Protein 8FA9 (pdb70)

Secondary structure (DSSP, 8-state):
--EEEEE---EE-TT--EEEEEEEESS-GGGS-EEEEEE-TTS-EEEEEEE-TTSS-EEE-TTTTTTEEEEEETTTTEEEEEE-S--GGG-EEEEEEEEP---S---S---EEEEPBPEEEEE-S---BPPEEEEE---GGGEETTEEEEEEEEEEEBSS--EEEEGGGT--TTEEEPPPEE-TTS-EEEEEEEEEEGGGTTTS--EEEEEEGGGTEEEEEE----/---EEEE-SEEEE-TT--EEEEEEESS--TT-EEEEEE-TTS--EEEEETTTEEPTT--TTEEEEEETTEEEEEESS--GGG-SEEEEEE-SSS-EE---EEEEE----BPPEEEEEPPPHHHHTTTEEEEEEEEEEEBSS--EEEEEESS-B--SSEEEEEPPPPTTT--EEEEEEEEEEHHHHTT--EEEEEEE-TT-SS-EEEEEETT-/--TTS--S---

B-factor: mean 48.96, std 11.74, range [25.72, 106.24]

Sequence (449 aa):
QVQMVASGGGVVQPGRRSLRRLSCAVSGFTFRNFGMHWVRQDDPGRRGLEEWVAIIWYDGSYEFYADSVKGRFTISRDNSKNTLYLQMNSSLRAEDTAVYYCARSYGSLTGDETKYGMDVWGQGTTVTVSSASTKGPSVFPLAPSSKSSTSGGTAALGCCLVKDYFPEPVTVSWNSGALTSGVHTFPAVLQSSGLYSLSSVVTVPSSSLGTQTTYICCNVNHKPSNTKVDKKVEPKDIQMTQSSPSTLSASVGDRVTITCRASQQSISSWLAWFQQKPGKAPKLLIYKASSLESGVPSRFSGSGSGTEFTLTISSLQPDDFATYYCQQYKNNYWTFGQGTKVEEIKRTVAAPSVFIFPPSDEQLKSGTTASVVCLLNNFYPREAKVQWKVDNALQSGNSQESVTEEQDSKDSTYSLSSTLTLSKADYEKHKVYACEVTHQGLSSPVTKSFNRGEPDPNANPNVDP

Solvent-accessible surface area: 19562 Å² total; per-residue (Å²): 183,53,103,3,59,6,54,38,31,26,67,7,77,67,46,128,58,29,139,0,32,1,62,29,67,51,35,69,2,149,36,17,0,0,0,0,0,10,7,54,99,64,150,19,15,64,12,0,0,0,4,15,57,74,26,59,96,74,44,41,15,114,38,0,115,86,31,7,73,4,44,33,48,44,104,155,65,22,0,38,0,73,0,81,55,3,105,64,107,0,34,4,38,0,13,0,0,22,0,48,32,21,55,107,44,108,54,94,36,3,0,0,14,40,17,0,105,32,16,83,0,21,4,23,90,18,78,83,84,22,12,41,7,13,20,5,8,0,23,92,50,0,42,44,73,51,60,0,0,0,0,0,3,0,15,33,0,4,13,82,81,20,67,28,41,2,38,98,39,89,33,101,91,31,41,24,62,3,66,26,37,100,27,130,74,18,26,29,10,16,6,0,1,0,29,9,82,35,105,10,27,85,89,109,65,11,45,0,26,2,31,0,135,59,31,137,32,154,43,99,60,130,7,61,64,138,133,2,112,18,79,7,52,52,67,70,26,45,7,37,82,44,62,172,5,65,0,26,0,115,11,69,92,66,0,51,29,42,0,0,1,0,7,19,37,91,93,128,26,6,105,12,5,0,9,63,3,67,59,68,41,119,80,24,54,105,58,5,58,12,65,34,81,16,62,87,1,31,0,15,0,57,38,0,63,94,89,2,32,2,27,0,2,0,0,0,1,68,60,74,5,35,19,2,83,6,0,71,2,10,61,106,77,100,74,19,46,9,45,7,3,0,0,31,7,8,104,78,3,27,93,73,38,40,1,1,1,0,0,0,0,6,60,0,7,19,118,127,30,108,17,67,6,60,5,60,146,47,98,43,102,86,39,50,70,81,13,35,20,111,37,47,122,95,59,14,5,6,1,5,5,0,20,0,52,30,47,68,57,60,10,83,148,63,118,49,0,8,0,38,0,50,8,131,28,37,120,75,77,42,70,59,54,8,59,86,86,152,91,61,15,0,31,45,1,6,34,88,132

Radius of gyration: 24.88 Å; Cα contacts (8 Å, |Δi|>4): 1203; chains: 3; bounding box: 69×49×66 Å

Nearest PDB structures (foldseek):
  8fa9-assembly1_L  TM=1.005E+00  e=1.095E-42  Mus musculus
  8f9t-assembly1_B  TM=9.887E-01  e=5.397E-41  Mus musculus
  6o23-assembly1_B  TM=9.898E-01  e=1.607E-40  Homo sapiens
  8f9w-assembly3_F  TM=9.867E-01  e=2.085E-40  Mus musculus
  8fba-assembly2_D  TM=9.643E-01  e=1.479E-38  Mus musculus

Foldseek 3Di:
DWAKAKDFADEEAAFAKTKMKMAIDDDQLLQFKKWKWWADPVRDIDTAKIAGSNRPDIDGDPVQPPFWDWDADSVRSMIMIMGGRDDQRPFTWMKMWTKDPDPPPPDDDIGTDDIYHTYGHGYHNDDFDAWDKAWAAWDPVQQDPQKGKIKIKTDFGDDDDKDKDKPNPPDDPQKDWDDWDQDPVRGIITMIMGIDGNVCLVPDWIWMWIADVVVRDTDIGTHHHD/DKDKAKPDQEAEDAFFAKDKIKMFIPWWLFQQKWKWWDAPPDDIDTADGSQFHGDPPRDPQWGKDDGTTMIMIIRNGHHPVRQTWMKMWGDRPPIDIYPIYGYAYDDDFDFWDWDKDWADPVVLVVFKTKIKIKTPFGPDPDKDKWKAFQNRTDDDQKDKDKDAQDPPRRTIMMMIMGMDTSVVVVVTFKIKIWMDDPVDPDIDIDIGTPPD/DPPPPDPDDDD

Structure (mmCIF, N/CA/C/O backbone):
data_8FA9
#
_entry.id   8FA9
#
_cell.length_a   99.852
_cell.length_b   87.786
_cell.length_c   71.587
_cell.angle_alpha   90.000
_cell.angle_beta   119.283
_cell.angle_gamma   90.000
#
_symmetry.space_group_name_H-M   'C 1 2 1'
#
loop_
_entity.id
_entity.type
_entity.pdbx_description
1 polymer 'Ky15.5 Antibody, heavy chain'
2 polymer 'Ky15.5 Antibody, light chain'
3 polymer 'Circumsporozoite protein NPDP peptide'
4 water water
#
loop_
_atom_site.group_PDB
_atom_site.id
_atom_site.type_symbol
_atom_site.label_atom_id
_atom_site.label_alt_id
_atom_site.label_comp_id
_atom_site.label_asym_id
_atom_site.label_entity_id
_atom_site.label_seq_id
_atom_site.pdbx_PDB_ins_code
_atom_site.Cartn_x
_atom_site.Cartn_y
_atom_site.Cartn_z
_atom_site.occupancy
_atom_site.B_iso_or_equiv
_atom_site.auth_seq_id
_atom_site.auth_comp_id
_atom_site.auth_asym_id
_atom_site.auth_atom_id
_atom_site.pdbx_PDB_model_num
ATOM 1 N N . GLN A 1 1 ? -17.73313 -16.62878 76.33648 1.000 47.22743 1 GLN H N 1
ATOM 2 C CA . GLN A 1 1 ? -18.01904 -16.54425 74.90677 1.000 43.56007 1 GLN H CA 1
ATOM 3 C C . GLN A 1 1 ? -17.31174 -15.33614 74.28947 1.000 44.45681 1 GLN H C 1
ATOM 4 O O . GLN A 1 1 ? -17.71856 -14.19249 74.50058 1.000 49.81580 1 GLN H O 1
ATOM 10 N N . VAL A 1 2 ? -16.24715 -15.60061 73.53278 1.000 41.14042 2 VAL H N 1
ATOM 11 C CA . VAL A 1 2 ? -15.46520 -14.54016 72.90055 1.000 40.02345 2 VAL H CA 1
ATOM 12 C C . VAL A 1 2 ? -16.27774 -13.92662 71.76366 1.000 41.73588 2 VAL H C 1
ATOM 13 O O . VAL A 1 2 ? -16.66365 -14.61802 70.81389 1.000 41.00095 2 VAL H O 1
ATOM 17 N N . GLN A 1 3 ? -16.53269 -12.62026 71.84932 1.000 40.47439 3 GLN H N 1
ATOM 18 C CA . GLN A 1 3 ? -17.44302 -11.95367 70.92713 1.000 39.61647 3 GLN H CA 1
ATOM 19 C C . GLN A 1 3 ? -17.02828 -10.49769 70.75753 1.000 44.32077 3 GLN H C 1
ATOM 20 O O . GLN A 1 3 ? -16.55115 -9.86464 71.70426 1.000 37.03230 3 GLN H O 1
ATOM 26 N N . MET A 1 4 ? -17.21371 -9.97406 69.54515 1.000 42.59683 4 MET H N 1
ATOM 27 C CA . MET A 1 4 ? -16.77749 -8.62824 69.20006 1.000 41.70752 4 MET H CA 1
ATOM 28 C C . MET A 1 4 ? -17.74584 -8.00658 68.20508 1.000 41.07017 4 MET H C 1
ATOM 29 O O . MET A 1 4 ? -18.41380 -8.71211 67.44443 1.000 39.87175 4 MET H O 1
ATOM 34 N N . VAL A 1 5 ? -17.82293 -6.67506 68.22205 1.000 34.73595 5 VAL H N 1
ATOM 35 C CA . VAL A 1 5 ? -18.70277 -5.92792 67.32721 1.000 37.41806 5 VAL H CA 1
ATOM 36 C C . VAL A 1 5 ? -18.00209 -4.64290 66.90925 1.000 41.91740 5 VAL H C 1
ATOM 37 O O . VAL A 1 5 ? -17.60340 -3.84038 67.76088 1.000 38.82418 5 VAL H O 1
ATOM 41 N N . ALA A 1 6 ? -17.85993 -4.44254 65.60334 1.000 33.34728 6 ALA H N 1
ATOM 42 C CA . ALA A 1 6 ? -17.29390 -3.21385 65.07037 1.000 35.98837 6 ALA H CA 1
ATOM 43 C C . ALA A 1 6 ? -18.40672 -2.22631 64.75129 1.000 34.16380 6 ALA H C 1
ATOM 44 O O . ALA A 1 6 ? -19.53448 -2.61226 64.43658 1.000 42.29761 6 ALA H O 1
ATOM 46 N N . SER A 1 7 ? -18.07724 -0.94233 64.83817 1.000 39.15317 7 SER H N 1
ATOM 47 C CA . SER A 1 7 ? -19.03749 0.12078 64.58727 1.000 37.61079 7 SER H CA 1
ATOM 48 C C . SER A 1 7 ? -18.27701 1.34162 64.09285 1.000 36.91438 7 SER H C 1
ATOM 49 O O . SER A 1 7 ? -17.04734 1.33044 63.98560 1.000 42.44050 7 SER H O 1
ATOM 52 N N . GLY A 1 8 ? -19.02195 2.39949 63.78484 1.000 37.00010 8 GLY H N 1
ATOM 53 C CA . GLY A 1 8 ? -18.44240 3.63872 63.31365 1.000 36.89357 8 GLY H CA 1
ATOM 54 C C . GLY A 1 8 ? -18.46784 3.84186 61.81470 1.000 36.18750 8 GLY H C 1
ATOM 55 O O . GLY A 1 8 ? -18.07183 4.91733 61.35112 1.000 41.48035 8 GLY H O 1
ATOM 56 N N . GLY A 1 9 ? -18.92313 2.85568 61.04353 1.000 33.61274 9 GLY H N 1
ATOM 57 C CA . GLY A 1 9 ? -18.93173 2.99528 59.60248 1.000 38.67177 9 GLY H CA 1
ATOM 58 C C . GLY A 1 9 ? -19.96061 3.99608 59.11231 1.000 41.20445 9 GLY H C 1
ATOM 59 O O . GLY A 1 9 ? -20.92289 4.33621 59.79898 1.000 45.76095 9 GLY H O 1
ATOM 60 N N . GLY A 1 10 ? -19.74468 4.47160 57.89156 1.000 39.27051 10 GLY H N 1
ATOM 61 C CA . GLY A 1 10 ? -20.67230 5.40016 57.27868 1.000 35.02671 10 GLY H CA 1
ATOM 62 C C . GLY A 1 10 ? -20.28547 5.70374 55.84725 1.000 42.90304 10 GLY H C 1
ATOM 63 O O . GLY A 1 10 ? -19.46016 5.01469 55.24557 1.000 44.19400 10 GLY H O 1
ATOM 64 N N . VAL A 1 11 ? -20.89153 6.76043 55.30902 1.000 48.40351 11 VAL H N 1
ATOM 65 C CA . VAL A 1 11 ? -20.68988 7.17669 53.92421 1.000 43.64663 11 VAL H CA 1
ATOM 66 C C . VAL A 1 11 ? -19.95370 8.50884 53.92574 1.000 44.96355 11 VAL H C 1
ATOM 67 O O . VAL A 1 11 ? -20.47206 9.51345 54.43103 1.000 45.12364 11 VAL H O 1
ATOM 71 N N . V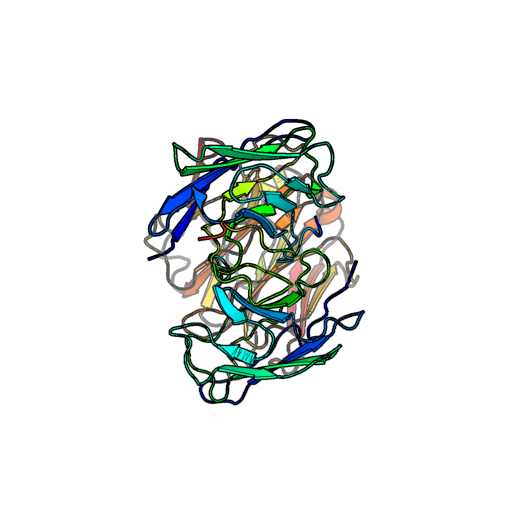AL A 1 12 ? -18.74848 8.52059 53.35099 1.000 50.35389 12 VAL H N 1
ATOM 72 C CA . VAL A 1 12 ? -17.93191 9.72298 53.26495 1.000 42.93589 12 VAL H CA 1
ATOM 73 C C . VAL A 1 12 ? -17.46901 9.91394 51.82830 1.000 42.61381 12 VAL H C 1
ATOM 74 O O . VAL A 1 12 ? -17.46192 8.98552 51.01765 1.000 43.49269 12 VAL H O 1
ATOM 78 N N . GLN A 1 13 ? -17.07950 11.13232 51.52835 1.000 44.95064 13 GLN H N 1
ATOM 79 C CA . GLN A 1 13 ? -16.53436 11.48360 50.23001 1.000 51.42632 13 GLN H CA 1
ATOM 80 C C . GLN A 1 13 ? -15.02259 11.30088 50.22568 1.000 49.18100 13 GLN H C 1
ATOM 81 O O . GLN A 1 13 ? -14.38897 11.26275 51.28550 1.000 47.39563 13 GLN H O 1
ATOM 87 N N . PRO A 1 14 ? -14.41185 11.16288 49.04691 1.000 46.31210 14 PRO H N 1
ATOM 88 C CA . PRO A 1 14 ? -12.96881 10.89572 48.99904 1.000 48.63969 14 PRO H CA 1
ATOM 89 C C . PRO A 1 14 ? -12.16547 11.98170 49.70151 1.000 46.18152 14 PRO H C 1
ATOM 90 O O . PRO A 1 14 ? -12.44621 13.17506 49.57468 1.000 44.33648 14 PRO H O 1
ATOM 94 N N . GLY A 1 15 ? -11.16323 11.54905 50.46250 1.000 50.44992 15 GLY H N 1
ATOM 95 C CA . GLY A 1 15 ? -10.28667 12.45262 51.17612 1.000 45.29072 15 GLY H CA 1
ATOM 96 C C . GLY A 1 15 ? -10.70727 12.78111 52.59068 1.000 44.28013 15 GLY H C 1
ATOM 97 O O . GLY A 1 15 ? -9.93521 13.42516 53.31308 1.000 47.14804 15 GLY H O 1
ATOM 98 N N . ARG A 1 16 ? -11.89396 12.35652 53.01333 1.000 40.27548 16 ARG H N 1
ATOM 99 C CA A ARG A 1 16 ? -12.39202 12.65971 54.34483 0.484 43.69968 16 ARG H CA 1
ATOM 100 C CA B ARG A 1 16 ? -12.39420 12.65898 54.34483 0.516 44.44943 16 ARG H CA 1
ATOM 101 C C . ARG A 1 16 ? -11.90927 11.60728 55.34252 1.000 42.74824 16 ARG H C 1
ATOM 102 O O . ARG A 1 16 ? -11.10611 10.72788 55.01997 1.000 44.95983 16 ARG H O 1
ATOM 117 N N . SER A 1 17 ? -12.40742 11.68507 56.57069 1.000 39.17721 17 SER H N 1
ATOM 118 C CA . SER A 1 17 ? -11.95762 10.82283 57.64763 1.000 37.78883 17 SER H CA 1
ATOM 119 C C . SER A 1 17 ? -13.11429 9.99974 58.19779 1.000 34.00074 17 SER H C 1
ATOM 120 O O . SER A 1 17 ? -14.29043 10.30134 57.97747 1.000 38.09996 17 SER H O 1
ATOM 123 N N . LEU A 1 18 ? -12.75433 8.94457 58.91949 1.000 34.37248 18 LEU H N 1
ATOM 124 C CA . LEU A 1 18 ? -13.71777 8.08672 59.59130 1.000 39.23724 18 LEU H CA 1
ATOM 125 C C . LEU A 1 18 ? -12.98384 7.30878 60.67184 1.000 35.86956 18 LEU H C 1
ATOM 126 O O . LEU A 1 18 ? -11.85225 6.86558 60.45817 1.000 39.55044 18 LEU H O 1
ATOM 131 N N . ARG A 1 19 ? -13.62316 7.15603 61.82851 1.000 32.59135 19 ARG H N 1
ATOM 132 C CA A ARG A 1 19 ? -13.07466 6.40317 62.94991 0.727 31.93051 19 ARG H CA 1
ATOM 133 C CA B ARG A 1 19 ? -13.05974 6.38322 62.92386 0.273 32.75761 19 ARG H CA 1
ATOM 134 C C . ARG A 1 19 ? -13.96440 5.19924 63.22214 1.000 36.71967 19 ARG H C 1
ATOM 135 O O . ARG A 1 19 ? -15.17170 5.36028 63.42737 1.000 39.89785 19 ARG H O 1
ATOM 150 N N . LEU A 1 20 ? -13.37284 4.00966 63.23164 1.000 32.80291 20 LEU H N 1
ATOM 151 C CA . LEU A 1 20 ? -14.06983 2.77784 63.56050 1.000 31.62637 20 LEU H CA 1
ATOM 152 C C . LEU A 1 20 ? -13.65739 2.31824 64.95076 1.000 34.35370 20 LEU H C 1
ATOM 153 O O . LEU A 1 20 ? -12.51657 2.52197 65.37357 1.000 32.86113 20 LEU H O 1
ATOM 158 N N . SER A 1 21 ? -14.59615 1.69309 65.65584 1.000 32.05184 21 SER H N 1
ATOM 159 C CA . SER A 1 21 ? -14.35183 1.16590 66.98767 1.000 31.55079 21 SER H CA 1
ATOM 160 C C . SER A 1 21 ? -14.86188 -0.26633 67.06421 1.000 41.76611 21 SER H C 1
ATOM 161 O O . SER A 1 21 ? -15.71399 -0.68901 66.27944 1.000 43.54248 21 SER H O 1
ATOM 164 N N . CYS A 1 22 ? -14.33288 -1.00732 68.03362 1.000 32.01713 22 CYS H N 1
ATOM 165 C CA . CYS A 1 22 ? -14.64960 -2.41824 68.21131 1.000 33.83075 22 CYS H CA 1
ATOM 166 C C . CYS A 1 22 ? -14.82158 -2.67257 69.70139 1.000 40.40864 22 CYS H C 1
ATOM 167 O O . CYS A 1 22 ? -13.93863 -2.33053 70.49389 1.000 41.21457 22 CYS H O 1
ATOM 170 N N . ALA A 1 23 ? -15.96555 -3.23358 70.08550 1.000 37.48035 23 ALA H N 1
ATOM 171 C CA . ALA A 1 23 ? -16.24065 -3.58894 71.47044 1.000 38.04212 23 ALA H CA 1
ATOM 172 C C . ALA A 1 23 ? -16.10688 -5.09715 71.63740 1.000 40.71513 23 ALA H C 1
ATOM 173 O O . ALA A 1 23 ? -16.43127 -5.85756 70.72113 1.000 38.88811 23 ALA H O 1
ATOM 175 N N . VAL A 1 24 ? -15.62239 -5.52906 72.80358 1.000 37.60913 24 VAL H N 1
ATOM 176 C CA . VAL A 1 24 ? -15.30807 -6.93349 73.04009 1.000 37.72136 24 VAL H CA 1
ATOM 177 C C . VAL A 1 24 ? -16.06226 -7.43275 74.26713 1.000 43.09047 24 VAL H C 1
ATOM 178 O O . VAL A 1 24 ? -16.60332 -6.66097 75.05908 1.000 42.13555 24 VAL H O 1
ATOM 182 N N . SER A 1 25 ? -16.05519 -8.75298 74.42745 1.000 39.39878 25 SER H N 1
ATOM 183 C CA . SER A 1 25 ? -16.71900 -9.41678 75.53720 1.000 36.83100 25 SER H CA 1
ATOM 184 C C . SER A 1 25 ? -16.22725 -10.85455 75.61936 1.000 39.89376 25 SER H C 1
ATOM 185 O O . SER A 1 25 ? -15.92027 -11.47635 74.59775 1.000 41.51441 25 SER H O 1
ATOM 188 N N . GLY A 1 26 ? -16.14960 -11.36933 76.84590 1.000 43.44193 26 GLY H N 1
ATOM 189 C CA . GLY A 1 26 ? -15.83550 -12.76701 77.06689 1.000 40.46291 26 GLY H CA 1
ATOM 190 C C . GLY A 1 26 ? -14.36768 -13.12658 77.04640 1.000 45.13170 26 GLY H C 1
ATOM 191 O O . GLY A 1 26 ? -14.04163 -14.31879 77.05451 1.000 42.81648 26 GLY H O 1
ATOM 192 N N . PHE A 1 27 ? -13.47172 -12.14397 77.00701 1.000 47.46654 27 PHE H N 1
ATOM 193 C CA . PHE A 1 27 ? -12.04167 -12.41137 77.07711 1.000 42.21706 27 PHE H CA 1
ATOM 194 C C . PHE A 1 27 ? -11.34230 -11.15859 77.57985 1.000 39.11407 27 PHE H C 1
ATOM 195 O O . PHE A 1 27 ? -11.91053 -10.06406 77.57362 1.000 51.50861 27 PHE H O 1
ATOM 203 N N . THR A 1 28 ? -10.10463 -11.33724 78.03110 1.000 35.02941 28 THR H N 1
ATOM 204 C CA . THR A 1 28 ? -9.31268 -10.23272 78.56866 1.000 41.92669 28 THR H CA 1
ATOM 205 C C . THR A 1 28 ? -8.66200 -9.49909 77.40323 1.000 43.36771 28 THR H C 1
ATOM 206 O O . THR A 1 28 ? -7.65232 -9.94804 76.85477 1.000 44.94378 28 THR H O 1
ATOM 210 N N . PHE A 1 29 ? -9.24868 -8.35441 77.03777 1.000 36.89868 29 PHE H N 1
ATOM 211 C CA . PHE A 1 29 ? -8.83956 -7.62380 75.84115 1.000 34.12328 29 PHE H CA 1
ATOM 212 C C . PHE A 1 29 ? -7.34802 -7.31071 75.84341 1.000 38.09682 29 PHE H C 1
ATOM 213 O O . PHE A 1 29 ? -6.67470 -7.46453 74.81934 1.000 39.89358 29 PHE H O 1
ATOM 221 N N . ARG A 1 30 ? -6.81003 -6.87568 76.98243 1.000 44.08996 30 ARG H N 1
ATOM 222 C CA . ARG A 1 30 ? -5.43553 -6.38608 77.02054 1.000 41.89851 30 ARG H CA 1
ATOM 223 C C . ARG A 1 30 ? -4.39758 -7.49150 76.85103 1.000 46.48905 30 ARG H C 1
ATOM 224 O O . ARG A 1 30 ? -3.19633 -7.19251 76.86757 1.000 43.26356 30 ARG H O 1
ATOM 232 N N . ASN A 1 31 ? -4.82020 -8.74363 76.67743 1.000 41.83798 31 ASN H N 1
ATOM 233 C CA . ASN A 1 31 ? -3.90958 -9.87563 76.58025 1.000 38.53143 31 ASN H CA 1
ATOM 234 C C . ASN A 1 31 ? -3.71276 -10.37370 75.15361 1.000 38.06313 31 ASN H C 1
ATOM 235 O O . ASN A 1 31 ? -2.92766 -11.29974 74.94224 1.000 44.05040 31 ASN H O 1
ATOM 240 N N . PHE A 1 32 ? -4.38102 -9.78938 74.16687 1.000 32.73665 32 PHE H N 1
ATOM 241 C CA . PHE A 1 32 ? -4.30121 -10.33871 72.82142 1.000 38.82318 32 PHE H CA 1
ATOM 242 C C . PHE A 1 32 ? -4.05445 -9.23611 71.80140 1.000 37.46354 32 PHE H C 1
ATOM 243 O O . PHE A 1 32 ? -4.52753 -8.10666 71.95997 1.000 38.41438 32 PHE H O 1
ATOM 251 N N . GLY A 1 33 ? -3.26685 -9.56246 70.77900 1.000 38.10805 33 GLY H N 1
ATOM 252 C CA . GLY A 1 33 ? -3.16870 -8.69288 69.62550 1.000 32.64836 33 GLY H CA 1
ATOM 253 C C . GLY A 1 33 ? -4.48325 -8.64187 68.87283 1.000 39.18157 33 GLY H C 1
ATOM 254 O O . GLY A 1 33 ? -5.29163 -9.57175 68.92097 1.000 35.08612 33 GLY H O 1
ATOM 255 N N . MET A 1 34 ? -4.71038 -7.52714 68.18006 1.000 31.35509 34 MET H N 1
ATOM 256 C CA . MET A 1 34 ? -5.95800 -7.31536 67.46282 1.000 32.47026 34 MET H CA 1
ATOM 257 C C . MET A 1 34 ? -5.66632 -6.96234 66.01457 1.000 30.00347 34 MET H C 1
ATOM 258 O O . MET A 1 34 ? -4.67319 -6.29524 65.71637 1.000 29.75558 34 MET H O 1
ATOM 263 N N . HIS A 1 35 ? -6.53985 -7.40804 65.12104 1.000 34.74192 35 HIS H N 1
ATOM 264 C CA . HIS A 1 35 ? -6.43555 -7.11671 63.70213 1.000 32.63411 35 HIS H CA 1
ATOM 265 C C . HIS A 1 35 ? -7.61966 -6.27640 63.24896 1.000 32.34172 35 HIS H C 1
ATOM 266 O O . HIS A 1 35 ? -8.69769 -6.30830 63.85077 1.000 34.22366 35 HIS H O 1
ATOM 273 N N . TRP A 1 36 ? -7.40278 -5.52365 62.17827 1.000 25.71857 36 TRP H N 1
ATOM 274 C CA . TRP A 1 36 ? -8.48006 -4.99680 61.35388 1.000 31.54593 36 TRP H CA 1
ATOM 275 C C . TRP A 1 36 ? -8.37804 -5.69123 60.00209 1.000 31.43673 36 TRP H C 1
ATOM 276 O O . TRP A 1 36 ? -7.28733 -5.77633 59.42877 1.000 34.56973 36 TRP H O 1
ATOM 287 N N . VAL A 1 37 ? -9.49715 -6.23472 59.52662 1.000 29.08271 37 VAL H N 1
ATOM 288 C CA . VAL A 1 37 ? -9.58958 -6.88703 58.22533 1.000 29.29507 37 VAL H CA 1
ATOM 289 C C . VAL A 1 37 ? -10.83093 -6.34486 57.53132 1.000 34.88211 37 VAL H C 1
ATOM 290 O O . VAL A 1 37 ? -11.83526 -6.04215 58.18209 1.000 40.65807 37 VAL H O 1
ATOM 294 N N . ARG A 1 38 ? -10.76680 -6.21899 56.20335 1.000 39.30219 38 ARG H N 1
ATOM 295 C CA . ARG A 1 38 ? -11.89107 -5.70668 55.42974 1.000 31.75150 38 ARG H CA 1
ATOM 296 C C . ARG A 1 38 ? -12.24289 -6.66117 54.29645 1.000 38.57203 38 ARG H C 1
ATOM 297 O O . ARG A 1 38 ? -11.42924 -7.48385 53.86964 1.000 42.14315 38 ARG H O 1
ATOM 305 N N . GLN A 1 39 ? -13.47939 -6.53749 53.81217 1.000 36.78230 39 GLN H N 1
ATOM 306 C CA . GLN A 1 39 ? -13.99872 -7.37345 52.73571 1.000 39.09912 39 GLN H CA 1
ATOM 307 C C . GLN A 1 39 ? -14.59568 -6.48318 51.65489 1.000 42.04397 39 GLN H C 1
ATOM 308 O O . GLN A 1 39 ? -15.58715 -5.78940 51.90014 1.000 40.30894 39 GLN H O 1
ATOM 314 N N . ASP A 1 40 ? -14.01191 -6.52737 50.45950 1.000 50.48377 40 ASP H N 1
ATOM 315 C CA A ASP A 1 40 ? -14.41057 -5.64816 49.36889 0.539 51.20552 40 ASP H CA 1
ATOM 316 C CA B ASP A 1 40 ? -14.40531 -5.65362 49.36401 0.461 51.43962 40 ASP H CA 1
ATOM 317 C C . ASP A 1 40 ? -15.71199 -6.12836 48.73983 1.000 52.95038 40 ASP H C 1
ATOM 318 O O . ASP A 1 40 ? -16.17724 -7.23673 49.01084 1.000 53.05026 40 ASP H O 1
ATOM 327 N N . PRO A 1 41 ? -16.34145 -5.29055 47.89743 1.000 68.23689 41 PRO H N 1
ATOM 328 C CA . PRO A 1 41 ? -17.56910 -5.72157 47.20135 1.000 74.32904 41 PRO H CA 1
ATOM 329 C C . PRO A 1 41 ? -17.46360 -7.05408 46.47242 1.000 66.22049 41 PRO H C 1
ATOM 330 O O . PRO A 1 41 ? -18.48445 -7.73717 46.31633 1.000 66.05924 41 PRO H O 1
ATOM 334 N N . GLY A 1 42 ? -16.27330 -7.45256 46.02675 1.000 57.18399 42 GLY H N 1
ATOM 335 C CA . GLY A 1 42 ? -16.11336 -8.74277 45.37965 1.000 54.91222 42 GLY H CA 1
ATOM 336 C C . GLY A 1 42 ? -15.91967 -9.89876 46.34596 1.000 57.62537 42 GLY H C 1
ATOM 337 O O . GLY A 1 42 ? -15.37344 -10.93907 45.96674 1.000 57.92928 42 GLY H O 1
ATOM 338 N N . ARG A 1 43 ? -16.34999 -9.71257 47.59998 1.000 59.79751 43 ARG H N 1
ATOM 339 C CA A ARG A 1 43 ? -16.23616 -10.70309 48.67167 0.436 53.09730 43 ARG H CA 1
ATOM 340 C CA B ARG A 1 43 ? -16.23615 -10.70970 48.66722 0.564 53.10178 43 ARG H CA 1
ATOM 341 C C . ARG A 1 43 ? -14.78779 -11.08678 48.97047 1.000 54.37030 43 ARG H C 1
ATOM 342 O O . ARG A 1 43 ? -14.53275 -12.08615 49.65412 1.000 57.35516 43 ARG H O 1
ATOM 357 N N . GLY A 1 44 ? -13.82472 -10.30153 48.48492 1.000 48.38512 44 GLY H N 1
ATOM 358 C CA . GLY A 1 44 ? -12.42275 -10.56285 48.75290 1.000 38.50384 44 GLY H CA 1
ATOM 359 C C . GLY A 1 44 ? -12.01605 -10.01088 50.10385 1.000 48.65107 44 GLY H C 1
ATOM 360 O O . GLY A 1 44 ? -12.35067 -8.87314 50.45299 1.000 47.07778 44 GLY H O 1
ATOM 361 N N . LEU A 1 45 ? -11.30640 -10.82776 50.87727 1.000 42.17757 45 LEU H N 1
ATOM 362 C CA . LEU A 1 45 ? -10.81067 -10.43802 52.19110 1.000 45.29122 45 LEU H CA 1
ATOM 363 C C . LEU A 1 45 ? -9.37810 -9.92719 52.07848 1.000 37.75247 45 LEU H C 1
ATOM 364 O O . LEU A 1 45 ? -8.55347 -10.53141 51.38571 1.000 39.37441 45 LEU H O 1
ATOM 369 N N . GLU A 1 46 ? -9.08426 -8.81827 52.75678 1.000 41.61064 46 GLU H N 1
ATOM 370 C CA A GLU A 1 46 ? -7.75456 -8.21900 52.75082 0.472 41.26460 46 GLU H CA 1
ATOM 371 C CA B GLU A 1 46 ? -7.73564 -8.27224 52.76918 0.528 41.28458 46 GLU H CA 1
ATOM 372 C C . GLU A 1 46 ? -7.43208 -7.70751 54.14727 1.000 38.25312 46 GLU H C 1
ATOM 373 O O . GLU A 1 46 ? -8.26025 -7.02279 54.75536 1.000 39.98935 46 GLU H O 1
ATOM 384 N N . TRP A 1 47 ? -6.24082 -8.02592 54.64017 1.000 35.43337 47 TRP H N 1
ATOM 385 C CA . TRP A 1 47 ? -5.80073 -7.55674 55.94547 1.000 32.94055 47 TRP H CA 1
ATOM 386 C C . TRP A 1 47 ? -5.45767 -6.07135 55.88152 1.000 38.28015 47 TRP H C 1
ATOM 387 O O . TRP A 1 47 ? -5.00964 -5.56320 54.84854 1.000 33.69330 47 TRP H O 1
ATOM 398 N N . VAL A 1 48 ? -5.68336 -5.37020 56.99332 1.000 35.50024 48 VAL H N 1
ATOM 399 C CA . VAL A 1 48 ? -5.51672 -3.91812 57.06655 1.000 33.26348 48 VAL H CA 1
ATOM 400 C C . VAL A 1 48 ? -4.41109 -3.53215 58.04844 1.000 29.43869 48 VAL H C 1
ATOM 401 O O . VAL A 1 48 ? -3.45841 -2.84321 57.67928 1.000 31.22410 48 VAL H O 1
ATOM 405 N N . ALA A 1 49 ? -4.51068 -3.98297 59.29982 1.000 26.49913 49 ALA H N 1
ATOM 406 C CA . ALA A 1 49 ? -3.54168 -3.61086 60.32438 1.000 29.43399 49 ALA H CA 1
ATOM 407 C C . ALA A 1 49 ? -3.59641 -4.60427 61.47841 1.000 35.16778 49 ALA H C 1
ATOM 408 O O . ALA A 1 49 ? -4.60538 -5.28339 61.68948 1.000 32.05205 49 ALA H O 1
ATOM 410 N N . ILE A 1 50 ? -2.48609 -4.67862 62.22436 1.000 35.30739 50 ILE H N 1
ATOM 411 C CA . ILE A 1 50 ? -2.39366 -5.45887 63.45502 1.000 33.15115 50 ILE H CA 1
ATOM 412 C C . ILE A 1 50 ? -1.76099 -4.57714 64.52341 1.000 32.68524 50 ILE H C 1
ATOM 413 O O . ILE A 1 50 ? -0.92789 -3.71584 64.22546 1.000 35.56680 50 ILE H O 1
ATOM 418 N N . ILE A 1 51 ? -2.18511 -4.76392 65.77272 1.000 31.20053 51 ILE H N 1
ATOM 419 C CA . ILE A 1 51 ? -1.58151 -4.06869 66.90352 1.000 29.64856 51 ILE H CA 1
ATOM 420 C C . ILE A 1 51 ? -1.28027 -5.08577 67.99383 1.000 28.97076 51 ILE H C 1
ATOM 421 O O . ILE A 1 51 ? -2.11888 -5.93260 68.31818 1.000 27.95592 51 ILE H O 1
ATOM 426 N N . TRP A 1 52 ? -0.07211 -5.00853 68.54685 1.000 37.57819 52 TRP H N 1
ATOM 427 C CA . TRP A 1 52 ? 0.33538 -5.87913 69.63800 1.000 38.73017 52 TRP H CA 1
ATOM 428 C C . TRP A 1 52 ? -0.58014 -5.68651 70.84840 1.000 39.40212 52 TRP H C 1
ATOM 429 O O . TRP A 1 52 ? -1.36654 -4.73727 70.92632 1.000 35.94604 52 TRP H O 1
ATOM 440 N N . TYR A 1 53 A -0.46000 -6.60887 71.80990 1.000 40.14869 52 TYR H N 1
ATOM 441 C CA . TYR A 1 53 A -1.34730 -6.59774 72.97062 1.000 41.13309 52 TYR H CA 1
ATOM 442 C C . TYR A 1 53 A -1.18636 -5.32196 73.78779 1.000 44.46045 52 TYR H C 1
ATOM 443 O O . TYR A 1 53 A -2.17755 -4.74150 74.24928 1.000 44.89354 52 TYR H O 1
ATOM 452 N N . ASP A 1 54 ? 0.05118 -4.86666 73.97211 1.000 45.29599 53 ASP H N 1
ATOM 453 C CA . ASP A 1 54 ? 0.33833 -3.68876 74.77520 1.000 41.46511 53 ASP H CA 1
ATOM 454 C C . ASP A 1 54 ? 0.46264 -2.42792 73.93337 1.000 45.78735 53 ASP H C 1
ATOM 455 O O . ASP A 1 54 ? 0.86230 -1.38369 74.45629 1.000 45.10981 53 ASP H O 1
ATOM 460 N N . GLY A 1 55 ? 0.13761 -2.50348 72.64387 1.000 42.65650 54 GLY H N 1
ATOM 461 C CA . GLY A 1 55 ? 0.28933 -1.35737 71.77154 1.000 37.25945 54 GLY H CA 1
ATOM 462 C C . GLY A 1 55 ? 1.72001 -1.00090 71.44372 1.000 40.94304 54 GLY H C 1
ATOM 463 O O . GLY A 1 55 ? 1.98232 0.11840 70.99999 1.000 49.95545 54 GLY H O 1
ATOM 464 N N . SER A 1 56 ? 2.66114 -1.92530 71.64547 1.000 48.61165 55 SER H N 1
ATOM 465 C CA . SER A 1 56 ? 4.06697 -1.60051 71.43508 1.000 48.04489 55 SER H CA 1
ATOM 466 C C . SER A 1 56 ? 4.46144 -1.65401 69.96477 1.000 47.75017 55 SER H C 1
ATOM 467 O O . SER A 1 56 ? 5.41663 -0.98016 69.56591 1.000 57.86989 55 SER H O 1
ATOM 470 N N . TYR A 1 57 ? 3.75234 -2.43056 69.14739 1.000 44.51030 56 TYR H N 1
ATOM 471 C CA . TYR A 1 57 ? 4.06784 -2.53494 67.72978 1.000 44.06577 56 TYR H CA 1
ATOM 472 C C . TYR A 1 57 ? 2.78814 -2.53317 66.90746 1.000 44.21501 56 TYR H C 1
ATOM 473 O O . TYR A 1 57 ? 1.79159 -3.15535 67.28753 1.000 41.38529 56 TYR H O 1
ATOM 482 N N . GLU A 1 58 ? 2.82673 -1.82625 65.77858 1.000 48.68424 57 GLU H N 1
ATOM 483 C CA . GLU A 1 58 ? 1.71905 -1.76915 64.83452 1.000 41.83715 57 GLU H CA 1
ATOM 484 C C . GLU A 1 58 ? 2.26193 -1.98264 63.43165 1.000 43.97021 57 GLU H C 1
ATOM 485 O O . GLU A 1 58 ? 3.26788 -1.37385 63.05377 1.000 46.45663 57 GLU H O 1
ATOM 491 N N . PHE A 1 59 ? 1.59990 -2.84168 62.66478 1.000 36.57144 58 PHE H N 1
ATOM 492 C CA . PHE A 1 59 ? 1.96854 -3.10086 61.28171 1.000 37.97622 58 PHE H CA 1
ATOM 493 C C . PHE A 1 59 ? 0.75194 -2.87103 60.39347 1.000 39.98521 58 PHE H C 1
ATOM 494 O O . PHE A 1 59 ? -0.37580 -3.20355 60.77257 1.000 39.13891 58 PHE H O 1
ATOM 502 N N . TYR A 1 60 ? 0.98268 -2.28360 59.21933 1.000 39.14774 59 TYR H N 1
ATOM 503 C CA . TYR A 1 60 ? -0.08353 -1.88853 58.30979 1.000 36.35346 59 TYR H CA 1
ATOM 504 C C . TYR A 1 60 ? 0.15236 -2.49660 56.93412 1.000 39.79152 59 TYR H C 1
ATOM 505 O O . TYR A 1 60 ? 1.29510 -2.70611 56.51812 1.000 50.56419 59 TYR H O 1
ATOM 514 N N . ALA A 1 61 ? -0.94022 -2.78069 56.23003 1.000 31.46726 60 ALA H N 1
ATOM 515 C CA . ALA A 1 61 ? -0.83852 -3.15002 54.82562 1.000 42.31952 60 ALA H CA 1
ATOM 516 C C . ALA A 1 61 ? -0.37986 -1.95211 54.00090 1.000 46.61810 60 ALA H C 1
ATOM 517 O O . ALA A 1 61 ? -0.64616 -0.79755 54.34303 1.000 42.29384 60 ALA H O 1
ATOM 519 N N . ASP A 1 62 ? 0.31343 -2.24179 52.89573 1.000 52.10297 61 ASP H N 1
ATOM 520 C CA . ASP A 1 62 ? 0.86905 -1.18088 52.06071 1.000 56.02021 61 ASP H CA 1
ATOM 521 C C . ASP A 1 62 ? -0.21299 -0.27035 51.49515 1.000 46.29429 61 ASP H C 1
ATOM 522 O O . ASP A 1 62 ? 0.04430 0.90746 51.23320 1.000 51.38252 61 ASP H O 1
ATOM 527 N N . SER A 1 63 ? -1.42168 -0.78861 51.29150 1.000 46.06350 62 SER H N 1
ATOM 528 C CA . SER A 1 63 ? -2.47506 0.04369 50.72325 1.000 51.95600 62 SER H CA 1
ATOM 529 C C . SER A 1 63 ? -2.91150 1.14665 51.68258 1.000 50.57439 62 SER H C 1
ATOM 530 O O . SER A 1 63 ? -3.30892 2.22717 51.23189 1.000 55.92735 62 SER H O 1
ATOM 533 N N . VAL A 1 64 ? -2.83252 0.91116 52.99355 1.000 46.41084 63 VAL H N 1
ATOM 534 C CA . VAL A 1 64 ? -3.31452 1.86892 53.98318 1.000 41.21810 63 VAL H CA 1
ATOM 535 C C . VAL A 1 64 ? -2.19072 2.53797 54.75481 1.000 38.47885 63 VAL H C 1
ATOM 536 O O . VAL A 1 64 ? -2.47421 3.34287 55.65379 1.000 38.89933 63 VAL H O 1
ATOM 540 N N . LYS A 1 65 ? -0.93004 2.22991 54.44891 1.000 40.59263 64 LYS H N 1
ATOM 541 C CA . LYS A 1 65 ? 0.18748 2.83803 55.16360 1.000 39.65374 64 LYS H CA 1
ATOM 542 C C . LYS A 1 65 ? 0.17344 4.35308 55.00813 1.000 48.30160 64 LYS H C 1
ATOM 543 O O . LYS A 1 65 ? 0.03246 4.87765 53.89858 1.000 46.20463 64 LYS H O 1
ATOM 549 N N . GLY A 1 66 ? 0.31948 5.05698 56.13085 1.000 44.82224 65 GLY H N 1
ATOM 550 C CA . GLY A 1 66 ? 0.36498 6.49984 56.13529 1.000 37.95135 65 GLY H CA 1
ATOM 551 C C . GLY A 1 66 ? -0.97555 7.18708 56.28023 1.000 39.16993 65 GLY H C 1
ATOM 552 O O . GLY A 1 66 ? -1.01840 8.34100 56.71931 1.000 56.98363 65 GLY H O 1
ATOM 553 N N . ARG A 1 67 ? -2.06833 6.51978 55.92124 1.000 33.10600 66 ARG H N 1
ATOM 554 C CA . ARG A 1 67 ? -3.39645 7.11274 55.99212 1.000 34.80938 66 ARG H CA 1
ATOM 555 C C . ARG A 1 67 ? -4.22277 6.58805 57.15539 1.000 33.70135 66 ARG H C 1
ATOM 556 O O . ARG A 1 67 ? -5.08716 7.31263 57.66141 1.000 32.21966 66 ARG H O 1
ATOM 564 N N . PHE A 1 68 ? -3.97309 5.35363 57.58923 1.000 40.26560 67 PHE H N 1
ATOM 565 C CA . PHE A 1 68 ? -4.72264 4.70609 58.65476 1.000 33.82353 67 PHE H CA 1
ATOM 566 C C . PHE A 1 68 ? -3.86497 4.63242 59.91266 1.000 34.89667 67 PHE H C 1
ATOM 567 O O . PHE A 1 68 ? -2.63367 4.59606 59.84346 1.000 40.65517 67 PHE H O 1
ATOM 575 N N . THR A 1 69 ? -4.52464 4.61335 61.06725 1.000 33.20460 68 THR H N 1
ATOM 576 C CA . THR A 1 69 ? -3.85086 4.42066 62.34596 1.000 33.65646 68 THR H CA 1
ATOM 577 C C . THR A 1 69 ? -4.67533 3.45304 63.17856 1.000 31.32116 68 THR H C 1
ATOM 578 O O . THR A 1 69 ? -5.88849 3.63017 63.32477 1.000 30.83653 68 THR H O 1
ATOM 582 N N . ILE A 1 70 ? -4.02765 2.43057 63.70658 1.000 31.42091 69 ILE H N 1
ATOM 583 C CA . ILE A 1 70 ? -4.67921 1.47479 64.59103 1.000 34.91304 69 ILE H CA 1
ATOM 584 C C . ILE A 1 70 ? -4.22260 1.76561 66.01224 1.000 30.02965 69 ILE H C 1
ATOM 585 O O . ILE A 1 70 ? -3.04820 2.07170 66.24926 1.000 32.70673 69 ILE H O 1
ATOM 590 N N . SER A 1 71 ? -5.15596 1.71391 66.95695 1.000 29.10040 70 SER H N 1
ATOM 591 C CA . SER A 1 71 ? -4.83208 1.99824 68.34580 1.000 31.08761 70 SER H CA 1
ATOM 592 C C . SER A 1 71 ? -5.78531 1.22685 69.24503 1.000 32.91050 70 SER H C 1
ATOM 593 O O . SER A 1 71 ? -6.73010 0.58074 68.77953 1.000 29.18425 70 SER H O 1
ATOM 596 N N . ARG A 1 72 ? -5.53036 1.30981 70.55041 1.000 29.82856 71 ARG H N 1
ATOM 597 C CA . ARG A 1 72 ? -6.33225 0.57702 71.51605 1.000 36.51648 71 ARG H CA 1
ATOM 598 C C . ARG A 1 72 ? -6.28404 1.27151 72.86690 1.000 37.00705 71 ARG H C 1
ATOM 599 O O . ARG A 1 72 ? -5.27755 1.87724 73.24442 1.000 35.66214 71 ARG H O 1
ATOM 607 N N . ASP A 1 73 ? -7.39363 1.17115 73.58394 1.000 35.60824 72 ASP H N 1
ATOM 608 C CA . ASP A 1 73 ? -7.53197 1.66470 74.94526 1.000 35.38197 72 ASP H CA 1
ATOM 609 C C . ASP A 1 73 ? -7.72255 0.43207 75.82571 1.000 38.88391 72 ASP H C 1
ATOM 610 O O . ASP A 1 73 ? -8.83889 -0.05919 75.99890 1.000 41.69021 72 ASP H O 1
ATOM 615 N N . ASN A 1 74 ? -6.61636 -0.07354 76.37413 1.000 37.38343 73 ASN H N 1
ATOM 616 C CA . ASN A 1 74 ? -6.66411 -1.29555 77.16824 1.000 40.55187 73 ASN H CA 1
ATOM 617 C C . ASN A 1 74 ? -7.38917 -1.12179 78.49862 1.000 42.39692 73 ASN H C 1
ATOM 618 O O . ASN A 1 74 ? -7.61314 -2.11834 79.19122 1.000 49.15458 73 ASN H O 1
ATOM 623 N N . SER A 1 75 ? -7.76930 0.09845 78.87417 1.000 47.11168 74 SER H N 1
ATOM 624 C CA . SER A 1 75 ? -8.60369 0.26696 80.05874 1.000 52.66892 74 SER H CA 1
ATOM 625 C C . SER A 1 75 ? -10.08795 0.25103 79.71983 1.000 49.84877 74 SER H C 1
ATOM 626 O O . SER A 1 75 ? -10.89455 -0.26538 80.50012 1.000 51.51569 74 SER H O 1
ATOM 629 N N . LYS A 1 76 ? -10.46919 0.81234 78.57636 1.000 46.21972 75 LYS H N 1
ATOM 630 C CA . LYS A 1 76 ? -11.84921 0.74761 78.12093 1.000 46.00920 75 LYS H CA 1
ATOM 631 C C . LYS A 1 76 ? -12.11118 -0.46321 77.23711 1.000 46.32781 75 LYS H C 1
ATOM 632 O O . LYS A 1 76 ? -13.24886 -0.65556 76.79431 1.000 45.25694 75 LYS H O 1
ATOM 638 N N . ASN A 1 77 ? -11.08940 -1.28153 76.99217 1.000 42.45198 76 ASN H N 1
ATOM 639 C CA . ASN A 1 77 ? -11.19531 -2.50376 76.20109 1.000 41.95737 76 ASN H CA 1
ATOM 640 C C . ASN A 1 77 ? -11.85406 -2.21966 74.85185 1.000 38.38711 76 ASN H C 1
ATOM 641 O O . ASN A 1 77 ? -12.91990 -2.74056 74.51862 1.000 44.68245 76 ASN H O 1
ATOM 646 N N . THR A 1 78 ? -11.18679 -1.37128 74.07167 1.000 38.60779 77 THR H N 1
ATOM 647 C CA . THR A 1 78 ? -11.71308 -0.91510 72.79406 1.000 39.67503 77 THR H CA 1
ATOM 648 C C . THR A 1 78 ? -10.58768 -0.85284 71.77307 1.000 33.79570 77 THR H C 1
ATOM 649 O O . THR A 1 78 ? -9.46267 -0.46750 72.10035 1.000 38.03718 77 THR H O 1
ATOM 653 N N . LEU A 1 79 ? -10.89806 -1.24883 70.54204 1.000 33.61230 78 LEU H N 1
ATOM 654 C CA . LEU A 1 79 ? -9.98208 -1.17078 69.41324 1.000 36.24384 78 LEU H CA 1
ATOM 655 C C . LEU A 1 79 ? -10.43231 -0.05050 68.48787 1.000 33.71017 78 LEU H C 1
ATOM 656 O O . LEU A 1 79 ? -11.62613 0.08812 68.20454 1.000 33.50799 78 LEU H O 1
ATOM 661 N N . TYR A 1 80 ? -9.48219 0.75162 68.02168 1.000 26.96576 79 TYR H N 1
ATOM 662 C CA . TYR A 1 80 ? -9.79286 1.89181 67.17418 1.000 31.60991 79 TYR H CA 1
ATOM 663 C C . TYR A 1 80 ? -9.06048 1.78327 65.84406 1.000 32.48221 79 TYR H C 1
ATOM 664 O O . TYR A 1 80 ? -7.94379 1.25794 65.77011 1.000 34.63068 79 TYR H O 1
ATOM 673 N N . LEU A 1 81 ? -9.71029 2.27561 64.78933 1.000 30.02170 80 LEU H N 1
ATOM 674 C CA . LEU A 1 81 ? -9.05922 2.49470 63.49953 1.000 31.40197 80 LEU H CA 1
ATOM 675 C C . LEU A 1 81 ? -9.44838 3.88786 63.02774 1.000 36.38245 80 LEU H C 1
ATOM 676 O O . LEU A 1 81 ? -10.60811 4.12047 62.67340 1.000 35.42169 80 LEU H O 1
ATOM 681 N N . GLN A 1 82 ? -8.49706 4.81691 63.04497 1.000 32.12487 81 GLN H N 1
ATOM 682 C CA . GLN A 1 82 ? -8.71349 6.15445 62.51016 1.000 29.95295 81 GLN H CA 1
ATOM 683 C C . GLN A 1 82 ? -8.19629 6.20778 61.08033 1.000 32.56561 81 GLN H C 1
ATOM 684 O O . GLN A 1 82 ? -7.03692 5.86676 60.81755 1.000 32.83080 81 GLN H O 1
ATOM 690 N N . MET A 1 83 ? -9.06213 6.62902 60.16440 1.000 32.48076 82 MET H N 1
ATOM 691 C CA . MET A 1 83 ? -8.75020 6.71813 58.74737 1.000 37.08697 82 MET H CA 1
ATOM 692 C C . MET A 1 83 ? -8.84593 8.16922 58.29952 1.000 37.13134 82 MET H C 1
ATOM 693 O O . MET A 1 83 ? -9.77970 8.87978 58.68117 1.000 39.63215 82 MET H O 1
ATOM 698 N N . ASN A 1 84 A -7.86724 8.61166 57.50892 1.000 39.66432 82 ASN H N 1
ATOM 699 C CA . ASN A 1 84 A -7.92277 9.89365 56.81270 1.000 39.06835 82 ASN H CA 1
ATOM 700 C C . ASN A 1 84 A -7.48816 9.66892 55.36829 1.000 40.52625 82 ASN H C 1
ATOM 701 O O . ASN A 1 84 A -6.93800 8.61872 55.02499 1.000 42.66571 82 ASN H O 1
ATOM 706 N N . SER A 1 85 B -7.74753 10.66607 54.51878 1.000 41.95024 82 SER H N 1
ATOM 707 C CA A SER A 1 85 B -7.44490 10.58847 53.08772 0.577 40.37001 82 SER H CA 1
ATOM 708 C CA B SER A 1 85 B -7.44733 10.58977 53.08760 0.423 40.66633 82 SER H CA 1
ATOM 709 C C . SER A 1 85 B -8.04902 9.32988 52.46646 1.000 38.97104 82 SER H C 1
ATOM 710 O O . SER A 1 85 B -7.39811 8.59901 51.71912 1.000 44.53854 82 SER H O 1
ATOM 715 N N . LEU A 1 86 C -9.31693 9.08297 52.78317 1.000 40.44770 82 LEU H N 1
ATOM 716 C CA . LEU A 1 86 C -9.99539 7.88344 52.31119 1.000 39.56622 82 LEU H CA 1
ATOM 717 C C . LEU A 1 86 C -10.14794 7.88901 50.79420 1.000 42.71121 82 LEU H C 1
ATOM 718 O O . LEU A 1 86 C -10.35864 8.93551 50.17552 1.000 41.90279 82 LEU H O 1
ATOM 723 N N . ARG A 1 87 ? -10.03444 6.70510 50.19848 1.000 42.95157 83 ARG H N 1
ATOM 724 C CA . ARG A 1 87 ? -10.16949 6.50663 48.76430 1.000 44.19739 83 ARG H CA 1
ATOM 725 C C . ARG A 1 87 ? -11.38330 5.63622 48.47125 1.000 40.94760 83 ARG H C 1
ATOM 726 O O . ARG A 1 87 ? -11.90228 4.94143 49.34845 1.000 45.66284 83 ARG H O 1
ATOM 734 N N . ALA A 1 88 ? -11.82524 5.67121 47.21113 1.000 45.84230 84 ALA H N 1
ATOM 735 C CA . ALA A 1 88 ? -12.94782 4.83204 46.80121 1.000 46.60842 84 ALA H CA 1
ATOM 736 C C . ALA A 1 88 ? -12.62841 3.35239 46.96583 1.000 37.09747 84 ALA H C 1
ATOM 737 O O . ALA A 1 88 ? -13.52789 2.54986 47.23561 1.000 40.92631 84 ALA H O 1
ATOM 739 N N . GLU A 1 89 ? -11.35614 2.97686 46.81893 1.000 43.36496 85 GLU H N 1
ATOM 740 C CA . GLU A 1 89 ? -10.94254 1.59011 46.99625 1.000 42.54162 85 GLU H CA 1
ATOM 741 C C . GLU A 1 89 ? -11.07628 1.12364 48.44118 1.000 45.52694 85 GLU H C 1
ATOM 742 O O . GLU A 1 89 ? -11.06035 -0.08626 48.69153 1.000 54.80260 85 GLU H O 1
ATOM 748 N N . ASP A 1 90 ? -11.20659 2.04626 49.39421 1.000 40.50537 86 ASP H N 1
ATOM 749 C CA . ASP A 1 90 ? -11.37898 1.67702 50.79334 1.000 37.26893 86 ASP H CA 1
ATOM 750 C C . ASP A 1 90 ? -12.80557 1.25457 51.12242 1.000 41.26228 86 ASP H C 1
ATOM 751 O O . ASP A 1 90 ? -13.08156 0.92719 52.28275 1.000 39.27980 86 ASP H O 1
ATOM 756 N N . THR A 1 91 ? -13.71023 1.26570 50.14151 1.000 41.02587 87 THR H N 1
ATOM 757 C CA . THR A 1 91 ? -15.09680 0.84873 50.34262 1.000 39.97046 87 THR H CA 1
ATOM 758 C C . THR A 1 91 ? -15.14361 -0.63778 50.67140 1.000 41.77652 87 THR H C 1
ATOM 759 O O . THR A 1 91 ? -14.85707 -1.47766 49.81161 1.000 46.59983 87 THR H O 1
ATOM 763 N N . ALA A 1 92 ? -15.51549 -0.97013 51.90520 1.000 43.27216 88 ALA H N 1
ATOM 764 C CA . ALA A 1 92 ? -15.54209 -2.36315 52.33549 1.000 38.32487 88 ALA H CA 1
ATOM 765 C C . ALA A 1 92 ? -16.29799 -2.46245 53.65170 1.000 35.85343 88 ALA H C 1
ATOM 766 O O . ALA A 1 92 ? -16.63846 -1.45656 54.27845 1.000 39.39697 88 ALA H O 1
ATOM 768 N N . VAL A 1 93 ? -16.56776 -3.69719 54.05379 1.000 36.58093 89 VAL H N 1
ATOM 769 C CA . VAL A 1 93 ? -17.00684 -3.99555 55.41027 1.000 29.02458 89 VAL H CA 1
ATOM 770 C C . VAL A 1 93 ? -15.74988 -4.23397 56.23442 1.000 33.77315 89 VAL H C 1
ATOM 771 O O . VAL A 1 93 ? -14.90877 -5.05801 55.86390 1.000 36.15915 89 VAL H O 1
ATOM 775 N N . TYR A 1 94 ? -15.59989 -3.49843 57.33124 1.000 31.20107 90 TYR H N 1
ATOM 776 C CA . TYR A 1 94 ? -14.41378 -3.59359 58.17527 1.000 30.59829 90 TYR H CA 1
ATOM 777 C C . TYR A 1 94 ? -14.73267 -4.44140 59.40071 1.000 33.94908 90 TYR H C 1
ATOM 778 O O . TYR A 1 94 ? -15.63312 -4.10494 60.17508 1.000 39.91809 90 TYR H O 1
ATOM 787 N N . TYR A 1 95 ? -14.00690 -5.54434 59.56266 1.000 34.67088 91 TYR H N 1
ATOM 788 C CA . TYR A 1 95 ? -14.11969 -6.40954 60.72731 1.000 35.04756 91 TYR H CA 1
ATOM 789 C C . TYR A 1 95 ? -12.91745 -6.20777 61.63944 1.000 35.85313 91 TYR H C 1
ATOM 790 O O . TYR A 1 95 ? -11.81663 -5.89097 61.17972 1.000 35.69040 91 TYR H O 1
ATOM 799 N N . CYS A 1 96 ? -13.13250 -6.39985 62.93717 1.000 34.95097 92 CYS H N 1
ATOM 800 C CA . CYS A 1 96 ? -12.03652 -6.58313 63.87662 1.000 34.12202 92 CYS H CA 1
ATOM 801 C C . CYS A 1 96 ? -11.89269 -8.06950 64.15879 1.000 38.88813 92 CYS H C 1
ATOM 802 O O . CYS A 1 96 ? -12.88376 -8.80317 64.21991 1.000 38.60575 92 CYS H O 1
ATOM 805 N N . ALA A 1 97 ? -10.65486 -8.51431 64.29538 1.000 36.20275 93 ALA H N 1
ATOM 806 C CA . ALA A 1 97 ? -10.36349 -9.91904 64.50861 1.000 35.52967 93 ALA H CA 1
ATOM 807 C C . ALA A 1 97 ? -9.29171 -10.03827 65.57446 1.000 36.54268 93 ALA H C 1
ATOM 808 O O . ALA A 1 97 ? -8.33783 -9.25611 65.60123 1.000 41.63429 93 ALA H O 1
ATOM 810 N N . ARG A 1 98 ? -9.46066 -11.00681 66.45957 1.000 38.49774 94 ARG H N 1
ATOM 811 C CA . ARG A 1 98 ? -8.47498 -11.26461 67.49116 1.000 36.94272 94 ARG H CA 1
ATOM 812 C C . ARG A 1 98 ? -7.41080 -12.20055 66.93755 1.000 37.30106 94 ARG H C 1
ATOM 813 O O . ARG A 1 98 ? -7.71780 -13.13125 66.18891 1.000 47.56643 94 ARG H O 1
ATOM 821 N N . SER A 1 99 ? -6.15389 -11.92278 67.26927 1.000 35.96000 95 SER H N 1
ATOM 822 C CA . SER A 1 99 ? -5.09086 -12.86861 66.96482 1.000 34.03528 95 SER H CA 1
ATOM 823 C C . SER A 1 99 ? -5.34238 -14.17029 67.71058 1.000 40.33513 95 SER H C 1
ATOM 824 O O . SER A 1 99 ? -6.00358 -14.18913 68.75132 1.000 45.66696 95 SER H O 1
ATOM 827 N N . TYR A 1 100 ? -4.79728 -15.26375 67.17670 1.000 41.25066 96 TYR H N 1
ATOM 828 C CA . TYR A 1 100 ? -5.04902 -16.58298 67.74441 1.000 40.89349 96 TYR H CA 1
ATOM 829 C C . TYR A 1 100 ? -4.71336 -16.60591 69.23171 1.000 47.71650 96 TYR H C 1
ATOM 830 O O . TYR A 1 100 ? -3.60827 -16.23724 69.63954 1.000 47.36482 96 TYR H O 1
ATOM 839 N N . GLY A 1 101 ? -5.68410 -17.03622 70.03857 1.000 47.85449 97 GLY H N 1
ATOM 840 C CA . GLY A 1 101 ? -5.59997 -16.91373 71.48099 1.000 49.17445 97 GLY H CA 1
ATOM 841 C C . GLY A 1 101 ? -4.75989 -17.95464 72.18944 1.000 53.70951 97 GLY H C 1
ATOM 842 O O . GLY A 1 101 ? -5.25636 -18.63933 73.08824 1.000 70.03237 97 GLY H O 1
ATOM 843 N N . SER A 1 102 ? -3.48959 -18.07940 71.81097 1.000 52.04766 98 SER H N 1
ATOM 844 C CA . SER A 1 102 ? -2.55174 -18.95872 72.49807 1.000 58.22690 98 SER H CA 1
ATOM 845 C C . SER A 1 102 ? -1.61357 -18.11090 73.34789 1.000 64.15508 98 SER H C 1
ATOM 846 O O . SER A 1 102 ? -0.91140 -17.23886 72.82104 1.000 60.34052 98 SER H O 1
ATOM 849 N N . LEU A 1 103 ? -1.60985 -18.35956 74.65850 1.000 56.68794 99 LEU H N 1
ATOM 850 C CA . LEU A 1 103 ? -0.71028 -17.67606 75.57602 1.000 54.70891 99 LEU H CA 1
ATOM 851 C C . LEU A 1 103 ? 0.42353 -18.58876 76.03294 1.000 61.44127 99 LEU H C 1
ATOM 852 O O . LEU A 1 103 ? 0.91049 -18.46983 77.16056 1.000 69.20059 99 LEU H O 1
ATOM 857 N N . THR A 1 104 ? 0.84584 -19.50944 75.16574 1.000 58.72975 100 THR H N 1
ATOM 858 C CA . THR A 1 104 ? 1.92837 -20.43479 75.47328 1.000 64.57866 100 THR H CA 1
ATOM 859 C C . THR A 1 104 ? 3.26405 -19.99008 74.89086 1.000 68.70805 100 THR H C 1
ATOM 860 O O . THR A 1 104 ? 4.27163 -19.98560 75.59855 1.000 77.14798 100 THR H O 1
ATOM 864 N N . GLY A 1 105 A 3.29466 -19.61541 73.61550 1.000 71.24133 100 GLY H N 1
ATOM 865 C CA . GLY A 1 105 A 4.53505 -19.31630 72.92620 1.000 64.43048 100 GLY H CA 1
ATOM 866 C C . GLY A 1 105 A 5.13041 -20.47977 72.16229 1.000 75.02359 100 GLY H C 1
ATOM 867 O O . GLY A 1 105 A 6.25509 -20.36115 71.65894 1.000 82.06357 100 GLY H O 1
ATOM 868 N N . ASP A 1 106 B 4.40752 -21.59875 72.05808 1.000 81.82884 100 ASP H N 1
ATOM 869 C CA . ASP A 1 106 B 4.92710 -22.77936 71.37644 1.000 76.92898 100 ASP H CA 1
ATOM 870 C C . ASP A 1 106 B 5.06376 -22.56014 69.87360 1.000 78.53923 100 ASP H C 1
ATOM 871 O O . ASP A 1 106 B 5.98885 -23.09967 69.25747 1.000 83.07569 100 ASP H O 1
ATOM 876 N N . GLU A 1 107 C 4.16642 -21.78757 69.26678 1.000 75.20414 100 GLU H N 1
ATOM 877 C CA . GLU A 1 107 C 4.20643 -21.55762 67.82959 1.000 71.87945 100 GLU H CA 1
ATOM 878 C C . GLU A 1 107 C 5.11764 -20.38052 67.48939 1.000 69.74578 100 GLU H C 1
ATOM 879 O O . GLU A 1 107 C 5.43569 -19.54119 68.33454 1.000 68.95741 100 GLU H O 1
ATOM 885 N N . THR A 1 108 D 5.53828 -20.32935 66.22253 1.000 63.94931 100 THR H N 1
ATOM 886 C CA . THR A 1 108 D 6.35858 -19.23403 65.72348 1.000 57.20541 100 THR H CA 1
ATOM 887 C C . THR A 1 108 D 5.59953 -18.28199 64.81234 1.000 47.54253 100 THR H C 1
ATOM 888 O O . THR A 1 108 D 6.04669 -17.14691 64.62437 1.000 49.42873 100 THR H O 1
ATOM 892 N N . LYS A 1 109 E 4.47389 -18.71066 64.24740 1.000 43.46332 100 LYS H N 1
ATOM 893 C CA . LYS A 1 109 E 3.61968 -17.86193 63.43075 1.000 44.27287 100 LYS H CA 1
ATOM 894 C C . LYS A 1 109 E 2.21130 -17.88199 64.00877 1.000 39.92802 100 LYS H C 1
ATOM 895 O O . LYS A 1 109 E 1.76657 -18.90288 64.53961 1.000 41.96832 100 LYS H O 1
ATOM 901 N N . TYR A 1 110 F 1.51485 -16.75160 63.91661 1.000 40.91798 100 TYR H N 1
ATOM 902 C CA . TYR A 1 110 F 0.21642 -16.58042 64.55469 1.000 36.84103 100 TYR H CA 1
ATOM 903 C C . TYR A 1 110 F -0.77509 -15.96421 63.58315 1.000 45.00510 100 TYR H C 1
ATOM 904 O O . TYR A 1 110 F -0.46473 -14.98398 62.89606 1.000 41.58210 100 TYR H O 1
ATOM 913 N N . GLY A 1 111 G -1.97619 -16.53203 63.54388 1.000 42.42342 100 GLY H N 1
ATOM 914 C CA . GLY A 1 111 G -3.02489 -15.96633 62.72121 1.000 41.05316 100 GLY H CA 1
ATOM 915 C C . GLY A 1 111 G -4.13832 -15.31133 63.50964 1.000 35.42933 100 GLY H C 1
ATOM 916 O O . GLY A 1 111 G -3.88858 -14.58040 64.47036 1.000 45.31628 100 GLY H O 1
ATOM 917 N N . MET A 1 112 H -5.37769 -15.57664 63.11212 1.000 39.23292 100 MET H N 1
ATOM 918 C CA . MET A 1 112 H -6.55480 -15.00096 63.74374 1.000 39.59795 100 MET H CA 1
ATOM 919 C C . MET A 1 112 H -7.53804 -16.11176 64.07842 1.000 41.29331 100 MET H C 1
ATOM 920 O O . MET A 1 112 H -7.53761 -17.16797 63.44451 1.000 45.12540 100 MET H O 1
ATOM 925 N N . ASP A 1 113 ? -8.39944 -15.85946 65.06632 1.000 36.77314 101 ASP H N 1
ATOM 926 C CA . ASP A 1 113 ? -9.43301 -16.82270 65.43516 1.000 37.39272 101 ASP H CA 1
ATOM 927 C C . ASP A 1 113 ? -10.81870 -16.18638 65.41270 1.000 37.64894 101 ASP H C 1
ATOM 928 O O . ASP A 1 113 ? -11.60979 -16.51989 64.53367 1.000 50.86732 101 ASP H O 1
ATOM 933 N N . VAL A 1 114 ? -11.13001 -15.26058 66.30876 1.000 39.90569 102 VAL H N 1
ATOM 934 C CA . VAL A 1 114 ? -12.48367 -14.74154 66.45212 1.000 40.78014 102 VAL H CA 1
ATOM 935 C C . VAL A 1 114 ? -12.58312 -13.42396 65.70196 1.000 35.58947 102 VAL H C 1
ATOM 936 O O . VAL A 1 114 ? -11.75414 -12.52545 65.89616 1.000 35.06784 102 VAL H O 1
ATOM 940 N N . TRP A 1 115 ? -13.57684 -13.32711 64.82132 1.000 41.05833 103 TRP H N 1
ATOM 941 C CA . TRP A 1 115 ? -13.90006 -12.10621 64.10081 1.000 34.36561 103 TRP H CA 1
ATOM 942 C C . TRP A 1 115 ? -15.16339 -11.49124 64.68635 1.000 42.41994 103 TRP H C 1
ATOM 943 O O . TRP A 1 115 ? -16.13130 -12.19856 64.98315 1.000 37.94772 103 TRP H O 1
ATOM 954 N N . GLY A 1 116 ? -15.15120 -10.17319 64.85083 1.000 36.81502 104 GLY H N 1
ATOM 955 C CA . GLY A 1 116 ? -16.34202 -9.47267 65.27247 1.000 32.44404 104 GLY H CA 1
ATOM 956 C C . GLY A 1 116 ? -17.27919 -9.17706 64.11483 1.000 39.87862 104 GLY H C 1
ATOM 957 O O . GLY A 1 116 ? -16.95843 -9.38444 62.94586 1.000 41.24419 104 GLY H O 1
ATOM 958 N N . GLN A 1 117 ? -18.47238 -8.69835 64.45838 1.000 37.05448 105 GLN H N 1
ATOM 959 C CA . GLN A 1 117 ? -19.40874 -8.23807 63.44284 1.000 35.05098 105 GLN H CA 1
ATOM 960 C C . GLN A 1 117 ? -18.84320 -7.01953 62.72762 1.000 36.10283 105 GLN H C 1
ATOM 961 O O . GLN A 1 117 ? -18.21780 -6.15447 63.34643 1.000 36.64202 105 GLN H O 1
ATOM 967 N N . GLY A 1 118 ? -19.08051 -6.94532 61.41303 1.000 31.25372 106 GLY H N 1
ATOM 968 C CA . GLY A 1 118 ? -18.52536 -5.87636 60.61650 1.000 27.24214 106 GLY H CA 1
ATOM 969 C C . GLY A 1 118 ? -19.36208 -4.60517 60.60951 1.000 29.04206 106 GLY H C 1
ATOM 970 O O . GLY A 1 118 ? -20.52421 -4.57991 61.01368 1.000 30.44702 106 GLY H O 1
ATOM 971 N N . THR A 1 119 ? -18.72612 -3.53554 60.13785 1.000 30.62919 107 THR H N 1
ATOM 972 C CA . THR A 1 119 ? -19.34323 -2.23248 59.93911 1.000 31.02056 107 THR H CA 1
ATOM 973 C C . THR A 1 119 ? -19.04194 -1.79516 58.51081 1.000 33.34963 107 THR H C 1
ATOM 974 O O . THR A 1 119 ? -17.94409 -2.03988 58.00070 1.000 37.21205 107 THR H O 1
ATOM 978 N N . THR A 1 120 ? -20.01724 -1.17843 57.84972 1.000 32.40245 108 THR H N 1
ATOM 979 C CA . THR A 1 120 ? -19.89088 -0.88309 56.42530 1.000 37.58882 108 THR H CA 1
ATOM 980 C C . THR A 1 120 ? -19.34263 0.52456 56.21774 1.000 36.34442 108 THR H C 1
ATOM 981 O O . THR A 1 120 ? -19.81539 1.48131 56.83753 1.000 43.74912 108 THR H O 1
ATOM 985 N N . VAL A 1 121 ? -18.34156 0.63941 55.34839 1.000 35.01528 109 VAL H N 1
ATOM 986 C CA . VAL A 1 121 ? -17.71875 1.90817 54.98901 1.000 32.10426 109 VAL H CA 1
ATOM 987 C C . VAL A 1 121 ? -17.88218 2.09123 53.48417 1.000 41.32668 109 VAL H C 1
ATOM 988 O O . VAL A 1 121 ? -17.47219 1.22366 52.70158 1.000 40.47642 109 VAL H O 1
ATOM 992 N N . THR A 1 122 ? -18.48513 3.21163 53.08061 1.000 42.29375 110 THR H N 1
ATOM 993 C CA . THR A 1 122 ? -18.72972 3.52584 51.67493 1.000 42.03403 110 THR H CA 1
ATOM 994 C C . THR A 1 122 ? -18.10453 4.87554 51.35073 1.000 40.65724 110 THR H C 1
ATOM 995 O O . THR A 1 122 ? -18.51760 5.90183 51.89973 1.000 41.76089 110 THR H O 1
ATOM 999 N N . VAL A 1 123 ? -17.11746 4.87526 50.45955 1.000 43.03132 111 VAL H N 1
ATOM 1000 C CA . VAL A 1 123 ? -16.42780 6.09049 50.04045 1.000 43.09652 111 VAL H CA 1
ATOM 1001 C C . VAL A 1 123 ? -16.77043 6.34433 48.58007 1.000 43.21814 111 VAL H C 1
ATOM 1002 O O . VAL A 1 123 ? -16.42100 5.54630 47.70156 1.000 43.80961 111 VAL H O 1
ATOM 1006 N N . SER A 1 124 ? -17.45070 7.45466 48.31973 1.000 42.42582 112 SER H N 1
ATOM 1007 C CA . SER A 1 124 ? -17.90330 7.76586 46.97480 1.000 45.18946 112 SER H CA 1
ATOM 1008 C C . SER A 1 124 ? -18.09215 9.26722 46.84550 1.000 51.01739 112 SER H C 1
ATOM 1009 O O . SER A 1 124 ? -18.55410 9.92619 47.78205 1.000 50.94459 112 SER H O 1
ATOM 1012 N N . SER A 1 125 ? -17.73609 9.79878 45.67519 1.000 48.81285 113 SER H N 1
ATOM 1013 C CA . SER A 1 125 ? -17.93141 11.21692 45.40900 1.000 48.62817 113 SER H CA 1
ATOM 1014 C C . SER A 1 125 ? -19.38877 11.57118 45.14266 1.000 52.18650 113 SER H C 1
ATOM 1015 O O . SER A 1 125 ? -19.69899 12.75563 44.98600 1.000 52.26179 113 SER H O 1
ATOM 1018 N N . ALA A 1 126 ? -20.28371 10.58801 45.09481 1.000 54.41694 114 ALA H N 1
ATOM 1019 C CA . ALA A 1 126 ? -21.69621 10.87172 44.89486 1.000 51.81784 114 ALA H CA 1
ATOM 1020 C C . ALA A 1 126 ? -22.30397 11.49316 46.14848 1.000 54.63472 114 ALA H C 1
ATOM 1021 O O . ALA A 1 126 ? -21.85137 11.25956 47.27245 1.000 57.31901 114 ALA H O 1
ATOM 1023 N N . SER A 1 127 ? -23.33661 12.29852 45.94331 1.000 53.56641 115 SER H N 1
ATOM 1024 C CA . SER A 1 127 ? -24.07321 12.92129 47.03059 1.000 59.23001 115 SER H CA 1
ATOM 1025 C C . SER A 1 127 ? -25.40746 12.21309 47.23813 1.000 53.80432 115 SER H C 1
ATOM 1026 O O . SER A 1 127 ? -25.89301 11.48612 46.36847 1.000 54.06231 115 SER H O 1
ATOM 1029 N N . THR A 1 128 ? -26.00117 12.44502 48.40867 1.000 53.73060 116 THR H N 1
ATOM 1030 C CA . THR A 1 128 ? -27.26041 11.79809 48.75844 1.000 47.53164 116 THR H CA 1
ATOM 1031 C C . THR A 1 128 ? -28.34813 12.17061 47.76031 1.000 45.13193 116 THR H C 1
ATOM 1032 O O . THR A 1 128 ? -28.60057 13.35087 47.50771 1.000 54.96873 116 THR H O 1
ATOM 1036 N N . LYS A 1 129 ? -28.98888 11.15739 47.18834 1.000 40.73659 117 LYS H N 1
ATOM 1037 C CA . LYS A 1 129 ? -30.03112 11.36293 46.19608 1.000 45.08463 117 LYS H CA 1
ATOM 1038 C C . LYS A 1 129 ? -31.13040 10.33195 46.40349 1.000 52.87142 117 LYS H C 1
ATOM 1039 O O . LYS A 1 129 ? -30.85226 9.15284 46.64537 1.000 45.41005 117 LYS H O 1
ATOM 1045 N N . GLY A 1 130 ? -32.37803 10.78798 46.31897 1.000 49.52983 118 GLY H N 1
ATOM 1046 C CA . GLY A 1 130 ? -33.52164 9.91804 46.44703 1.000 43.72323 118 GLY H CA 1
ATOM 1047 C C . GLY A 1 130 ? -33.81693 9.17744 45.15775 1.000 52.27671 118 GLY H C 1
ATOM 1048 O O . GLY A 1 130 ? -33.44612 9.61238 44.06158 1.000 50.86197 118 GLY H O 1
ATOM 1049 N N . PRO A 1 131 ? -34.49767 8.04004 45.26621 1.000 51.19728 119 PRO H N 1
ATOM 1050 C CA . PRO A 1 131 ? -34.72946 7.18794 44.09802 1.000 45.80780 119 PRO H CA 1
ATOM 1051 C C . PRO A 1 131 ? -35.94010 7.59663 43.27428 1.000 47.76882 119 PRO H C 1
ATOM 1052 O O . PRO A 1 131 ? -36.92096 8.15076 43.77243 1.000 49.68529 119 PRO H O 1
ATOM 1056 N N . SER A 1 132 ? -35.85468 7.30031 41.98200 1.000 44.63976 120 SER H N 1
ATOM 1057 C CA . SER A 1 132 ? -36.98757 7.40056 41.07151 1.000 43.28854 120 SER H CA 1
ATOM 1058 C C . SER A 1 132 ? -37.59232 6.01035 40.92046 1.000 47.86994 120 SER H C 1
ATOM 1059 O O . SER A 1 132 ? -36.90321 5.07296 40.50367 1.000 49.13751 120 SER H O 1
ATOM 1062 N N . VAL A 1 133 ? -38.86692 5.87466 41.26371 1.000 40.26077 121 VAL H N 1
ATOM 1063 C CA . VAL A 1 133 ? -39.53978 4.58189 41.27640 1.000 40.13767 121 VAL H CA 1
ATOM 1064 C C . VAL A 1 133 ? -40.42098 4.49221 40.03841 1.000 46.95898 121 VAL H C 1
ATOM 1065 O O . VAL A 1 133 ? -41.40406 5.22727 39.90604 1.000 50.48562 121 VAL H O 1
ATOM 1069 N N . PHE A 1 134 ? -40.07888 3.58994 39.13418 1.000 45.93016 122 PHE H N 1
ATOM 1070 C CA . PHE A 1 134 ? -40.87399 3.43459 37.93298 1.000 45.95738 122 PHE H CA 1
ATOM 1071 C C . PHE A 1 134 ? -41.57388 2.07934 37.92891 1.000 53.03873 122 PHE H C 1
ATOM 1072 O O . PHE A 1 134 ? -40.96554 1.06618 38.29262 1.000 51.60382 122 PHE H O 1
ATOM 1080 N N . PRO A 1 135 ? -42.84820 2.02841 37.54553 1.000 52.26242 123 PRO H N 1
ATOM 1081 C CA . PRO A 1 135 ? -43.56535 0.74952 37.54689 1.000 45.28921 123 PRO H CA 1
ATOM 1082 C C . PRO A 1 135 ? -43.12515 -0.14115 36.39510 1.000 48.49838 123 PRO H C 1
ATOM 1083 O O . PRO A 1 135 ? -42.93614 0.31618 35.26646 1.000 54.10643 123 PRO H O 1
ATOM 1087 N N . LEU A 1 136 ? -42.95017 -1.42669 36.69510 1.000 44.82398 124 LEU H N 1
ATOM 1088 C CA . LEU A 1 136 ? -42.73705 -2.46207 35.68137 1.000 46.93793 124 LEU H CA 1
ATOM 1089 C C . LEU A 1 136 ? -44.06775 -3.18958 35.52018 1.000 50.19752 124 LEU H C 1
ATOM 1090 O O . LEU A 1 136 ? -44.34983 -4.16772 36.21317 1.000 47.35864 124 LEU H O 1
ATOM 1095 N N . ALA A 1 137 ? -44.88571 -2.70782 34.58471 1.000 47.04876 125 ALA H N 1
ATOM 1096 C CA . ALA A 1 137 ? -46.26971 -3.13183 34.46003 1.000 48.58654 125 ALA H CA 1
ATOM 1097 C C . ALA A 1 137 ? -46.38577 -4.54542 33.89105 1.000 56.80470 125 ALA H C 1
ATOM 1098 O O . ALA A 1 137 ? -45.59702 -4.94744 33.03094 1.000 63.59359 125 ALA H O 1
ATOM 1100 N N . PRO A 1 138 ? -47.37005 -5.31041 34.35940 1.000 56.90824 126 PRO H N 1
ATOM 1101 C CA . PRO A 1 138 ? -47.64340 -6.62305 33.77150 1.000 53.00586 126 PRO H CA 1
ATOM 1102 C C . PRO A 1 138 ? -48.41704 -6.50686 32.46866 1.000 55.74235 126 PRO H C 1
ATOM 1103 O O . PRO A 1 138 ? -49.20792 -5.58503 32.26158 1.000 59.67949 126 PRO H O 1
ATOM 1107 N N . SER A 1 139 ? -48.17323 -7.46704 31.58485 1.000 59.35877 127 SER H N 1
ATOM 1108 C CA . SER A 1 139 ? -48.81473 -7.52358 30.27565 1.000 59.58557 127 SER H CA 1
ATOM 1109 C C . SER A 1 139 ? -48.70524 -8.95748 29.76914 1.000 65.69942 127 SER H C 1
ATOM 1110 O O . SER A 1 139 ? -48.28785 -9.85844 30.50513 1.000 60.00750 127 SER H O 1
ATOM 1113 N N . SER A 1 140 ? -49.07928 -9.17260 28.50349 1.000 61.56141 128 SER H N 1
ATOM 1114 C CA . SER A 1 140 ? -48.97567 -10.50909 27.92649 1.000 60.15080 128 SER H CA 1
ATOM 1115 C C . SER A 1 140 ? -47.51911 -10.94056 27.79540 1.000 64.53273 128 SER H C 1
ATOM 1116 O O . SER A 1 140 ? -47.19927 -12.12195 27.96804 1.000 69.86549 128 SER H O 1
ATOM 1119 N N . LYS A 1 141 ? -46.61938 -9.99828 27.50465 1.000 60.74411 129 LYS H N 1
ATOM 1120 C CA . LYS A 1 141 ? -45.19308 -10.30012 27.46403 1.000 65.12754 129 LYS H CA 1
ATOM 1121 C C . LYS A 1 141 ? -44.61796 -10.58376 28.84438 1.000 56.90194 129 LYS H C 1
ATOM 1122 O O . LYS A 1 141 ? -43.42007 -10.87521 28.95256 1.000 55.60953 129 LYS H O 1
ATOM 1128 N N . SER A 1 142 ? -45.43325 -10.48714 29.89794 1.000 56.20996 130 SER H N 1
ATOM 1129 C CA A SER A 1 142 ? -45.00413 -10.80906 31.25145 0.300 58.21526 130 SER H CA 1
ATOM 1130 C CA B SER A 1 142 ? -44.99347 -10.82470 31.24546 0.700 58.26636 130 SER H CA 1
ATOM 1131 C C . SER A 1 142 ? -45.92827 -11.81588 31.92462 1.000 61.98532 130 SER H C 1
ATOM 1132 O O . SER A 1 142 ? -45.86272 -11.96957 33.15094 1.000 56.56239 130 SER H O 1
ATOM 1137 N N . THR A 1 143 ? -46.79805 -12.48319 31.16546 1.000 61.08949 131 THR H N 1
ATOM 1138 C CA . THR A 1 143 ? -47.74425 -13.46282 31.69691 1.000 66.13186 131 THR H CA 1
ATOM 1139 C C . THR A 1 143 ? -47.46637 -14.81324 31.04015 1.000 77.11234 131 THR H C 1
ATOM 1140 O O . THR A 1 143 ? -47.84087 -15.03903 29.88431 1.000 80.18901 131 THR H O 1
ATOM 1144 N N . SER A 1 144 ? -46.80354 -15.70980 31.77217 1.000 80.36260 132 SER H N 1
ATOM 1145 C CA . SER A 1 144 ? -46.53793 -17.06811 31.30484 1.000 72.80336 132 SER H CA 1
ATOM 1146 C C . SER A 1 144 ? -47.51967 -18.01593 31.98726 1.000 75.04531 132 SER H C 1
ATOM 1147 O O . SER A 1 144 ? -47.40441 -18.28169 33.18848 1.000 71.95920 132 SER H O 1
ATOM 1149 N N . GLY A 1 145 ? -48.48085 -18.52217 31.22344 1.000 74.74178 133 GLY H N 1
ATOM 1150 C CA . GLY A 1 145 ? -49.50704 -19.37604 31.80280 1.000 70.94012 133 GLY H CA 1
ATOM 1151 C C . GLY A 1 145 ? -50.48414 -18.55110 32.60625 1.000 72.05418 133 GLY H C 1
ATOM 1152 O O . GLY A 1 145 ? -51.02374 -17.55361 32.11719 1.000 76.32004 133 GLY H O 1
ATOM 1153 N N . GLY A 1 146 ? -50.72642 -18.96731 33.84454 1.000 69.27501 134 GLY H N 1
ATOM 1154 C CA . GLY A 1 146 ? -51.53630 -18.20377 34.76529 1.000 72.42757 134 GLY H CA 1
ATOM 1155 C C . GLY A 1 146 ? -50.74953 -17.30000 35.68188 1.000 69.87430 134 GLY H C 1
ATOM 1156 O O . GLY A 1 146 ? -51.34828 -16.56993 36.47825 1.000 67.42269 134 GLY H O 1
ATOM 1157 N N . THR A 1 147 ? -49.42249 -17.32142 35.59221 1.000 68.38844 135 THR H N 1
ATOM 1158 C CA . THR A 1 147 ? -48.55607 -16.53173 36.45765 1.000 61.79351 135 THR H CA 1
ATOM 1159 C C . THR A 1 147 ? -48.11922 -15.28381 35.69989 1.000 59.18550 135 THR H C 1
ATOM 1160 O O . THR A 1 147 ? -47.43135 -15.37682 34.67835 1.000 56.00948 135 THR H O 1
ATOM 1164 N N . ALA A 1 148 ? -48.53049 -14.12246 36.19044 1.000 56.31127 136 ALA H N 1
ATOM 1165 C CA . ALA A 1 148 ? -48.06472 -12.85314 35.65878 1.000 51.02403 136 ALA H CA 1
ATOM 1166 C C . ALA A 1 148 ? -46.99905 -12.27410 36.57869 1.000 46.68922 136 ALA H C 1
ATOM 1167 O O . ALA A 1 148 ? -46.89271 -12.63628 37.75173 1.000 53.76134 136 ALA H O 1
ATOM 1169 N N . ALA A 1 149 ? -46.19470 -11.37702 36.02581 1.000 47.52046 137 ALA H N 1
ATOM 1170 C CA . ALA A 1 149 ? -45.09454 -10.77317 36.75773 1.000 46.02883 137 ALA H CA 1
ATOM 1171 C C . ALA A 1 149 ? -45.21577 -9.25900 36.70229 1.000 45.95193 137 ALA H C 1
ATOM 1172 O O . ALA A 1 149 ? -45.50995 -8.68479 35.64838 1.000 44.77937 137 AL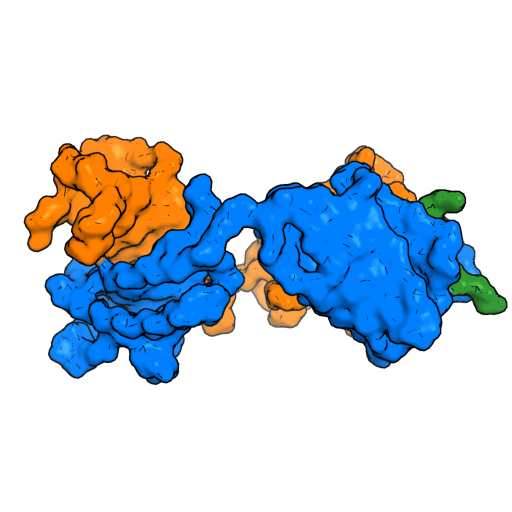A H O 1
ATOM 1174 N N . LEU A 1 150 ? -44.99053 -8.61577 37.84333 1.000 39.35632 138 LEU H N 1
ATOM 1175 C CA . LEU A 1 150 ? -44.96458 -7.16471 37.90344 1.000 45.73211 138 LEU H CA 1
ATOM 1176 C C . LEU A 1 150 ? -43.86302 -6.73469 38.85530 1.000 40.76466 138 LEU H C 1
ATOM 1177 O O . LEU A 1 150 ? -43.36584 -7.52830 39.65820 1.000 46.32567 138 LEU H O 1
ATOM 1182 N N . GLY A 1 151 ? -43.48646 -5.46691 38.76324 1.000 39.05324 139 GLY H N 1
ATOM 1183 C CA . GLY A 1 151 ? -42.47963 -4.96767 39.67245 1.000 45.16000 139 GLY H CA 1
ATOM 1184 C C . GLY A 1 151 ? -42.35050 -3.46369 39.62484 1.000 43.41687 139 GLY H C 1
ATOM 1185 O O . GLY A 1 151 ? -43.16575 -2.76483 39.01684 1.000 39.82832 139 GLY H O 1
ATOM 1186 N N . CYS A 1 152 ? -41.30175 -2.98036 40.29497 1.000 45.96077 140 CYS H N 1
ATOM 1187 C CA A CYS A 1 152 ? -40.95149 -1.56722 40.31100 0.379 46.70119 140 CYS H CA 1
ATOM 1188 C CA B CYS A 1 152 ? -40.95445 -1.56540 40.29381 0.621 46.42908 140 CYS H CA 1
ATOM 1189 C C . CYS A 1 152 ? -39.44924 -1.42843 40.13879 1.000 46.03516 140 CYS H C 1
ATOM 1190 O O . CYS A 1 152 ? -38.68334 -2.13980 40.79435 1.000 51.32569 140 CYS H O 1
ATOM 1195 N N . LEU A 1 153 ? -39.03656 -0.51651 39.26815 1.000 44.65122 141 LEU H N 1
ATOM 1196 C CA . LEU A 1 153 ? -37.63097 -0.19414 39.08221 1.000 42.99952 141 LEU H CA 1
ATOM 1197 C C . LEU A 1 153 ? -37.29052 0.97987 39.99246 1.000 43.95707 141 LEU H C 1
ATOM 1198 O O . LEU A 1 153 ? -37.95343 2.02176 39.94514 1.000 48.64543 141 LEU H O 1
ATOM 1203 N N . VAL A 1 154 ? -36.28885 0.79870 40.84267 1.000 46.46786 142 VAL H N 1
ATOM 1204 C CA . VAL A 1 154 ? -35.85254 1.81672 41.79190 1.000 40.26080 142 VAL H CA 1
ATOM 1205 C C . VAL A 1 154 ? -34.47351 2.27656 41.34112 1.000 41.19144 142 VAL H C 1
ATOM 1206 O O . VAL A 1 154 ? -33.47633 1.57060 41.53802 1.000 49.77369 142 VAL H O 1
ATOM 1210 N N . LYS A 1 155 ? -34.40782 3.46583 40.75016 1.000 44.61803 143 LYS H N 1
ATOM 1211 C CA . LYS A 1 155 ? -33.25334 3.86818 39.96253 1.000 50.04459 143 LYS H CA 1
ATOM 1212 C C . LYS A 1 155 ? -32.68464 5.19488 40.45252 1.000 47.17968 143 LYS H C 1
ATOM 1213 O O . LYS A 1 155 ? -33.42318 6.09725 40.85587 1.000 40.99385 143 LYS H O 1
ATOM 1219 N N . ASP A 1 156 ? -31.35176 5.28876 40.41657 1.000 48.54816 144 ASP H N 1
ATOM 1220 C CA . ASP A 1 156 ? -30.60075 6.52034 40.67150 1.000 49.98990 144 ASP H CA 1
ATOM 1221 C C . ASP A 1 156 ? -30.77050 7.01218 42.10990 1.000 54.28046 144 ASP H C 1
ATOM 1222 O O . ASP A 1 156 ? -31.25694 8.11562 42.36192 1.000 55.55891 144 ASP H O 1
ATOM 1227 N N . TYR A 1 157 ? -30.32717 6.18969 43.05709 1.000 49.02821 145 TYR H N 1
ATOM 1228 C CA . TYR A 1 157 ? -30.33745 6.57994 44.45702 1.000 42.84050 145 TYR H CA 1
ATOM 1229 C C . TYR A 1 157 ? -28.95010 6.39551 45.05214 1.000 45.64174 145 TYR H C 1
ATOM 1230 O O . TYR A 1 157 ? -28.12952 5.62796 44.54340 1.000 51.59227 145 TYR H O 1
ATOM 1239 N N . PHE A 1 158 ? -28.69508 7.12746 46.13847 1.000 48.35824 146 PHE H N 1
ATOM 1240 C CA . PHE A 1 158 ? -27.44623 7.01023 46.87755 1.000 47.88112 146 PHE H CA 1
ATOM 1241 C C . PHE A 1 158 ? -27.63717 7.59281 48.27366 1.000 45.58582 146 PHE H C 1
ATOM 1242 O O . PHE A 1 158 ? -28.26922 8.64462 48.42362 1.000 46.69337 146 PHE H O 1
ATOM 1250 N N . PRO A 1 159 ? -27.12745 6.93704 49.32474 1.000 45.27847 147 PRO H N 1
ATOM 1251 C CA . PRO A 1 159 ? -26.49596 5.62285 49.22096 1.000 43.81098 147 PRO H CA 1
ATOM 1252 C C . PRO A 1 159 ? -27.49624 4.49303 49.41765 1.000 45.19127 147 PRO H C 1
ATOM 1253 O O . PRO A 1 159 ? -28.70207 4.73434 49.44865 1.000 42.76112 147 PRO H O 1
ATOM 1257 N N . GLU A 1 160 ? -26.99313 3.26877 49.52804 1.000 42.75591 148 GLU H N 1
ATOM 1258 C CA . GLU A 1 160 ? -27.80662 2.18428 50.04220 1.000 43.14771 148 GLU H CA 1
ATOM 1259 C C . GLU A 1 160 ? -28.01994 2.38990 51.54212 1.000 42.91835 148 GLU H C 1
ATOM 1260 O O . GLU A 1 160 ? -27.24061 3.08922 52.19439 1.000 46.50503 148 GLU H O 1
ATOM 1266 N N . PRO A 1 161 ? -29.06776 1.78927 52.12308 1.000 47.97190 149 PRO H N 1
ATOM 1267 C CA . PRO A 1 161 ? -30.04222 0.87245 51.53003 1.000 43.23387 149 PRO H CA 1
ATOM 1268 C C . PRO A 1 161 ? -31.35680 1.51611 51.10617 1.000 49.34386 149 PRO H C 1
ATOM 1269 O O . PRO A 1 161 ? -31.70204 2.60489 51.56818 1.000 55.85691 149 PRO H O 1
ATOM 1273 N N . VAL A 1 162 ? -32.08249 0.82877 50.22840 1.000 45.28706 150 VAL H N 1
ATOM 1274 C CA . VAL A 1 162 ? -33.49255 1.09461 49.97947 1.000 47.53630 150 VAL H CA 1
ATOM 1275 C C . VAL A 1 162 ? -34.27569 -0.10547 50.48908 1.000 47.57695 150 VAL H C 1
ATOM 1276 O O . VAL A 1 162 ? -33.82146 -1.24668 50.35768 1.000 46.99905 150 VAL H O 1
ATOM 1280 N N . THR A 1 163 ? -35.43034 0.14784 51.09946 1.000 49.45567 151 THR H N 1
ATOM 1281 C CA . THR A 1 163 ? -36.33038 -0.91520 51.53066 1.000 51.33156 151 THR H CA 1
ATOM 1282 C C . THR A 1 163 ? -37.56819 -0.89646 50.64442 1.000 47.41402 151 THR H C 1
ATOM 1283 O O . THR A 1 163 ? -38.15630 0.16598 50.41712 1.000 49.29836 151 THR H O 1
ATOM 1287 N N . VAL A 1 164 ? -37.95067 -2.06441 50.13271 1.000 43.69143 152 VAL H N 1
ATOM 1288 C CA . VAL A 1 164 ? -39.13060 -2.20698 49.28799 1.000 47.50831 152 VAL H CA 1
ATOM 1289 C C . VAL A 1 164 ? -40.06305 -3.23040 49.91761 1.000 47.04291 152 VAL H C 1
ATOM 1290 O O . VAL A 1 164 ? -39.64544 -4.35224 50.22794 1.000 50.33520 152 VAL H O 1
ATOM 1294 N N . SER A 1 165 ? -41.31873 -2.83952 50.10651 1.000 51.71459 153 SER H N 1
ATOM 1295 C CA . SER A 1 165 ? -42.39557 -3.74230 50.47825 1.000 44.57429 153 SER H CA 1
ATOM 1296 C C . SER A 1 165 ? -43.47378 -3.69035 49.40187 1.000 45.39258 153 SER H C 1
ATOM 1297 O O . SER A 1 165 ? -43.44313 -2.85372 48.49673 1.000 46.15840 153 SER H O 1
ATOM 1300 N N . TRP A 1 166 ? -44.43663 -4.59921 49.50166 1.000 44.52695 154 TRP H N 1
ATOM 1301 C CA . TRP A 1 166 ? -45.53367 -4.67648 48.54668 1.000 43.32699 154 TRP H CA 1
ATOM 1302 C C . TRP A 1 166 ? -46.84758 -4.71704 49.31210 1.000 43.21568 154 TRP H C 1
ATOM 1303 O O . TRP A 1 166 ? -46.97838 -5.47267 50.28115 1.000 44.78921 154 TRP H O 1
ATOM 1314 N N . ASN A 1 167 ? -47.81113 -3.89937 48.88104 1.000 43.95864 155 ASN H N 1
ATOM 1315 C CA . ASN A 1 167 ? -49.08693 -3.74846 49.58347 1.000 39.80287 155 ASN H CA 1
ATOM 1316 C C . ASN A 1 167 ? -48.86116 -3.53386 51.07738 1.000 42.64296 155 ASN H C 1
ATOM 1317 O O . ASN A 1 167 ? -49.52314 -4.14122 51.92205 1.000 36.64783 155 ASN H O 1
ATOM 1322 N N . SER A 1 168 ? -47.88610 -2.67910 51.39805 1.000 42.74979 156 SER H N 1
ATOM 1323 C CA . SER A 1 168 ? -47.54939 -2.31919 52.77665 1.000 46.48979 156 SER H CA 1
ATOM 1324 C C . SER A 1 168 ? -47.17761 -3.54040 53.61460 1.000 39.72849 156 SER H C 1
ATOM 1325 O O . SER A 1 168 ? -47.39819 -3.56302 54.82719 1.000 40.91487 156 SER H O 1
ATOM 1328 N N . GLY A 1 169 ? -46.60607 -4.56352 52.97958 1.000 41.90368 157 GLY H N 1
ATOM 1329 C CA . GLY A 1 169 ? -46.23826 -5.78804 53.65774 1.000 38.76782 157 GLY H CA 1
ATOM 1330 C C . GLY A 1 169 ? -47.23820 -6.91889 53.52142 1.000 39.56515 157 GLY H C 1
ATOM 1331 O O . GLY A 1 169 ? -46.95119 -8.03446 53.97343 1.000 39.76566 157 GLY H O 1
ATOM 1332 N N . ALA A 1 170 ? -48.40296 -6.66460 52.91972 1.000 42.06159 158 ALA H N 1
ATOM 1333 C CA . ALA A 1 170 ? -49.40417 -7.70921 52.75266 1.000 38.73454 158 ALA H CA 1
ATOM 1334 C C . ALA A 1 170 ? -49.02982 -8.69553 51.66066 1.000 42.31015 158 ALA H C 1
ATOM 1335 O O . ALA A 1 170 ? -49.55747 -9.81181 51.64495 1.000 43.85159 158 ALA H O 1
ATOM 1337 N N . LEU A 1 171 ? -48.14499 -8.31192 50.74719 1.000 41.31544 159 LEU H N 1
ATOM 1338 C CA . LEU A 1 171 ? -47.71616 -9.17859 49.65766 1.000 39.84231 159 LEU H CA 1
ATOM 1339 C C . LEU A 1 171 ? -46.24994 -9.52064 49.87749 1.000 39.61547 159 LEU H C 1
ATOM 1340 O O . LEU A 1 171 ? -45.37814 -8.65307 49.76025 1.000 40.85077 159 LEU H O 1
ATOM 1345 N N . THR A 1 172 ? -45.98683 -10.78095 50.21346 1.000 44.05473 160 THR H N 1
ATOM 1346 C CA . THR A 1 172 ? -44.63516 -11.25804 50.46790 1.000 38.29397 160 THR H CA 1
ATOM 1347 C C . THR A 1 172 ? -44.28617 -12.52764 49.70969 1.000 40.03280 160 THR H C 1
ATOM 1348 O O . THR A 1 172 ? -43.09997 -12.74964 49.43263 1.000 39.33914 160 THR H O 1
ATOM 1352 N N . SER A 1 173 ? -45.26550 -13.35694 49.35722 1.000 39.06217 161 SER H N 1
ATOM 1353 C CA . SER A 1 173 ? -45.00211 -14.58698 48.62468 1.000 42.68618 161 SER H CA 1
ATOM 1354 C C . SER A 1 173 ? -44.70823 -14.27749 47.16160 1.000 45.67135 161 SER H C 1
ATOM 1355 O O . SER A 1 173 ? -45.46807 -13.55447 46.50488 1.000 35.84714 161 SER H O 1
ATOM 1358 N N . GLY A 1 174 ? -43.60548 -14.83338 46.65441 1.000 42.22898 162 GLY H N 1
ATOM 1359 C CA . GLY A 1 174 ? -43.20811 -14.61806 45.27883 1.000 47.72491 162 GLY H CA 1
ATOM 1360 C C . GLY A 1 174 ? -42.47082 -13.32587 45.01231 1.000 46.14246 162 GLY H C 1
ATOM 1361 O O . GLY A 1 174 ? -42.25663 -12.98701 43.84233 1.000 48.93957 162 GLY H O 1
ATOM 1362 N N . VAL A 1 175 ? -42.07779 -12.59445 46.05242 1.000 44.95577 163 VAL H N 1
ATOM 1363 C CA . VAL A 1 175 ? -41.39470 -11.31421 45.89796 1.000 44.49231 163 VAL H CA 1
ATOM 1364 C C . VAL A 1 175 ? -39.89754 -11.56297 45.80680 1.000 42.59663 163 VAL H C 1
ATOM 1365 O O . VAL A 1 175 ? -39.30299 -12.16639 46.70449 1.000 46.78397 163 VAL H O 1
ATOM 1369 N N . HIS A 1 176 ? -39.28365 -11.08529 44.73172 1.000 46.00831 164 HIS H N 1
ATOM 1370 C CA . HIS A 1 176 ? -37.83305 -11.09535 44.58851 1.000 42.30644 164 HIS H CA 1
ATOM 1371 C C . HIS A 1 176 ? -37.37305 -9.64732 44.49806 1.000 46.31382 164 HIS H C 1
ATOM 1372 O O . HIS A 1 176 ? -37.71795 -8.94108 43.54527 1.000 49.61714 164 HIS H O 1
ATOM 1379 N N . THR A 1 177 ? -36.62357 -9.19481 45.49793 1.000 45.91565 165 THR H N 1
ATOM 1380 C CA . THR A 1 177 ? -35.95882 -7.89922 45.45037 1.000 38.19500 165 THR H CA 1
ATOM 1381 C C . THR A 1 177 ? -34.48419 -8.14501 45.15339 1.000 44.02558 165 THR H C 1
ATOM 1382 O O . THR A 1 177 ? -33.77775 -8.76763 45.95393 1.000 42.60692 165 THR H O 1
ATOM 1386 N N . PHE A 1 178 ? -34.03642 -7.68182 43.99559 1.000 43.82561 166 PHE H N 1
ATOM 1387 C CA . PHE A 1 178 ? -32.70251 -7.96300 43.49394 1.000 42.78095 166 PHE H CA 1
ATOM 1388 C C . PHE A 1 178 ? -31.64790 -7.09867 44.18275 1.000 40.83019 166 PHE H C 1
ATOM 1389 O O . PHE A 1 178 ? -31.94988 -6.01005 44.67881 1.000 40.18219 166 PHE H O 1
ATOM 1397 N N . PRO A 1 179 ? -30.40544 -7.57453 44.23685 1.000 46.05702 167 PRO H N 1
ATOM 1398 C CA . PRO A 1 179 ? -29.32419 -6.74694 44.77796 1.000 43.64134 167 PRO H CA 1
ATOM 1399 C C . PRO A 1 179 ? -29.08659 -5.51628 43.91901 1.000 45.97751 167 PRO H C 1
ATOM 1400 O O . PRO A 1 179 ? -29.20943 -5.54794 42.69098 1.000 43.95510 167 PRO H O 1
ATOM 1404 N N . ALA A 1 180 ? -28.73645 -4.42227 44.58934 1.000 42.85330 168 ALA H N 1
ATOM 1405 C CA . ALA A 1 180 ? -28.45572 -3.17330 43.89806 1.000 44.96930 168 ALA H CA 1
ATOM 1406 C C . ALA A 1 180 ? -27.16581 -3.27896 43.09812 1.000 48.78402 168 ALA H C 1
ATOM 1407 O O . ALA A 1 180 ? -26.19479 -3.90175 43.53541 1.000 45.02711 168 ALA H O 1
ATOM 1409 N N . VAL A 1 181 ? -27.15874 -2.66323 41.91928 1.000 43.30678 169 VAL H N 1
ATOM 1410 C CA . VAL A 1 181 ? -25.95691 -2.56390 41.10387 1.000 45.82007 169 VAL H CA 1
ATOM 1411 C C . VAL A 1 181 ? -25.55681 -1.10002 41.01753 1.000 50.63172 169 VAL H C 1
ATOM 1412 O O . VAL A 1 181 ? -26.40451 -0.20000 40.98582 1.000 47.51909 169 VAL H O 1
ATOM 1416 N N . LEU A 1 182 ? -24.24950 -0.86428 40.99253 1.000 54.64558 170 LEU H N 1
ATOM 1417 C CA . LEU A 1 182 ? -23.70576 0.48428 40.93137 1.000 42.59734 170 LEU H CA 1
ATOM 1418 C C . LEU A 1 182 ? -23.54360 0.89026 39.47302 1.000 50.62905 170 LEU H C 1
ATOM 1419 O O . LEU A 1 182 ? -22.79713 0.24988 38.72536 1.000 56.21694 170 LEU H O 1
ATOM 1424 N N . GLN A 1 183 ? -24.24640 1.94510 39.07220 1.000 50.77564 171 GLN H N 1
ATOM 1425 C CA . GLN A 1 183 ? -24.15045 2.46404 37.72004 1.000 51.01134 171 GLN H CA 1
ATOM 1426 C C . GLN A 1 183 ? -22.90537 3.33474 37.57102 1.000 55.03029 171 GLN H C 1
ATOM 1427 O O . GLN A 1 183 ? -22.26008 3.72123 38.55164 1.000 50.37740 171 GLN H O 1
ATOM 1433 N N . SER A 1 184 ? -22.56848 3.64330 36.31376 1.000 59.26674 172 SER H N 1
ATOM 1434 C CA . SER A 1 184 ? -21.39490 4.46405 36.03590 1.000 54.96592 172 SER H CA 1
ATOM 1435 C C . SER A 1 184 ? -21.53264 5.86986 36.60186 1.000 55.76203 172 SER H C 1
ATOM 1436 O O . SER A 1 184 ? -20.51909 6.54908 36.80177 1.000 61.73082 172 SER H O 1
ATOM 1439 N N . SER A 1 185 ? -22.76245 6.31247 36.87274 1.000 53.34530 173 SER H N 1
ATOM 1440 C CA . SER A 1 185 ? -23.01627 7.61812 37.46755 1.000 53.64453 173 SER H CA 1
ATOM 1441 C C . SER A 1 185 ? -22.61245 7.69665 38.93382 1.000 55.61619 173 SER H C 1
ATOM 1442 O O . SER A 1 185 ? -22.63732 8.79234 39.50550 1.000 58.97558 173 SER H O 1
ATOM 1445 N N . GLY A 1 186 ? -22.23603 6.57860 39.54985 1.000 54.57115 174 GLY H N 1
ATOM 1446 C CA . GLY A 1 186 ? -22.01269 6.54025 40.97688 1.000 49.95769 174 GLY H CA 1
ATOM 1447 C C . GLY A 1 186 ? -23.26076 6.30028 41.79034 1.000 49.95131 174 GLY H C 1
ATOM 1448 O O . GLY A 1 186 ? -23.17105 6.20143 43.02273 1.000 55.17136 174 GLY H O 1
ATOM 1449 N N . LEU A 1 187 ? -24.41622 6.20597 41.14152 1.000 48.54220 175 LEU H N 1
ATOM 1450 C CA . LEU A 1 187 ? -25.68906 5.94266 41.79009 1.000 49.79091 175 LEU H CA 1
ATOM 1451 C C . LEU A 1 187 ? -26.07838 4.48000 41.61505 1.000 47.90791 175 LEU H C 1
ATOM 1452 O O . LEU A 1 187 ? -25.59536 3.78404 40.72004 1.000 50.96007 175 LEU H O 1
ATOM 1457 N N . TYR A 1 188 ? -26.96914 4.02123 42.48341 1.000 47.58571 176 TYR H N 1
ATOM 1458 C CA . TYR A 1 188 ? -27.41761 2.63869 42.47346 1.000 49.19269 176 TYR H CA 1
ATOM 1459 C C . TYR A 1 188 ? -28.74179 2.50925 41.73838 1.000 51.50912 176 TYR H C 1
ATOM 1460 O O . TYR A 1 188 ? -29.51028 3.46800 41.62353 1.000 54.78003 176 TYR H O 1
ATOM 1469 N N . SER A 1 189 ? -28.99983 1.30114 41.24765 1.000 51.67535 177 SER H N 1
ATOM 1470 C CA . SER A 1 189 ? -30.26125 0.96911 40.61087 1.000 49.03419 177 SER H CA 1
ATOM 1471 C C . SER A 1 189 ? -30.67674 -0.41513 41.08213 1.000 46.32252 177 SER H C 1
ATOM 1472 O O . SER A 1 189 ? -29.83165 -1.27107 41.35408 1.000 44.01599 177 SER H O 1
ATOM 1475 N N . LEU A 1 190 ? -31.98597 -0.62763 41.18100 1.000 45.48352 178 LEU H N 1
ATOM 1476 C CA . LEU A 1 190 ? -32.50916 -1.84562 41.77807 1.000 44.20773 178 LEU H CA 1
ATOM 1477 C C . LEU A 1 190 ? -33.89492 -2.12633 41.21628 1.000 41.73315 178 LEU H C 1
ATOM 1478 O O . LEU A 1 190 ? -34.61505 -1.20715 40.81999 1.000 43.03421 178 LEU H O 1
ATOM 1483 N N . SER A 1 191 ? -34.25731 -3.40923 41.17997 1.000 43.83154 179 SER H N 1
ATOM 1484 C CA . SER A 1 191 ? -35.58721 -3.84972 40.78053 1.000 41.69484 179 SER H CA 1
ATOM 1485 C C . SER A 1 191 ? -36.14232 -4.82720 41.80611 1.000 48.10832 179 SER H C 1
ATOM 1486 O O . SER A 1 191 ? -35.41853 -5.69374 42.30661 1.000 39.74494 179 SER H O 1
ATOM 1489 N N . SER A 1 192 ? -37.43079 -4.68126 42.11202 1.000 44.92692 180 SER H N 1
ATOM 1490 C CA . SER A 1 192 ? -38.1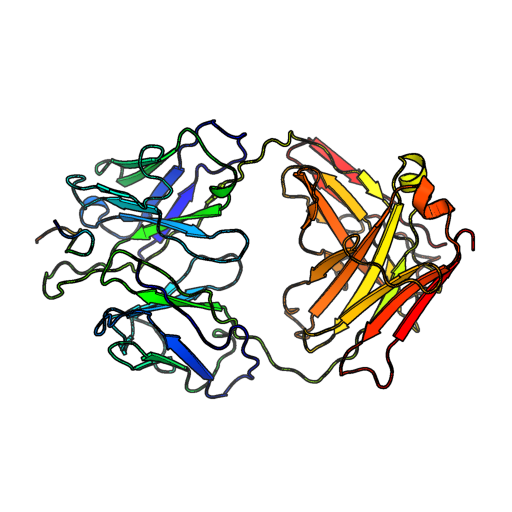6890 -5.62261 42.94320 1.000 44.58034 180 SER H CA 1
ATOM 1491 C C . SER A 1 192 ? -39.34045 -6.14507 42.12867 1.000 43.18071 180 SER H C 1
ATOM 1492 O O . SER A 1 192 ? -40.09241 -5.35070 41.55839 1.000 44.20301 180 SER H O 1
ATOM 1495 N N . VAL A 1 193 ? -39.48789 -7.47267 42.05809 1.000 40.32716 181 VAL H N 1
ATOM 1496 C CA . VAL A 1 193 ? -40.52850 -8.09400 41.24739 1.000 43.90668 181 VAL H CA 1
ATOM 1497 C C . VAL A 1 193 ? -41.30942 -9.09581 42.08441 1.000 44.86195 181 VAL H C 1
ATOM 1498 O O . VAL A 1 193 ? -40.83451 -9.60127 43.10316 1.000 48.16468 181 VAL H O 1
ATOM 1502 N N . VAL A 1 194 ? -42.52213 -9.38940 41.62203 1.000 44.25074 182 VAL H N 1
ATOM 1503 C CA . VAL A 1 194 ? -43.41161 -10.34603 42.26998 1.000 41.81435 182 VAL H CA 1
ATOM 1504 C C . VAL A 1 194 ? -44.21430 -11.06461 41.19259 1.000 45.19347 182 VAL H C 1
ATOM 1505 O O . VAL A 1 194 ? -44.58636 -10.46709 40.17684 1.000 52.01004 182 VAL H O 1
ATOM 1509 N N . THR A 1 195 ? -44.45942 -12.35443 41.40082 1.000 40.22471 183 THR H N 1
ATOM 1510 C CA . THR A 1 195 ? -45.31021 -13.13970 40.51783 1.000 45.82738 183 THR H CA 1
ATOM 1511 C C . THR A 1 195 ? -46.65053 -13.37464 41.20157 1.000 46.23277 183 THR H C 1
ATOM 1512 O O . THR A 1 195 ? -46.69761 -13.77260 42.36991 1.000 48.04424 183 THR H O 1
ATOM 1516 N N . VAL A 1 196 ? -47.73295 -13.10424 40.48093 1.000 48.30849 184 VAL H N 1
ATOM 1517 C CA . VAL A 1 196 ? -49.08572 -13.22117 41.02173 1.000 46.22851 184 VAL H CA 1
ATOM 1518 C C . VAL A 1 196 ? -49.93512 -14.02960 40.04725 1.000 47.81078 184 VAL H C 1
ATOM 1519 O O . VAL A 1 196 ? -49.49663 -14.28916 38.91834 1.000 49.26183 184 VAL H O 1
ATOM 1523 N N . PRO A 1 197 ? -51.13665 -14.46218 40.43333 1.000 58.64050 185 PRO H N 1
ATOM 1524 C CA . PRO A 1 197 ? -52.06488 -15.03384 39.44664 1.000 48.90152 185 PRO H CA 1
ATOM 1525 C C . PRO A 1 197 ? -52.49706 -13.97347 38.44581 1.000 53.24447 185 PRO H C 1
ATOM 1526 O O . PRO A 1 197 ? -52.86572 -12.85912 38.82422 1.000 54.10204 185 PRO H O 1
ATOM 1530 N N . SER A 1 198 ? -52.44940 -14.32905 37.15979 1.000 54.43358 186 SER H N 1
ATOM 1531 C CA . SER A 1 198 ? -52.86938 -13.38946 36.12704 1.000 50.05648 186 SER H CA 1
ATOM 1532 C C . SER A 1 198 ? -54.34896 -13.04516 36.24540 1.000 57.74357 186 SER H C 1
ATOM 1533 O O . SER A 1 198 ? -54.76158 -11.94948 35.84803 1.000 58.42103 186 SER H O 1
ATOM 1536 N N . SER A 1 199 ? -55.15859 -13.95233 36.80071 1.000 59.24819 187 SER H N 1
ATOM 1537 C CA . SER A 1 199 ? -56.58654 -13.69665 36.95679 1.000 55.82248 187 SER H CA 1
ATOM 1538 C C . SER A 1 199 ? -56.89219 -12.64449 38.01625 1.000 61.35099 187 SER H C 1
ATOM 1539 O O . SER A 1 199 ? -58.05267 -12.23467 38.13893 1.000 63.03873 187 SER H O 1
ATOM 1542 N N . SER A 1 200 ? -55.89281 -12.19702 38.77797 1.000 53.24033 188 SER H N 1
ATOM 1543 C CA . SER A 1 200 ? -56.09218 -11.19000 39.81150 1.000 59.31776 188 SER H CA 1
ATOM 1544 C C . SER A 1 200 ? -55.50325 -9.83581 39.42792 1.000 65.53474 188 SER H C 1
ATOM 1545 O O . SER A 1 200 ? -55.27697 -8.99494 40.30384 1.000 73.62681 188 SER H O 1
ATOM 1548 N N . LEU A 1 201 ? -55.24587 -9.60592 38.13955 1.000 60.72407 189 LEU H N 1
ATOM 1549 C CA . LEU A 1 201 ? -54.67455 -8.34347 37.68730 1.000 62.38499 189 LEU H CA 1
ATOM 1550 C C . LEU A 1 201 ? -55.72147 -7.26747 37.44224 1.000 60.58496 189 LEU H C 1
ATOM 1551 O O . LEU A 1 201 ? -55.36040 -6.09504 37.30085 1.000 71.01752 189 LEU H O 1
ATOM 1556 N N . GLY A 1 202 ? -56.99697 -7.63115 37.38404 1.000 60.02319 190 GLY H N 1
ATOM 1557 C CA . GLY A 1 202 ? -58.04813 -6.64416 37.25580 1.000 69.23071 190 GLY H CA 1
ATOM 1558 C C . GLY A 1 202 ? -58.93657 -6.60453 38.47910 1.000 74.62512 190 GLY H C 1
ATOM 1559 O O . GLY A 1 202 ? -59.92004 -5.85951 38.52190 1.000 79.29930 190 GLY H O 1
ATOM 1560 N N . THR A 1 203 ? -58.59601 -7.41480 39.47862 1.000 74.49409 191 THR H N 1
ATOM 1561 C CA . THR A 1 203 ? -59.36911 -7.52075 40.70608 1.000 72.33815 191 THR H CA 1
ATOM 1562 C C . THR A 1 203 ? -58.59935 -7.11808 41.95267 1.000 69.42046 191 THR H C 1
ATOM 1563 O O . THR A 1 203 ? -59.21749 -6.66786 42.91770 1.000 76.46533 191 THR H O 1
ATOM 1565 N N . GLN A 1 204 ? -57.27955 -7.25665 41.96427 1.000 62.91556 192 GLN H N 1
ATOM 1566 C CA . GLN A 1 204 ? -56.48426 -6.87539 43.11877 1.000 58.95961 192 GLN H CA 1
ATOM 1567 C C . GLN A 1 204 ? -55.59358 -5.68771 42.77547 1.000 62.08737 192 GLN H C 1
ATOM 1568 O O . GLN A 1 204 ? -55.28566 -5.42692 41.60848 1.000 61.08086 192 GLN H O 1
ATOM 1574 N N . THR A 1 205 ? -55.18952 -4.96203 43.81603 1.000 58.17773 193 THR H N 1
ATOM 1575 C CA A THR A 1 205 ? -54.33537 -3.79087 43.67981 0.459 52.57533 193 THR H CA 1
ATOM 1576 C CA B THR A 1 205 ? -54.33747 -3.78833 43.69155 0.541 52.75597 193 THR H CA 1
ATOM 1577 C C . THR A 1 205 ? -52.92552 -4.12650 44.15430 1.000 51.65278 193 THR H C 1
ATOM 1578 O O . THR A 1 205 ? -52.74113 -4.85787 45.13548 1.000 56.14754 193 THR H O 1
ATOM 1585 N N . TYR A 1 206 ? -51.92589 -3.60107 43.44850 1.000 43.09299 194 TYR H N 1
ATOM 1586 C CA . TYR A 1 206 ? -50.53263 -3.86128 43.79419 1.000 45.39994 194 TYR H CA 1
ATOM 1587 C C . TYR A 1 206 ? -49.76521 -2.54914 43.83125 1.000 54.19846 194 TYR H C 1
ATOM 1588 O O . TYR A 1 206 ? -49.68107 -1.84675 42.81844 1.000 51.63210 194 TYR H O 1
ATOM 1597 N N . ILE A 1 207 ? -49.20683 -2.22428 44.99650 1.000 48.25128 195 ILE H N 1
ATOM 1598 C CA . ILE A 1 207 ? -48.43793 -1.00435 45.19684 1.000 42.21667 195 ILE H CA 1
ATOM 1599 C C . ILE A 1 207 ? -47.08013 -1.37714 45.76825 1.000 46.36435 195 ILE H C 1
ATOM 1600 O O . ILE A 1 207 ? -46.98616 -2.19274 46.69206 1.000 45.59356 195 ILE H O 1
ATOM 1605 N N . CYS A 1 208 ? -46.03112 -0.77487 45.22142 1.000 45.09135 196 CYS H N 1
ATOM 1606 C CA A CYS A 1 208 ? -44.67287 -0.99291 45.69746 0.645 47.30846 196 CYS H CA 1
ATOM 1607 C CA B CYS A 1 208 ? -44.66157 -0.98377 45.67409 0.355 47.19435 196 CYS H CA 1
ATOM 1608 C C . CYS A 1 208 ? -44.27196 0.17767 46.58789 1.000 47.40879 196 CYS H C 1
ATOM 1609 O O . CYS A 1 208 ? -44.35715 1.34250 46.18193 1.000 47.65042 196 CYS H O 1
ATOM 1614 N N . ASN A 1 209 ? -43.87089 -0.13569 47.82042 1.000 47.48790 197 ASN H N 1
ATOM 1615 C CA . ASN A 1 209 ? -43.55867 0.87183 48.83617 1.000 50.11646 197 ASN H CA 1
ATOM 1616 C C . ASN A 1 209 ? -42.04521 0.95604 48.98633 1.000 53.31748 197 ASN H C 1
ATOM 1617 O O . ASN A 1 209 ? -41.42692 0.10258 49.62669 1.000 51.08296 197 ASN H O 1
ATOM 1622 N N . VAL A 1 210 ? -41.45507 1.99582 48.40276 1.000 50.89157 198 VAL H N 1
ATOM 1623 C CA . VAL A 1 210 ? -40.01964 2.23869 48.46388 1.000 43.72943 198 VAL H CA 1
ATOM 1624 C C . VAL A 1 210 ? -39.74899 3.24140 49.57320 1.000 47.33211 198 VAL H C 1
ATOM 1625 O O . VAL A 1 210 ? -40.43374 4.26614 49.67619 1.000 50.67010 198 VAL H O 1
ATOM 1629 N N . ASN A 1 211 ? -38.75637 2.94776 50.40685 1.000 54.72385 199 ASN H N 1
ATOM 1630 C CA . ASN A 1 211 ? -38.34858 3.83955 51.48438 1.000 53.18310 199 ASN H CA 1
ATOM 1631 C C . ASN A 1 211 ? -36.83569 3.97951 51.43455 1.000 48.58959 199 ASN H C 1
ATOM 1632 O O . ASN A 1 211 ? -36.11486 2.98030 51.53161 1.000 46.63063 199 ASN H O 1
ATOM 1637 N N . HIS A 1 212 ? -36.36198 5.20971 51.24897 1.000 47.54930 200 HIS H N 1
ATOM 1638 C CA . HIS A 1 212 ? -34.93832 5.53337 51.26303 1.000 49.92014 200 HIS H CA 1
ATOM 1639 C C . HIS A 1 212 ? -34.72855 6.50278 52.42219 1.000 51.57130 200 HIS H C 1
ATOM 1640 O O . HIS A 1 212 ? -34.80819 7.72074 52.24785 1.000 53.66674 200 HIS H O 1
ATOM 1647 N N . LYS A 1 213 ? -34.47146 5.95105 53.60896 1.000 52.40062 201 LYS H N 1
ATOM 1648 C CA . LYS A 1 213 ? -34.30421 6.78515 54.79728 1.000 53.49828 201 LYS H CA 1
ATOM 1649 C C . LYS A 1 213 ? -33.14798 7.78099 54.71358 1.000 52.58555 201 LYS H C 1
ATOM 1650 O O . LYS A 1 213 ? -33.30085 8.89507 55.24426 1.000 57.16098 201 LYS H O 1
ATOM 1656 N N . PRO A 1 214 ? -31.99517 7.47498 54.10320 1.000 53.31803 202 PRO H N 1
ATOM 1657 C CA . PRO A 1 214 ? -30.94343 8.50482 53.99562 1.000 52.09806 202 PRO H CA 1
ATOM 1658 C C . PRO A 1 214 ? -31.39550 9.79050 53.32277 1.000 55.54627 202 PRO H C 1
ATOM 1659 O O . PRO A 1 214 ? -30.77417 10.83220 53.55722 1.000 65.13042 202 PRO H O 1
ATOM 1663 N N . SER A 1 215 ? -32.45373 9.76668 52.50858 1.000 57.01301 203 SER H N 1
ATOM 1664 C CA . SER A 1 215 ? -32.96840 10.98401 51.89189 1.000 56.26315 203 SER H CA 1
ATOM 1665 C C . SER A 1 215 ? -34.37263 11.36621 52.35727 1.000 58.48209 203 SER H C 1
ATOM 1666 O O . SER A 1 215 ? -34.94478 12.31837 51.81214 1.000 53.71996 203 SER H O 1
ATOM 1669 N N . ASN A 1 216 ? -34.94814 10.65522 53.33632 1.000 58.51554 204 ASN H N 1
ATOM 1670 C CA . ASN A 1 216 ? -36.32195 10.90064 53.80211 1.000 61.03449 204 ASN H CA 1
ATOM 1671 C C . ASN A 1 216 ? -37.32557 10.78788 52.65515 1.000 61.60493 204 ASN H C 1
ATOM 1672 O O . ASN A 1 216 ? -38.25562 11.58987 52.53111 1.000 64.07208 204 ASN H O 1
ATOM 1677 N N . THR A 1 217 ? -37.12940 9.77557 51.81225 1.000 61.88182 205 THR H N 1
ATOM 1678 C CA . THR A 1 217 ? -37.93671 9.53891 50.62053 1.000 48.21394 205 THR H CA 1
ATOM 1679 C C . THR A 1 217 ? -38.73209 8.25294 50.81925 1.000 49.63283 205 THR H C 1
ATOM 1680 O O . THR A 1 217 ? -38.16812 7.15601 50.76963 1.000 58.68463 205 THR H O 1
ATOM 1684 N N . LYS A 1 218 ? -40.03393 8.38796 51.05508 1.000 52.76514 206 LYS H N 1
ATOM 1685 C CA . LYS A 1 218 ? -40.96553 7.26582 51.05717 1.000 49.44205 206 LYS H CA 1
ATOM 1686 C C . LYS A 1 218 ? -41.87394 7.41495 49.84546 1.000 55.11245 206 LYS H C 1
ATOM 1687 O O . LYS A 1 218 ? -42.52099 8.45447 49.67645 1.000 62.48417 206 LYS H O 1
ATOM 1693 N N . VAL A 1 219 ? -41.91770 6.38710 49.00295 1.000 50.94844 207 VAL H N 1
ATOM 1694 C CA . VAL A 1 219 ? -42.65670 6.44024 47.74825 1.000 52.66977 207 VAL H CA 1
ATOM 1695 C C . VAL A 1 219 ? -43.54504 5.21027 47.64661 1.000 48.80249 207 VAL H C 1
ATOM 1696 O O . VAL A 1 219 ? -43.08613 4.08471 47.86680 1.000 53.88920 207 VAL H O 1
ATOM 1700 N N . ASP A 1 220 ? -44.81646 5.42977 47.33514 1.000 46.86994 208 ASP H N 1
ATOM 1701 C CA . ASP A 1 220 ? -45.75462 4.36497 47.01918 1.000 51.27080 208 ASP H CA 1
ATOM 1702 C C . ASP A 1 220 ? -46.15472 4.50828 45.55684 1.000 55.15076 208 ASP H C 1
ATOM 1703 O O . ASP A 1 220 ? -46.53628 5.59904 45.12018 1.000 56.83026 208 ASP H O 1
ATOM 1708 N N . LYS A 1 221 ? -46.03789 3.42270 44.79455 1.000 47.91120 209 LYS H N 1
ATOM 1709 C CA . LYS A 1 221 ? -46.27541 3.46109 43.35578 1.000 50.96406 209 LYS H CA 1
ATOM 1710 C C . LYS A 1 221 ? -47.23384 2.34513 42.97090 1.000 50.23194 209 LYS H C 1
ATOM 1711 O O . LYS A 1 221 ? -46.90702 1.16250 43.11613 1.000 48.86528 209 LYS H O 1
ATOM 1717 N N . LYS A 1 222 ? -48.41308 2.72331 42.48672 1.000 52.49393 210 LYS H N 1
ATOM 1718 C CA . LYS A 1 222 ? -49.35590 1.74739 41.96281 1.000 55.62764 210 LYS H CA 1
ATOM 1719 C C . LYS A 1 222 ? -48.89554 1.24445 40.60054 1.000 47.42284 210 LYS H C 1
ATOM 1720 O O . LYS A 1 222 ? -48.47341 2.02086 39.73898 1.000 63.37012 210 LYS H O 1
ATOM 1726 N N . VAL A 1 223 ? -48.97550 -0.06575 40.41186 1.000 48.84877 211 VAL H N 1
ATOM 1727 C CA . VAL A 1 223 ? -48.55585 -0.72048 39.17891 1.000 48.53910 211 VAL H CA 1
ATOM 1728 C C . VAL A 1 223 ? -49.80935 -1.25137 38.49894 1.000 47.28828 211 VAL H C 1
ATOM 1729 O O . VAL A 1 223 ? -50.40784 -2.23073 38.96034 1.000 54.09898 211 VAL H O 1
ATOM 1733 N N . GLU A 1 224 ? -50.21434 -0.60307 37.40558 1.000 47.70836 212 GLU H N 1
ATOM 1734 C CA . GLU A 1 224 ? -51.41643 -0.97619 36.67272 1.000 54.92594 212 GLU H CA 1
ATOM 1735 C C . GLU A 1 224 ? -51.05979 -1.78630 35.43296 1.000 53.42637 212 GLU H C 1
ATOM 1736 O O . GLU A 1 224 ? -50.06262 -1.49189 34.76657 1.000 50.37754 212 GLU H O 1
ATOM 1738 N N . PRO A 1 225 ? -51.85534 -2.80281 35.10193 1.000 56.64850 213 PRO H N 1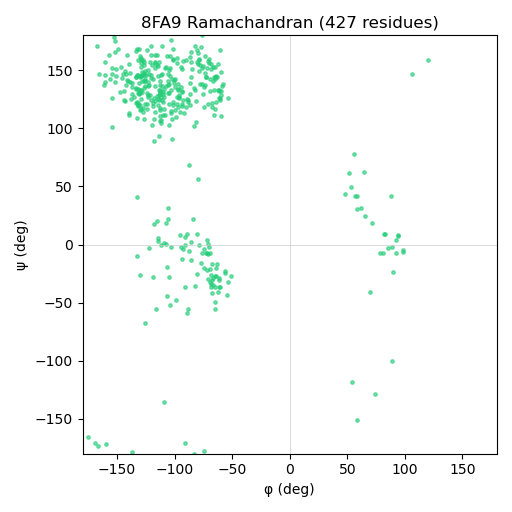
ATOM 1739 C CA . PRO A 1 225 ? -51.51205 -3.67350 33.97198 1.000 52.74661 213 PRO H CA 1
ATOM 1740 C C . PRO A 1 225 ? -51.79804 -3.01370 32.63286 1.000 54.25061 213 PRO H C 1
ATOM 1741 O O . PRO A 1 225 ? -52.83070 -2.36745 32.43922 1.000 63.24948 213 PRO H O 1
ATOM 1745 N N . LYS A 1 226 ? -50.86507 -3.18975 31.70340 1.000 56.02211 214 LYS H N 1
ATOM 1746 C CA . LYS A 1 226 ? -51.00896 -2.66770 30.35066 1.000 64.12746 214 LYS H CA 1
ATOM 1747 C C . LYS A 1 226 ? -52.15469 -3.36638 29.62642 1.000 58.46554 214 LYS H C 1
ATOM 1748 O O . LYS A 1 226 ? -52.28239 -4.58969 29.68805 1.000 66.38745 214 LYS H O 1
ATOM 1754 N N . ASP B 2 1 ? 4.19637 -10.60000 48.12336 1.000 69.92607 1 ASP L N 1
ATOM 1755 C CA . ASP B 2 1 ? 2.96859 -11.08056 48.74786 1.000 77.41751 1 ASP L CA 1
ATOM 1756 C C . ASP B 2 1 ? 2.66787 -12.51998 48.34478 1.000 67.43727 1 ASP L C 1
ATOM 1757 O O . ASP B 2 1 ? 2.56441 -12.83263 47.15846 1.000 64.94347 1 ASP L O 1
ATOM 1762 N N . ILE B 2 2 ? 2.53443 -13.39097 49.34387 1.000 62.15688 2 ILE L N 1
ATOM 1763 C CA . ILE B 2 2 ? 2.14161 -14.77439 49.10256 1.000 47.74659 2 ILE L CA 1
ATOM 1764 C C . ILE B 2 2 ? 0.70274 -14.79341 48.60873 1.000 44.76673 2 ILE L C 1
ATOM 1765 O O . ILE B 2 2 ? -0.21749 -14.37975 49.32231 1.000 45.30819 2 ILE L O 1
ATOM 1770 N N . GLN B 2 3 ? 0.50205 -15.28633 47.39146 1.000 39.73413 3 GLN L N 1
ATOM 1771 C CA . GLN B 2 3 ? -0.81338 -15.30341 46.77099 1.000 41.83501 3 GLN L CA 1
ATOM 1772 C C . GLN B 2 3 ? -1.50447 -16.63765 47.03212 1.000 48.26652 3 GLN L C 1
ATOM 1773 O O . GLN B 2 3 ? -0.91117 -17.70338 46.83202 1.000 39.27989 3 GLN L O 1
ATOM 1779 N N . MET B 2 4 ? -2.75563 -16.57139 47.48234 1.000 46.29421 4 MET L N 1
ATOM 1780 C CA . MET B 2 4 ? -3.57172 -17.74635 47.74953 1.000 40.58348 4 MET L CA 1
ATOM 1781 C C . MET B 2 4 ? -4.61404 -17.90805 46.65270 1.000 44.41893 4 MET L C 1
ATOM 1782 O O . MET B 2 4 ? -5.19656 -16.92435 46.18734 1.000 53.66685 4 MET L O 1
ATOM 1787 N N . THR B 2 5 ? -4.84988 -19.15325 46.24879 1.000 54.22714 5 THR L N 1
ATOM 1788 C CA . THR B 2 5 ? -5.79413 -19.47207 45.18768 1.000 52.36416 5 THR L CA 1
ATOM 1789 C C . THR B 2 5 ? -6.60931 -20.68447 45.60235 1.000 51.53847 5 THR L C 1
ATOM 1790 O O . THR B 2 5 ? -6.05840 -21.65815 46.12237 1.000 60.85514 5 THR L O 1
ATOM 1794 N N . GLN B 2 6 ? -7.91709 -20.62617 45.37644 1.000 43.72128 6 GLN L N 1
ATOM 1795 C CA . GLN B 2 6 ? -8.80167 -21.71789 45.74602 1.000 42.10841 6 GLN L CA 1
ATOM 1796 C C . GLN B 2 6 ? -9.45551 -22.31546 44.50928 1.000 50.01650 6 GLN L C 1
ATOM 1797 O O . GLN B 2 6 ? -9.57117 -21.67224 43.46195 1.000 52.15186 6 GLN L O 1
ATOM 1803 N N . SER B 2 7 ? -9.88426 -23.56923 44.64858 1.000 49.80945 7 SER L N 1
ATOM 1804 C CA A SER B 2 7 ? -10.54939 -24.28205 43.57521 0.466 47.42388 7 SER L CA 1
ATOM 1805 C CA B SER B 2 7 ? -10.55791 -24.26998 43.58157 0.534 47.16504 7 SER L CA 1
ATOM 1806 C C . SER B 2 7 ? -11.51048 -25.28652 44.19701 1.000 47.10801 7 SER L C 1
ATOM 1807 O O . SER B 2 7 ? -11.12484 -25.98005 45.15211 1.000 42.69758 7 SER L O 1
ATOM 1812 N N . PRO B 2 8 ? -12.75676 -25.37806 43.70578 1.000 51.25498 8 PRO L N 1
ATOM 1813 C CA . PRO B 2 8 ? -13.30083 -24.49702 42.66746 1.000 46.53103 8 PRO L CA 1
ATOM 1814 C C . PRO B 2 8 ? -13.82057 -23.19963 43.27423 1.000 49.33086 8 PRO L C 1
ATOM 1815 O O . PRO B 2 8 ? -13.73385 -23.01968 44.48659 1.000 49.64640 8 PRO L O 1
ATOM 1819 N N . SER B 2 9 ? -14.34629 -22.30397 42.44127 1.000 52.33176 9 SER L N 1
ATOM 1820 C CA . SER B 2 9 ? -14.93781 -21.07962 42.96542 1.000 52.21596 9 SER L CA 1
ATOM 1821 C C . SER B 2 9 ? -16.36771 -21.31688 43.43165 1.000 51.27275 9 SER L C 1
ATOM 1822 O O . SER B 2 9 ? -16.81006 -20.72220 44.42122 1.000 51.47344 9 SER L O 1
ATOM 1825 N N . THR B 2 10 ? -17.09810 -22.18262 42.73588 1.000 48.98630 10 THR L N 1
ATOM 1826 C CA . THR B 2 10 ? -18.43067 -22.59720 43.14406 1.000 51.21510 10 THR L CA 1
ATOM 1827 C C . THR B 2 10 ? -18.48894 -24.11559 43.11798 1.000 49.46622 10 THR L C 1
ATOM 1828 O O . THR B 2 10 ? -17.87673 -24.75270 42.25632 1.000 52.17756 10 THR L O 1
ATOM 1832 N N . LEU B 2 11 ? -19.21969 -24.69340 44.06642 1.000 46.04893 11 LEU L N 1
ATOM 1833 C CA . LEU B 2 11 ? -19.27700 -26.14333 44.22111 1.000 45.11868 11 LEU L CA 1
ATOM 1834 C C . LEU B 2 11 ? -20.71510 -26.52869 44.53553 1.000 55.74983 11 LEU L C 1
ATOM 1835 O O . LEU B 2 11 ? -21.22411 -26.20494 45.61393 1.000 57.15295 11 LEU L O 1
ATOM 1840 N N . SER B 2 12 ? -21.36932 -27.20759 43.59605 1.000 52.18630 12 SER L N 1
ATOM 1841 C CA . SER B 2 12 ? -22.71907 -27.71316 43.80582 1.000 55.42535 12 SER L CA 1
ATOM 1842 C C . SER B 2 12 ? -22.64788 -29.08502 44.46374 1.000 55.02026 12 SER L C 1
ATOM 1843 O O . SER B 2 12 ? -21.92878 -29.97179 43.99323 1.000 60.74679 12 SER L O 1
ATOM 1846 N N . ALA B 2 13 ? -23.39267 -29.25625 45.54988 1.000 49.62524 13 ALA L N 1
ATOM 1847 C CA . ALA B 2 13 ? -23.35718 -30.50327 46.29323 1.000 49.01306 13 ALA L CA 1
ATOM 1848 C C . ALA B 2 13 ? -24.69810 -30.72157 46.97752 1.000 53.11195 13 ALA L C 1
ATOM 1849 O O . ALA B 2 13 ? -25.52402 -29.81118 47.08952 1.000 49.65923 13 ALA L O 1
ATOM 1851 N N . SER B 2 14 ? -24.90427 -31.95228 47.43439 1.000 50.12916 14 SER L N 1
ATOM 1852 C CA . SER B 2 14 ? -26.11764 -32.34303 48.12900 1.000 49.32357 14 SER L CA 1
ATOM 1853 C C . SER B 2 14 ? -25.79022 -32.75542 49.55601 1.000 49.79830 14 SER L C 1
ATOM 1854 O O . SER B 2 14 ? -24.63808 -33.03041 49.90391 1.000 47.15781 14 SER L O 1
ATOM 1857 N N . VAL B 2 15 ? -26.83550 -32.79882 50.38017 1.000 52.67763 15 VAL L N 1
ATOM 1858 C CA . VAL B 2 15 ? -26.67956 -33.21844 51.76455 1.000 53.53722 15 VAL L CA 1
ATOM 1859 C C . VAL B 2 15 ? -26.17985 -34.65409 51.80470 1.000 45.95763 15 VAL L C 1
ATOM 1860 O O . VAL B 2 15 ? -26.70571 -35.53312 51.11115 1.000 51.45361 15 VAL L O 1
ATOM 1864 N N . GLY B 2 16 ? -25.15038 -34.89587 52.61285 1.000 47.34804 16 GLY L N 1
ATOM 1865 C CA . GLY B 2 16 ? -24.60335 -36.22395 52.79086 1.000 46.13920 16 GLY L CA 1
ATOM 1866 C C . GLY B 2 16 ? -23.45568 -36.58206 51.87459 1.000 49.65468 16 GLY L C 1
ATOM 1867 O O . GLY B 2 16 ? -22.98475 -37.72562 51.92000 1.000 57.05624 16 GLY L O 1
ATOM 1868 N N . ASP B 2 17 ? -22.99089 -35.65055 51.05082 1.000 47.01063 17 ASP L N 1
ATOM 1869 C CA . ASP B 2 17 ? -21.92040 -35.91258 50.10441 1.000 42.25189 17 ASP L CA 1
ATOM 1870 C C . ASP B 2 17 ? -20.56448 -35.55251 50.70104 1.000 41.82161 17 ASP L C 1
ATOM 1871 O O . ASP B 2 17 ? -20.45678 -34.75645 51.63590 1.000 47.30322 17 ASP L O 1
ATOM 1876 N N . ARG B 2 18 ? -19.52049 -36.15539 50.13606 1.000 45.44196 18 ARG L N 1
ATOM 1877 C CA . ARG B 2 18 ? -18.13933 -35.88309 50.52372 1.000 41.04197 18 ARG L CA 1
ATOM 1878 C C . ARG B 2 18 ? -17.59979 -34.76546 49.63480 1.000 43.60772 18 ARG L C 1
ATOM 1879 O O . ARG B 2 18 ? -17.43602 -34.95071 48.42493 1.000 46.11174 18 ARG L O 1
ATOM 1887 N N . VAL B 2 19 ? -17.32850 -33.60711 50.23455 1.000 43.18155 19 VAL L N 1
ATOM 1888 C CA . VAL B 2 19 ? -16.95739 -32.38805 49.51922 1.000 45.31202 19 VAL L CA 1
ATOM 1889 C C . VAL B 2 19 ? -15.49606 -32.06262 49.80437 1.000 44.44904 19 VAL L C 1
ATOM 1890 O O . VAL B 2 19 ? -15.05088 -32.13042 50.95571 1.000 46.82757 19 VAL L O 1
ATOM 1894 N N . THR B 2 20 ? -14.75315 -31.68937 48.75953 1.000 41.07011 20 THR L N 1
ATOM 1895 C CA . THR B 2 20 ? -13.33244 -31.37867 48.88159 1.000 43.05132 20 THR L CA 1
ATOM 1896 C C . THR B 2 20 ? -13.02511 -30.04922 48.20464 1.000 45.96342 20 THR L C 1
ATOM 1897 O O . THR B 2 20 ? -13.41390 -29.82842 47.05214 1.000 47.71389 20 THR L O 1
ATOM 1901 N N . ILE B 2 21 ? -12.32841 -29.17209 48.92830 1.000 39.48362 21 ILE L N 1
ATOM 1902 C CA . ILE B 2 21 ? -11.92295 -27.85565 48.45160 1.000 33.60699 21 ILE L CA 1
ATOM 1903 C C . ILE B 2 21 ? -10.40878 -27.75104 48.55696 1.000 41.18679 21 ILE L C 1
ATOM 1904 O O . ILE B 2 21 ? -9.81932 -28.15282 49.56622 1.000 45.11543 21 ILE L O 1
ATOM 1909 N N . THR B 2 22 ? -9.77973 -27.20302 47.52413 1.000 39.60921 22 THR L N 1
ATOM 1910 C CA . THR B 2 22 ? -8.32846 -27.11059 47.45701 1.000 43.90546 22 THR L CA 1
ATOM 1911 C C . THR B 2 22 ? -7.88287 -25.65534 47.56473 1.000 51.24629 22 THR L C 1
ATOM 1912 O O . THR B 2 22 ? -8.57414 -24.74482 47.09709 1.000 48.41444 22 THR L O 1
ATOM 1916 N N . CYS B 2 23 ? -6.73011 -25.44248 48.19688 1.000 49.65396 23 CYS L N 1
ATOM 1917 C CA . CYS B 2 23 ? -6.12554 -24.12449 48.33681 1.000 43.37046 23 CYS L CA 1
ATOM 1918 C C . CYS B 2 23 ? -4.65850 -24.23118 47.94608 1.000 49.22476 23 CYS L C 1
ATOM 1919 O O . CYS B 2 23 ? -3.95030 -25.12794 48.41590 1.000 44.87750 23 CYS L O 1
ATOM 1922 N N . ARG B 2 24 ? -4.21112 -23.33537 47.07168 1.000 48.30203 24 ARG L N 1
ATOM 1923 C CA . ARG B 2 24 ? -2.83427 -23.32258 46.60626 1.000 40.30734 24 ARG L CA 1
ATOM 1924 C C . ARG B 2 24 ? -2.17716 -21.99393 46.95021 1.000 45.05121 24 ARG L C 1
ATOM 1925 O O . ARG B 2 24 ? -2.82097 -20.94160 46.94034 1.000 48.16109 24 ARG L O 1
ATOM 1933 N N . ALA B 2 25 ? -0.88296 -22.05575 47.24999 1.000 45.64390 25 ALA L N 1
ATOM 1934 C CA . ALA B 2 25 ? -0.10447 -20.89894 47.66339 1.000 41.96414 25 ALA L CA 1
ATOM 1935 C C . ALA B 2 25 ? 1.04754 -20.68562 46.69327 1.000 42.48647 25 ALA L C 1
ATOM 1936 O O . ALA B 2 25 ? 1.62589 -21.64891 46.17744 1.000 48.20538 25 ALA L O 1
ATOM 1938 N N . SER B 2 26 ? 1.36475 -19.41444 46.43171 1.000 45.67672 26 SER L N 1
ATOM 1939 C CA . SER B 2 26 ? 2.44255 -19.10467 45.49902 1.000 43.29161 26 SER L CA 1
ATOM 1940 C C . SER B 2 26 ? 3.80353 -19.48372 46.07224 1.000 45.17504 26 SER L C 1
ATOM 1941 O O . SER B 2 26 ? 4.76689 -19.67001 45.31854 1.000 48.86547 26 SER L O 1
ATOM 1944 N N . GLN B 2 27 ? 3.89749 -19.60941 47.39393 1.000 52.31225 27 GLN L N 1
ATOM 1945 C CA A GLN B 2 27 ? 5.13497 -19.98103 48.06245 0.600 54.34771 27 GLN L CA 1
ATOM 1946 C CA B GLN B 2 27 ? 5.13533 -19.97552 48.06357 0.400 54.33684 27 GLN L CA 1
ATOM 1947 C C . GLN B 2 27 ? 4.82189 -20.99529 49.14996 1.000 53.21201 27 GLN L C 1
ATOM 1948 O O . GLN B 2 27 ? 3.68703 -21.09662 49.62490 1.000 55.98822 27 GLN L O 1
ATOM 1959 N N . SER B 2 28 ? 5.84731 -21.74836 49.54589 1.000 50.70852 28 SER L N 1
ATOM 1960 C CA . SER B 2 28 ? 5.69263 -22.72801 50.61522 1.000 48.34863 28 SER L CA 1
ATOM 1961 C C . SER B 2 28 ? 5.38073 -22.01787 51.92658 1.000 55.00574 28 SER L C 1
ATOM 1962 O O . SER B 2 28 ? 6.19657 -21.23954 52.43100 1.000 55.06415 28 SER L O 1
ATOM 1965 N N . ILE B 2 29 ? 4.19722 -22.27061 52.47262 1.000 47.52266 29 ILE L N 1
ATOM 1966 C CA . ILE B 2 29 ? 3.80456 -21.70001 53.75188 1.000 53.37669 29 ILE L CA 1
ATOM 1967 C C . ILE B 2 29 ? 3.84175 -22.75128 54.86063 1.000 45.13356 29 ILE L C 1
ATOM 1968 O O . ILE B 2 29 ? 3.18992 -22.58451 55.89037 1.000 48.69877 29 ILE L O 1
ATOM 1973 N N . SER B 2 30 ? 4.60582 -23.82968 54.66131 1.000 44.57697 30 SER L N 1
ATOM 1974 C CA . SER B 2 30 ? 4.70001 -24.92132 55.62498 1.000 41.88537 30 SER L CA 1
ATOM 1975 C C . SER B 2 30 ? 3.30953 -25.44423 55.96807 1.000 46.02169 30 SER L C 1
ATOM 1976 O O . SER B 2 30 ? 2.58878 -25.91943 55.08420 1.000 48.03238 30 SER L O 1
ATOM 1979 N N . SER B 2 31 ? 2.91107 -25.34458 57.23888 1.000 40.56024 31 SER L N 1
ATOM 1980 C CA . SER B 2 31 ? 1.56546 -25.72378 57.65756 1.000 41.96007 31 SER L CA 1
ATOM 1981 C C . SER B 2 31 ? 0.78515 -24.54689 58.23198 1.000 39.94837 31 SER L C 1
ATOM 1982 O O . SER B 2 31 ? -0.21174 -24.75555 58.92715 1.000 42.12687 31 SER L O 1
ATOM 1985 N N . TRP B 2 32 ? 1.21354 -23.31252 57.96708 1.000 46.77811 32 TRP L N 1
ATOM 1986 C CA . TRP B 2 32 ? 0.53291 -22.13780 58.51996 1.000 44.31693 32 TRP L CA 1
ATOM 1987 C C . TRP B 2 32 ? -0.60206 -21.72186 57.58471 1.000 44.94154 32 TRP L C 1
ATOM 1988 O O . TRP B 2 32 ? -0.58626 -20.67086 56.93915 1.000 41.12867 32 TRP L O 1
ATOM 1999 N N . LEU B 2 33 ? -1.61199 -22.58592 57.53576 1.000 42.23130 33 LEU L N 1
ATOM 2000 C CA . LEU B 2 33 ? -2.78621 -22.38702 56.70326 1.000 35.54429 33 LEU L CA 1
ATOM 2001 C C . LEU B 2 33 ? -4.02281 -22.51063 57.57916 1.000 33.88245 33 LEU L C 1
ATOM 2002 O O . LEU B 2 33 ? -4.07775 -23.35861 58.47336 1.000 39.24199 33 LEU L O 1
ATOM 2007 N N . ALA B 2 34 ? -5.00501 -21.65467 57.32998 1.000 34.89654 34 ALA L N 1
ATOM 2008 C CA . ALA B 2 34 ? -6.23796 -21.63471 58.09724 1.000 30.89524 34 ALA L CA 1
ATOM 2009 C C . ALA B 2 34 ? -7.42239 -21.66791 57.14781 1.000 38.06892 34 ALA L C 1
ATOM 2010 O O . ALA B 2 34 ? -7.36869 -21.10006 56.05267 1.000 33.92285 34 ALA L O 1
ATOM 2012 N N . TRP B 2 35 ? -8.48770 -22.33694 57.57469 1.000 34.45156 35 TRP L N 1
ATOM 2013 C CA . TRP B 2 35 ? -9.73789 -22.40157 56.83209 1.000 30.83327 35 TRP L CA 1
ATOM 2014 C C . TRP B 2 35 ? -10.81048 -21.66627 57.62256 1.000 31.32359 35 TRP L C 1
ATOM 2015 O O . TRP B 2 35 ? -11.04241 -21.97637 58.79564 1.000 35.31437 35 TRP L O 1
ATOM 2026 N N . PHE B 2 36 ? -11.44047 -20.68294 56.98719 1.000 37.24261 36 PHE L N 1
ATOM 2027 C CA . PHE B 2 36 ? -12.53389 -19.91979 57.56809 1.000 34.20879 36 PHE L CA 1
ATOM 2028 C C . PHE B 2 36 ? -13.83640 -20.24574 56.85069 1.000 31.16137 36 PHE L C 1
ATOM 2029 O O . PHE B 2 36 ? -13.85318 -20.50334 55.64566 1.000 39.75061 36 PHE L O 1
ATOM 2037 N N . GLN B 2 37 ? -14.93030 -20.22118 57.59879 1.000 28.46888 37 GLN L N 1
ATOM 2038 C CA . GLN B 2 37 ? -16.26695 -20.38965 57.04990 1.000 31.55090 37 GLN L CA 1
ATOM 2039 C C . GLN B 2 37 ? -17.03486 -19.08877 57.22322 1.000 37.57302 37 GLN L C 1
ATOM 2040 O O . GLN B 2 37 ? -17.02355 -18.50014 58.31122 1.000 34.80060 37 GLN L O 1
ATOM 2046 N N . GLN B 2 38 ? -17.69462 -18.63754 56.15741 1.000 31.37116 38 GLN L N 1
ATOM 2047 C CA . GLN B 2 38 ? -18.49533 -17.42230 56.21624 1.000 39.25984 38 GLN L CA 1
ATOM 2048 C C . GLN B 2 38 ? -19.85810 -17.67891 55.60139 1.000 41.35498 38 GLN L C 1
ATOM 2049 O O . GLN B 2 38 ? -19.95435 -18.04879 54.42673 1.000 42.33445 38 GLN L O 1
ATOM 2055 N N . LYS B 2 39 ? -20.87413 -17.47545 56.37099 1.000 45.98752 39 LYS L N 1
ATOM 2056 C CA . LYS B 2 39 ? -22.25118 -17.53863 55.91923 1.000 53.34691 39 LYS L CA 1
ATOM 2057 C C . LYS B 2 39 ? -22.73637 -16.13894 55.54725 1.000 52.62496 39 LYS L C 1
ATOM 2058 O O . LYS B 2 39 ? -22.21380 -15.14068 56.05521 1.000 56.33676 39 LYS L O 1
ATOM 2064 N N . PRO B 2 40 ? -23.70079 -16.02643 54.63277 1.000 55.33971 40 PRO L N 1
ATOM 2065 C CA . PRO B 2 40 ? -24.06341 -14.70184 54.11105 1.000 66.70591 40 PRO L CA 1
ATOM 2066 C C . PRO B 2 40 ? -24.51435 -13.75938 55.21592 1.000 64.23214 40 PRO L C 1
ATOM 2067 O O . PRO B 2 40 ? -25.27705 -14.13665 56.10789 1.000 65.42894 40 PRO L O 1
ATOM 2071 N N . GLY B 2 41 ? -24.02267 -12.51995 55.14892 1.000 63.57748 41 GLY L N 1
ATOM 2072 C CA . GLY B 2 41 ? -24.34919 -11.50192 56.12450 1.000 51.24918 41 GLY L CA 1
ATOM 2073 C C . GLY B 2 41 ? -23.61528 -11.60093 57.44504 1.000 57.24772 41 GLY L C 1
ATOM 2074 O O . GLY B 2 41 ? -23.73467 -10.68395 58.26719 1.000 58.36786 41 GLY L O 1
ATOM 2075 N N . LYS B 2 42 ? -22.85807 -12.66910 57.67745 1.000 55.94056 42 LYS L N 1
ATOM 2076 C CA . LYS B 2 42 ? -22.16938 -12.90576 58.93702 1.000 46.52361 42 LYS L CA 1
ATOM 2077 C C . LYS B 2 42 ? -20.66185 -12.77487 58.75397 1.000 49.17355 42 LYS L C 1
ATOM 2078 O O . LYS B 2 42 ? -20.14868 -12.67329 57.63664 1.000 49.15346 42 LYS L O 1
ATOM 2084 N N . ALA B 2 43 ? -19.94950 -12.77876 59.88190 1.000 40.99244 43 ALA L N 1
ATOM 2085 C CA . ALA B 2 43 ? -18.49785 -12.71068 59.88087 1.000 41.25952 43 ALA L CA 1
ATOM 2086 C C . ALA B 2 43 ? -17.89714 -14.10339 59.72528 1.000 40.98090 43 ALA L C 1
ATOM 2087 O O . ALA B 2 43 ? -18.54628 -15.11076 60.02159 1.000 42.47616 43 ALA L O 1
ATOM 2089 N N . PRO B 2 44 ? -16.65992 -14.20280 59.24136 1.000 37.47705 44 PRO L N 1
ATOM 2090 C CA . PRO B 2 44 ? -16.04253 -15.52506 59.09375 1.000 37.60607 44 PRO L CA 1
ATOM 2091 C C . PRO B 2 44 ? -15.81797 -16.20271 60.43865 1.000 40.25100 44 PRO L C 1
ATOM 2092 O O . PRO B 2 44 ? -15.65405 -15.55568 61.47403 1.000 37.96798 44 PRO L O 1
ATOM 2096 N N . LYS B 2 45 ? -15.81625 -17.52909 60.40717 1.000 43.25090 45 LYS L N 1
ATOM 2097 C CA . LYS B 2 45 ? -15.60523 -18.36164 61.57983 1.000 35.97902 45 LYS L CA 1
ATOM 2098 C C . LYS B 2 45 ? -14.41239 -19.27448 61.33277 1.000 36.89963 45 LYS L C 1
ATOM 2099 O O . LYS B 2 45 ? -14.26914 -19.83801 60.24275 1.000 36.14963 45 L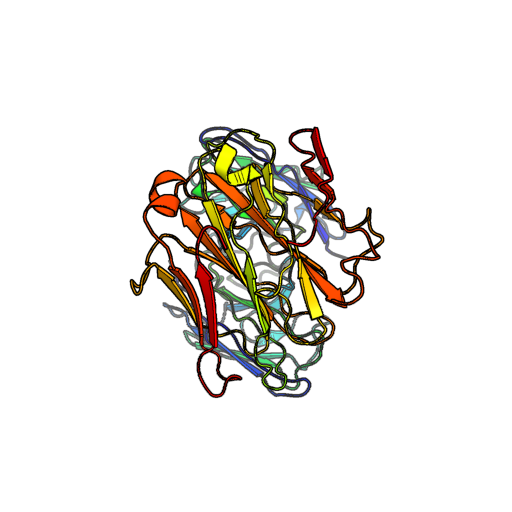YS L O 1
ATOM 2105 N N . LEU B 2 46 ? -13.55386 -19.41790 62.33960 1.000 34.69555 46 LEU L N 1
ATOM 2106 C CA . LEU B 2 46 ? -12.36752 -20.25461 62.20310 1.000 38.36374 46 LEU L CA 1
ATOM 2107 C C . LEU B 2 46 ? -12.74297 -21.71361 62.42667 1.000 37.75778 46 LEU L C 1
ATOM 2108 O O . LEU B 2 46 ? -13.28434 -22.06820 63.47774 1.000 46.36729 46 LEU L O 1
ATOM 2113 N N . LEU B 2 47 ? -12.45627 -22.55976 61.44379 1.000 39.27104 47 LEU L N 1
ATOM 2114 C CA . LEU B 2 47 ? -12.74677 -23.98262 61.54019 1.000 38.90014 47 LEU L CA 1
ATOM 2115 C C . LEU B 2 47 ? -11.49979 -24.82596 61.74383 1.000 38.69373 47 LEU L C 1
ATOM 2116 O O . LEU B 2 47 ? -11.49932 -25.73354 62.58001 1.000 45.56239 47 LEU L O 1
ATOM 2121 N N . ILE B 2 48 ? -10.43342 -24.54570 60.99823 1.000 38.40734 48 ILE L N 1
ATOM 2122 C CA . ILE B 2 48 ? -9.22470 -25.35938 60.99801 1.000 38.10168 48 ILE L CA 1
ATOM 2123 C C . ILE B 2 48 ? -8.01722 -24.43652 61.06074 1.000 31.21653 48 ILE L C 1
ATOM 2124 O O . ILE B 2 48 ? -7.88394 -23.52250 60.24148 1.000 32.99589 48 ILE L O 1
ATOM 2129 N N . TYR B 2 49 ? -7.13917 -24.68320 62.02282 1.000 36.03018 49 TYR L N 1
ATOM 2130 C CA . TYR B 2 49 ? -5.91698 -23.92064 62.20905 1.000 37.35307 49 TYR L CA 1
ATOM 2131 C C . TYR B 2 49 ? -4.72866 -24.85219 62.01273 1.000 38.94928 49 TYR L C 1
ATOM 2132 O O . TYR B 2 49 ? -4.83714 -26.06384 62.22635 1.000 44.65786 49 TYR L O 1
ATOM 2141 N N . LYS B 2 50 ? -3.60008 -24.29017 61.57456 1.000 34.55445 50 LYS L N 1
ATOM 2142 C CA . LYS B 2 50 ? -2.37007 -25.06668 61.39836 1.000 36.23987 50 LYS L CA 1
ATOM 2143 C C . LYS B 2 50 ? -2.58150 -26.21930 60.41641 1.000 31.34340 50 LYS L C 1
ATOM 2144 O O . LYS B 2 50 ? -2.13652 -27.34272 60.65100 1.000 35.81516 50 LYS L O 1
ATOM 2150 N N . ALA B 2 51 ? -3.29867 -25.93733 59.32490 1.000 36.87551 51 ALA L N 1
ATOM 2151 C CA . ALA B 2 51 ? -3.55701 -26.86727 58.22615 1.000 35.71198 51 ALA L CA 1
ATOM 2152 C C . ALA B 2 51 ? -4.49960 -28.01625 58.58546 1.000 42.98661 51 ALA L C 1
ATOM 2153 O O . ALA B 2 51 ? -5.35697 -28.37803 57.77277 1.000 37.20982 51 ALA L O 1
ATOM 2155 N N . SER B 2 52 ? -4.36973 -28.59962 59.78492 1.000 44.23402 52 SER L N 1
ATOM 2156 C CA . SER B 2 52 ? -5.09891 -29.82284 60.11125 1.000 44.92295 5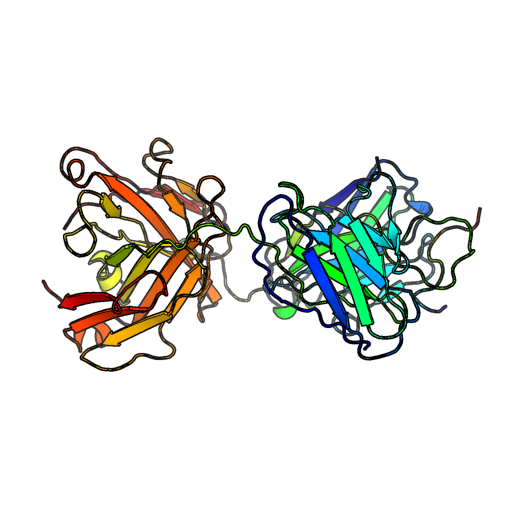2 SER L CA 1
ATOM 2157 C C . SER B 2 52 ? -5.82002 -29.82839 61.45583 1.000 47.50698 52 SER L C 1
ATOM 2158 O O . SER B 2 52 ? -6.59387 -30.76191 61.70287 1.000 44.63921 52 SER L O 1
ATOM 2161 N N . SER B 2 53 ? -5.60371 -28.84200 62.32548 1.000 46.01480 53 SER L N 1
ATOM 2162 C CA . SER B 2 53 ? -6.16118 -28.86586 63.67594 1.000 45.35942 53 SER L CA 1
ATOM 2163 C C . SER B 2 53 ? -7.56825 -28.27626 63.68323 1.000 43.39462 53 SER L C 1
ATOM 2164 O O . SER B 2 53 ? -7.75621 -27.10532 63.33740 1.000 41.90217 53 SER L O 1
ATOM 2167 N N . LEU B 2 54 ? -8.54760 -29.07826 64.10020 1.000 41.77187 54 LEU L N 1
ATOM 2168 C CA . LEU B 2 54 ? -9.91363 -28.59575 64.26059 1.000 40.68829 54 LEU L CA 1
ATOM 2169 C C . LEU B 2 54 ? -10.04770 -27.79261 65.54944 1.000 47.41244 54 LEU L C 1
ATOM 2170 O O . LEU B 2 54 ? -9.50463 -28.17044 66.59283 1.000 47.01174 54 LEU L O 1
ATOM 2175 N N . GLU B 2 55 ? -10.77585 -26.67788 65.46795 1.000 46.66684 55 GLU L N 1
ATOM 2176 C CA . GLU B 2 55 ? -11.07599 -25.84575 66.62403 1.000 44.76523 55 GLU L CA 1
ATOM 2177 C C . GLU B 2 55 ? -12.12750 -26.51449 67.51489 1.000 46.97156 55 GLU L C 1
ATOM 2178 O O . GLU B 2 55 ? -12.84507 -27.42966 67.10110 1.000 46.24644 55 GLU L O 1
ATOM 2184 N N . SER B 2 56 ? -12.21715 -26.04007 68.75726 1.000 46.14636 56 SER L N 1
ATOM 2185 C CA . SER B 2 56 ? -13.13650 -26.62858 69.72615 1.000 48.49378 56 SER L CA 1
ATOM 2186 C C . SER B 2 56 ? -14.57805 -26.49313 69.25218 1.000 44.51935 56 SER L C 1
ATOM 2187 O O . SER B 2 56 ? -15.00251 -25.41472 68.82442 1.000 37.25013 56 SER L O 1
ATOM 2190 N N . GLY B 2 57 ? -15.33293 -27.59191 69.33471 1.000 40.30851 57 GLY L N 1
ATOM 2191 C CA . GLY B 2 57 ? -16.71680 -27.59665 68.91984 1.000 37.42442 57 GLY L CA 1
ATOM 2192 C C . GLY B 2 57 ? -16.94587 -27.73555 67.43149 1.000 46.78151 57 GLY L C 1
ATOM 2193 O O . GLY B 2 57 ? -18.10344 -27.88580 67.01521 1.000 50.04031 57 GLY L O 1
ATOM 2194 N N . VAL B 2 58 ? -15.89863 -27.68909 66.61494 1.000 40.40228 58 VAL L N 1
ATOM 2195 C CA . VAL B 2 58 ? -16.07460 -27.92403 65.17685 1.000 43.45212 58 VAL L CA 1
ATOM 2196 C C . VAL B 2 58 ? -16.42316 -29.39237 64.95373 1.000 42.72961 58 VAL L C 1
ATOM 2197 O O . VAL B 2 58 ? -15.74940 -30.27641 65.51134 1.000 37.19776 58 VAL L O 1
ATOM 2201 N N . PRO B 2 59 ? -17.45092 -29.70173 64.16671 1.000 46.43168 59 PRO L N 1
ATOM 2202 C CA . PRO B 2 59 ? -17.83544 -31.10679 63.97930 1.000 44.13795 59 PRO L CA 1
ATOM 2203 C C . PRO B 2 59 ? -16.72773 -31.90335 63.30613 1.000 39.21271 59 PRO L C 1
ATOM 2204 O O . PRO B 2 59 ? -16.01572 -31.39987 62.43633 1.000 37.53728 59 PRO L O 1
ATOM 2208 N N . SER B 2 60 ? -16.58540 -33.16395 63.71763 1.000 35.65813 60 SER L N 1
ATOM 2209 C CA . SER B 2 60 ? -15.52086 -33.99179 63.16354 1.000 39.20229 60 SER L CA 1
ATOM 2210 C C . SER B 2 60 ? -15.77578 -34.39994 61.71511 1.000 40.05947 60 SER L C 1
ATOM 2211 O O . SER B 2 60 ? -14.97810 -35.16568 61.16287 1.000 41.43997 60 SER L O 1
ATOM 2214 N N . ARG B 2 61 ? -16.84956 -33.91560 61.08617 1.000 37.45147 61 ARG L N 1
ATOM 2215 C CA . ARG B 2 61 ? -17.03117 -34.11664 59.65401 1.000 45.38934 61 ARG L CA 1
ATOM 2216 C C . ARG B 2 61 ? -16.14466 -33.20281 58.81461 1.000 38.10313 61 ARG L C 1
ATOM 2217 O O . ARG B 2 61 ? -16.09835 -33.36761 57.59070 1.000 36.83137 61 ARG L O 1
ATOM 2225 N N . PHE B 2 62 ? -15.44220 -32.26016 59.43787 1.000 40.05713 62 PHE L N 1
ATOM 2226 C CA . PHE B 2 62 ? -14.47974 -31.40090 58.76196 1.000 38.66778 62 PHE L CA 1
ATOM 2227 C C . PHE B 2 62 ? -13.07198 -31.95509 58.94765 1.000 39.94499 62 PHE L C 1
ATOM 2228 O O . PHE B 2 62 ? -12.71096 -32.40547 60.03956 1.000 43.59050 62 PHE L O 1
ATOM 2236 N N . SER B 2 63 ? -12.27943 -31.91907 57.87719 1.000 37.17425 63 SER L N 1
ATOM 2237 C CA . SER B 2 63 ? -10.90017 -32.38592 57.92598 1.000 39.60742 63 SER L CA 1
ATOM 2238 C C . SER B 2 63 ? -10.03890 -31.52034 57.01567 1.000 38.97867 63 SER L C 1
ATOM 2239 O O . SER B 2 63 ? -10.49489 -31.03321 55.97689 1.000 37.95656 63 SER L O 1
ATOM 2242 N N . GLY B 2 64 ? -8.78784 -31.32862 57.42397 1.000 37.40246 64 GLY L N 1
ATOM 2243 C CA . GLY B 2 64 ? -7.84289 -30.57116 56.63005 1.000 34.82726 64 GLY L CA 1
ATOM 2244 C C . GLY B 2 64 ? -6.49355 -31.24914 56.50405 1.000 41.06748 64 GLY L C 1
ATOM 2245 O O . GLY B 2 64 ? -6.02209 -31.87778 57.45359 1.000 45.00149 64 GLY L O 1
ATOM 2246 N N . SER B 2 65 ? -5.85637 -31.12738 55.34191 1.000 38.98806 65 SER L N 1
ATOM 2247 C CA . SER B 2 65 ? -4.56276 -31.75347 55.10581 1.000 41.05383 65 SER L CA 1
ATOM 2248 C C . SER B 2 65 ? -3.76174 -30.89639 54.13468 1.000 37.47201 65 SER L C 1
ATOM 2249 O O . SER B 2 65 ? -4.27739 -29.96326 53.51690 1.000 44.24132 65 SER L O 1
ATOM 2252 N N . GLY B 2 66 ? -2.48063 -31.21659 54.01949 1.000 40.21872 66 GLY L N 1
ATOM 2253 C CA . GLY B 2 66 ? -1.60696 -30.50474 53.11325 1.000 38.80541 66 GLY L CA 1
ATOM 2254 C C . GLY B 2 66 ? -0.44013 -29.82955 53.79802 1.000 42.55199 66 GLY L C 1
ATOM 2255 O O . GLY B 2 66 ? -0.47568 -29.56718 55.00419 1.000 49.54027 66 GLY L O 1
ATOM 2256 N N . SER B 2 67 ? 0.60215 -29.53977 53.02542 1.000 45.31205 67 SER L N 1
ATOM 2257 C CA . SER B 2 67 ? 1.77055 -28.83487 53.52890 1.000 45.36938 67 SER L CA 1
ATOM 2258 C C . SER B 2 67 ? 2.51269 -28.24333 52.34170 1.000 46.98955 67 SER L C 1
ATOM 2259 O O . SER B 2 67 ? 2.53660 -28.83903 51.26276 1.000 57.67360 67 SER L O 1
ATOM 2262 N N . GLY B 2 68 ? 3.10922 -27.07426 52.54328 1.000 46.48417 68 GLY L N 1
ATOM 2263 C CA . GLY B 2 68 ? 3.84923 -26.43121 51.47722 1.000 44.81088 68 GLY L CA 1
ATOM 2264 C C . GLY B 2 68 ? 2.99333 -25.52695 50.61774 1.000 47.44861 68 GLY L C 1
ATOM 2265 O O . GLY B 2 68 ? 2.70275 -24.39034 51.00476 1.000 45.31179 68 GLY L O 1
ATOM 2266 N N . THR B 2 69 ? 2.57601 -26.01578 49.44914 1.000 40.91204 69 THR L N 1
ATOM 2267 C CA . THR B 2 69 ? 1.83125 -25.19184 48.51104 1.000 47.57679 69 THR L CA 1
ATOM 2268 C C . THR B 2 69 ? 0.46084 -25.73962 48.13871 1.000 48.69106 69 THR L C 1
ATOM 2269 O O . THR B 2 69 ? -0.26348 -25.06735 47.39800 1.000 55.56970 69 THR L O 1
ATOM 2273 N N . GLU B 2 70 ? 0.07102 -26.91570 48.62781 1.000 45.03910 70 GLU L N 1
ATOM 2274 C CA . GLU B 2 70 ? -1.22542 -27.49256 48.29148 1.000 46.64542 70 GLU L CA 1
ATOM 2275 C C . GLU B 2 70 ? -1.91448 -27.97306 49.55919 1.000 47.49023 70 GLU L C 1
ATOM 2276 O O . GLU B 2 70 ? -1.37068 -28.80925 50.28809 1.000 40.20372 70 GLU L O 1
ATOM 2282 N N . PHE B 2 71 ? -3.11402 -27.45179 49.80744 1.000 43.27482 71 PHE L N 1
ATOM 2283 C CA . PHE B 2 71 ? -3.89343 -27.76663 50.99303 1.000 41.84369 71 PHE L CA 1
ATOM 2284 C C . PHE B 2 71 ? -5.30747 -28.15249 50.58212 1.000 44.65285 71 PHE L C 1
ATOM 2285 O O . PHE B 2 71 ? -5.76039 -27.85657 49.47302 1.000 41.50383 71 PHE L O 1
ATOM 2293 N N . THR B 2 72 ? -6.00991 -28.80846 51.50240 1.000 40.38118 72 THR L N 1
ATOM 2294 C CA . THR B 2 72 ? -7.29084 -29.42342 51.18487 1.000 38.13694 72 THR L CA 1
ATOM 2295 C C . THR B 2 72 ? -8.19992 -29.38380 52.40257 1.000 37.00869 72 THR L C 1
ATOM 2296 O O . THR B 2 72 ? -7.77984 -29.74632 53.50442 1.000 42.91612 72 THR L O 1
ATOM 2300 N N . LEU B 2 73 ? -9.43562 -28.93659 52.19838 1.000 31.18520 73 LEU L N 1
ATOM 2301 C CA . LEU B 2 73 ? -10.50102 -29.04144 53.18688 1.000 26.45095 73 LEU L CA 1
ATOM 2302 C C . LEU B 2 73 ? -11.50315 -30.07470 52.68944 1.000 41.35378 73 LEU L C 1
ATOM 2303 O O . LEU B 2 73 ? -11.97753 -29.98538 51.55043 1.000 38.17598 73 LEU L O 1
ATOM 2308 N N . THR B 2 74 ? -11.80791 -31.06010 53.53143 1.000 37.70006 74 THR L N 1
ATOM 2309 C CA . THR B 2 74 ? -12.72397 -32.13897 53.18621 1.000 36.68354 74 THR L CA 1
ATOM 2310 C C . THR B 2 74 ? -13.85822 -32.18164 54.19802 1.000 37.72597 74 THR L C 1
ATOM 2311 O O . THR B 2 74 ? -13.61181 -32.20552 55.40803 1.000 45.95215 74 THR L O 1
ATOM 2315 N N . ILE B 2 75 ? -15.09272 -32.18282 53.70268 1.000 40.15173 75 ILE L N 1
ATOM 2316 C CA . ILE B 2 75 ? -16.28408 -32.38521 54.52033 1.000 40.15492 75 ILE L CA 1
ATOM 2317 C C . ILE B 2 75 ? -16.81583 -33.77288 54.18391 1.000 42.88266 75 ILE L C 1
ATOM 2318 O O . ILE B 2 75 ? -17.30131 -34.00504 53.06987 1.000 39.48171 75 ILE L O 1
ATOM 2323 N N . SER B 2 76 ? -16.72614 -34.69995 55.14397 1.000 38.47757 76 SER L N 1
ATOM 2324 C CA . SER B 2 76 ? -17.00477 -36.10439 54.84890 1.000 39.82992 76 SER L CA 1
ATOM 2325 C C . SER B 2 76 ? -18.47599 -36.34784 54.53348 1.000 46.99811 76 SER L C 1
ATOM 2326 O O . SER B 2 76 ? -18.80473 -37.30241 53.81926 1.000 47.40313 76 SER L O 1
ATOM 2329 N N . SER B 2 77 ? -19.37013 -35.50791 55.05489 1.000 51.22766 77 SER L N 1
ATOM 2330 C CA . SER B 2 77 ? -20.80486 -35.65813 54.81706 1.000 42.52808 77 SER L CA 1
ATOM 2331 C C . SER B 2 77 ? -21.42952 -34.27461 54.96585 1.000 47.72440 77 SER L C 1
ATOM 2332 O O . SER B 2 77 ? -21.63840 -33.80223 56.08717 1.000 49.84870 77 SER L O 1
ATOM 2335 N N . LEU B 2 78 ? -21.70655 -33.63360 53.83448 1.000 40.72845 78 LEU L N 1
ATOM 2336 C CA . LEU B 2 78 ? -22.26293 -32.28843 53.84641 1.000 43.42879 78 LEU L CA 1
ATOM 2337 C C . LEU B 2 78 ? -23.61231 -32.25935 54.55608 1.000 48.34861 78 LEU L C 1
ATOM 2338 O O . LEU B 2 78 ? -24.53675 -32.99057 54.19261 1.000 55.56151 78 LEU L O 1
ATOM 2343 N N . GLN B 2 79 ? -23.72527 -31.41066 55.56732 1.000 50.17891 79 GLN L N 1
ATOM 2344 C CA . GLN B 2 79 ? -24.97091 -31.20247 56.28736 1.000 48.91268 79 GLN L CA 1
ATOM 2345 C C . GLN B 2 79 ? -25.57993 -29.85795 55.90374 1.000 46.54854 79 GLN L C 1
ATOM 2346 O O . GLN B 2 79 ? -24.89209 -28.99520 55.34764 1.000 45.00734 79 GLN L O 1
ATOM 2352 N N . PRO B 2 80 ? -26.87435 -29.64459 56.17352 1.000 50.16444 80 PRO L N 1
ATOM 2353 C CA . PRO B 2 80 ? -27.49844 -28.36556 55.78984 1.000 41.21166 80 PRO L CA 1
ATOM 2354 C C . PRO B 2 80 ? -26.76542 -27.14039 56.30773 1.000 52.93656 80 PRO L C 1
ATOM 2355 O O . PRO B 2 80 ? -26.75960 -26.10112 55.63604 1.000 61.62907 80 PRO L O 1
ATOM 2359 N N . ASP B 2 81 ? -26.13145 -27.22992 57.47407 1.000 51.62257 81 ASP L N 1
ATOM 2360 C CA . ASP B 2 81 ? -25.42671 -26.09542 58.05499 1.000 52.35721 81 ASP L CA 1
ATOM 2361 C C . ASP B 2 81 ? -24.04236 -25.87767 57.45534 1.000 57.88167 81 ASP L C 1
ATOM 2362 O O . ASP B 2 81 ? -23.28565 -25.05031 57.97519 1.000 61.78425 81 ASP L O 1
ATOM 2367 N N . ASP B 2 82 ? -23.69046 -26.58647 56.38466 1.000 50.72061 82 ASP L N 1
ATOM 2368 C CA . ASP B 2 82 ? -22.36952 -26.47057 55.78604 1.000 45.21403 82 ASP L CA 1
ATOM 2369 C C . ASP B 2 82 ? -22.38514 -25.73745 54.45297 1.000 42.98055 82 ASP L C 1
ATOM 2370 O O . ASP B 2 82 ? -21.32343 -25.57362 53.84328 1.000 41.86539 82 ASP L O 1
ATOM 2375 N N . PHE B 2 83 ? -23.55193 -25.29120 53.98702 1.000 47.70909 83 PHE L N 1
ATOM 2376 C CA . PHE B 2 83 ? -23.66444 -24.56166 52.72420 1.000 44.21358 83 PHE L CA 1
ATOM 2377 C C . PHE B 2 83 ? -23.29430 -23.10544 52.97481 1.000 45.59552 83 PHE L C 1
ATOM 2378 O O . PHE B 2 83 ? -24.07288 -22.33929 53.55226 1.000 49.10461 83 PHE L O 1
ATOM 2386 N N . ALA B 2 84 ? -22.10025 -22.72215 52.53573 1.000 40.59975 84 ALA L N 1
ATOM 2387 C CA . ALA B 2 84 ? -21.54913 -21.40568 52.82421 1.000 42.75461 84 ALA L CA 1
ATOM 2388 C C . ALA B 2 84 ? -20.34749 -21.18140 51.91631 1.000 38.28619 84 ALA L C 1
ATOM 2389 O O . ALA B 2 84 ? -20.05438 -21.99373 51.03283 1.000 41.02498 84 ALA L O 1
ATOM 2391 N N . THR B 2 85 ? -19.64335 -20.07808 52.14076 1.000 35.74306 85 THR L N 1
ATOM 2392 C CA . THR B 2 85 ? -18.42423 -19.76521 51.41374 1.000 36.90125 85 THR L CA 1
ATOM 2393 C C . THR B 2 85 ? -17.23259 -19.99704 52.33076 1.000 38.07346 85 THR L C 1
ATOM 2394 O O . THR B 2 85 ? -17.22714 -19.53901 53.47825 1.000 34.63514 85 THR L O 1
ATOM 2398 N N . TYR B 2 86 ? -16.24098 -20.72768 51.83084 1.000 41.75512 86 TYR L N 1
ATOM 2399 C CA . TYR B 2 86 ? -15.07482 -21.12136 52.60801 1.000 39.94969 86 TYR L CA 1
ATOM 2400 C C . TYR B 2 86 ? -13.83663 -20.42497 52.06238 1.000 37.89812 86 TYR L C 1
ATOM 2401 O O . TYR B 2 86 ? -13.60049 -20.42878 50.84952 1.000 39.72263 86 TYR L O 1
ATOM 2410 N N . TYR B 2 87 ? -13.05712 -19.82584 52.96029 1.000 39.44108 87 TYR L N 1
ATOM 2411 C CA . TYR B 2 87 ? -11.83985 -19.10592 52.61657 1.000 42.63726 87 TYR L CA 1
ATOM 2412 C C . TYR B 2 87 ? -10.64654 -19.75985 53.29792 1.000 39.95503 87 TYR L C 1
ATOM 2413 O O . TYR B 2 87 ? -10.74796 -20.20367 54.44530 1.000 41.17627 87 TYR L O 1
ATOM 2422 N N . CYS B 2 88 ? -9.51589 -19.81301 52.59514 1.000 43.36601 88 CYS L N 1
ATOM 2423 C CA . CYS B 2 88 ? -8.24324 -20.18589 53.19724 1.000 39.13055 88 CYS L CA 1
ATOM 2424 C C . CYS B 2 88 ? -7.38941 -18.94213 53.40735 1.000 44.58085 88 CYS L C 1
ATOM 2425 O O . CYS B 2 88 ? -7.51098 -17.94737 52.68413 1.000 42.08129 88 CYS L O 1
ATOM 2428 N N . GLN B 2 89 ? -6.52542 -19.00712 54.41490 1.000 41.94507 89 GLN L N 1
ATOM 2429 C CA . GLN B 2 89 ? -5.69073 -17.87490 54.77969 1.000 34.35002 89 GLN L CA 1
ATOM 2430 C C . GLN B 2 89 ? -4.33008 -18.37309 55.23699 1.000 35.67344 89 GLN L C 1
ATOM 2431 O O . GLN B 2 89 ? -4.24553 -19.20696 56.14309 1.000 42.45506 89 GLN L O 1
ATOM 2437 N N . GLN B 2 90 ? -3.27281 -17.87553 54.60109 1.000 31.14875 90 GLN L N 1
ATOM 2438 C CA . GLN B 2 90 ? -1.91825 -18.12816 55.06544 1.000 39.18764 90 GLN L CA 1
ATOM 2439 C C . GLN B 2 90 ? -1.54957 -17.09155 56.12006 1.000 34.88727 90 GLN L C 1
ATOM 2440 O O . GLN B 2 90 ? -1.96201 -15.93296 56.03694 1.000 33.28806 90 GLN L O 1
ATOM 2446 N N . TYR B 2 91 ? -0.78563 -17.51829 57.12127 1.000 38.12747 91 TYR L N 1
ATOM 2447 C CA . TYR B 2 91 ? -0.29002 -16.63258 58.16871 1.000 37.24095 91 TYR L CA 1
ATOM 2448 C C . TYR B 2 91 ? 1.19865 -16.85842 58.41114 1.000 41.25797 91 TYR L C 1
ATOM 2449 O O . TYR B 2 91 ? 1.67159 -16.88197 59.55335 1.000 42.93814 91 TYR L O 1
ATOM 2458 N N . LYS B 2 92 ? 1.95846 -17.03451 57.32702 1.000 39.10871 92 LYS L N 1
ATOM 2459 C CA . LYS B 2 92 ? 3.41960 -17.06665 57.38869 1.000 40.98075 92 LYS L CA 1
ATOM 2460 C C . LYS B 2 92 ? 4.00275 -15.66214 57.22725 1.000 41.81958 92 LYS L C 1
ATOM 2461 O O . LYS B 2 92 ? 4.71814 -15.17410 58.10819 1.000 46.27590 92 LYS L O 1
ATOM 2467 N N . ASN B 2 93 ? 3.70333 -15.00488 56.10590 1.000 42.92279 93 ASN L N 1
ATOM 2468 C CA A ASN B 2 93 ? 4.12699 -13.63079 55.83567 0.481 44.50091 93 ASN L CA 1
ATOM 2469 C CA B ASN B 2 93 ? 4.12631 -13.62917 55.84404 0.519 44.51384 93 ASN L CA 1
ATOM 2470 C C . ASN B 2 93 ? 2.87109 -12.76489 55.75710 1.000 39.62548 93 ASN L C 1
ATOM 2471 O O . ASN B 2 93 ? 2.16473 -12.77389 54.75013 1.000 41.57989 93 ASN L O 1
ATOM 2480 N N . TYR B 2 94 ? 2.60363 -12.00847 56.81112 1.000 37.99335 94 TYR L N 1
ATOM 2481 C CA . TYR B 2 94 ? 1.38136 -11.20637 56.95108 1.000 37.60837 94 TYR L CA 1
ATOM 2482 C C . TYR B 2 94 ? 0.19817 -12.17933 56.85108 1.000 37.04441 94 TYR L C 1
ATOM 2483 O O . TYR B 2 94 ? 0.31144 -13.35149 57.23651 1.000 35.28943 94 TYR L O 1
ATOM 2492 N N . TRP B 2 95 ? -0.94622 -11.70937 56.36130 1.000 36.11076 96 TRP L N 1
ATOM 2493 C CA . TRP B 2 95 ? -2.16633 -12.51250 56.30368 1.000 35.99863 96 TRP L CA 1
ATOM 2494 C C . TRP B 2 95 ? -2.86376 -12.23598 54.97867 1.000 32.02674 96 TRP L C 1
ATOM 2495 O O . TRP B 2 95 ? -3.32765 -11.11682 54.75302 1.000 38.32231 96 TRP L O 1
ATOM 2506 N N . THR B 2 96 ? -2.92419 -13.23405 54.09673 1.000 31.41789 97 THR L N 1
ATOM 2507 C CA . THR B 2 96 ? -3.60626 -13.09183 52.81637 1.000 40.05655 97 THR L CA 1
ATOM 2508 C C . THR B 2 96 ? -4.59445 -14.23327 52.61996 1.000 39.40599 97 THR L C 1
ATOM 2509 O O . THR B 2 96 ? -4.37773 -15.35666 53.08073 1.000 39.83967 97 THR L O 1
ATOM 2513 N N . PHE B 2 97 ? -5.68106 -13.93921 51.91908 1.000 36.31789 98 PHE L N 1
ATOM 2514 C CA . PHE B 2 97 ? -6.80200 -14.85607 51.83284 1.000 34.21081 98 PHE L CA 1
ATOM 2515 C C . PHE B 2 97 ? -7.01255 -15.31346 50.39405 1.000 40.28640 98 PHE L C 1
ATOM 2516 O O . PHE B 2 97 ? -6.61439 -14.64635 49.43350 1.000 42.55191 98 PHE L O 1
ATOM 2524 N N . GLY B 2 98 ? -7.63519 -16.48086 50.26015 1.000 40.33186 99 GLY L N 1
ATOM 2525 C CA . GLY B 2 98 ? -8.11410 -16.92292 48.97107 1.000 43.99886 99 GLY L CA 1
ATOM 2526 C C . GLY B 2 98 ? -9.39174 -16.20679 48.58804 1.000 43.03806 99 GLY L C 1
ATOM 2527 O O . GLY B 2 98 ? -9.99794 -15.49526 49.38906 1.000 46.61268 99 GLY L O 1
ATOM 2528 N N . GLN B 2 99 ? -9.80046 -16.39662 47.33135 1.000 35.81320 100 GLN L N 1
ATOM 2529 C CA . GLN B 2 99 ? -10.97796 -15.69622 46.83439 1.000 40.77207 100 GLN L CA 1
ATOM 2530 C C . GLN B 2 99 ? -12.27206 -16.31795 47.34330 1.000 39.56381 100 GLN L C 1
ATOM 2531 O O . GLN B 2 99 ? -13.32674 -15.67974 47.26832 1.000 50.56060 100 GLN L O 1
ATOM 2537 N N . GLY B 2 100 ? -12.21877 -17.52774 47.86286 1.000 47.96371 101 GLY L N 1
ATOM 2538 C CA . GLY B 2 100 ? -13.42011 -18.12943 48.39533 1.000 41.74414 101 GLY L CA 1
ATOM 2539 C C . GLY B 2 100 ? -13.96469 -19.21517 47.48509 1.000 44.01687 101 GLY L C 1
ATOM 2540 O O . GLY B 2 100 ? -13.84297 -19.16124 46.25290 1.000 46.68310 101 GLY L O 1
ATOM 2541 N N . THR B 2 101 ? -14.56263 -20.22557 48.10559 1.000 42.53143 102 THR L N 1
ATOM 2542 C CA . THR B 2 101 ? -15.27194 -21.28994 47.41222 1.000 40.13367 102 THR L CA 1
ATOM 2543 C C . THR B 2 101 ? -16.68695 -21.33270 47.96842 1.000 40.51115 102 THR L C 1
ATOM 2544 O O . THR B 2 101 ? -16.87430 -21.50139 49.17817 1.000 36.07110 102 THR L O 1
ATOM 2548 N N . LYS B 2 102 ? -17.67442 -21.15414 47.09475 1.000 43.56085 103 LYS L N 1
ATOM 2549 C CA . LYS B 2 102 ? -19.07637 -21.14157 47.49453 1.000 47.08325 103 LYS L CA 1
ATOM 2550 C C . LYS B 2 102 ? -19.65178 -22.54389 47.34349 1.000 41.70425 103 LYS L C 1
ATOM 2551 O O . LYS B 2 102 ? -19.66216 -23.09851 46.23945 1.000 49.76513 103 LYS L O 1
ATOM 2557 N N . VAL B 2 103 ? -20.11766 -23.11891 48.44703 1.000 43.45374 104 VAL L N 1
ATOM 2558 C CA . VAL B 2 103 ? -20.76789 -24.42439 48.43594 1.000 43.72919 104 VAL L CA 1
ATOM 2559 C C . VAL B 2 103 ? -22.26999 -24.17926 48.35225 1.000 45.10310 104 VAL L C 1
ATOM 2560 O O . VAL B 2 103 ? -22.86959 -23.63105 49.28411 1.000 40.73802 104 VAL L O 1
ATOM 2564 N N . GLU B 2 104 ? -22.88109 -24.57306 47.23467 1.000 43.44463 105 GLU L N 1
ATOM 2565 C CA A GLU B 2 104 ? -24.30315 -24.35538 47.01441 0.536 46.17630 105 GLU L CA 1
ATOM 2566 C CA B GLU B 2 104 ? -24.29700 -24.35938 46.96905 0.464 46.16687 105 GLU L CA 1
ATOM 2567 C C . GLU B 2 104 ? -25.06188 -25.67716 47.04070 1.000 48.83275 105 GLU L C 1
ATOM 2568 O O . GLU B 2 104 ? -24.48183 -26.76605 47.01008 1.000 48.72422 105 GLU L O 1
ATOM 2579 N N . ILE B 2 105 ? -26.38664 -25.56076 47.10651 1.000 49.32440 106 ILE L N 1
ATOM 2580 C CA . ILE B 2 105 ? -27.28231 -26.71069 47.18301 1.000 41.49516 106 ILE L CA 1
ATOM 2581 C C . ILE B 2 105 ? -27.63145 -27.15554 45.76973 1.000 49.48338 106 ILE L C 1
ATOM 2582 O O . ILE B 2 105 ? -28.16581 -26.37004 44.97928 1.000 47.52658 106 ILE L O 1
ATOM 2587 N N . LYS B 2 106 ? -27.34218 -28.41541 45.45140 1.000 51.62436 107 LYS L N 1
ATOM 2588 C CA . LYS B 2 106 ? -27.71017 -28.96356 44.15333 1.000 46.50565 107 LYS L CA 1
ATOM 2589 C C . LYS B 2 106 ? -29.15861 -29.43428 44.18051 1.000 43.05474 107 LYS L C 1
ATOM 2590 O O . LYS B 2 106 ? -29.59602 -30.08139 45.13470 1.000 49.63256 107 LYS L O 1
ATOM 2596 N N . ARG B 2 107 ? -29.90515 -29.08774 43.14176 1.000 41.91863 108 ARG L N 1
ATOM 2597 C CA . ARG B 2 107 ? -31.26795 -29.55029 42.94531 1.000 44.47461 108 ARG L CA 1
ATOM 2598 C C . ARG B 2 107 ? -31.43795 -29.93123 41.48010 1.000 47.24826 108 ARG L C 1
ATOM 2599 O O . ARG B 2 107 ? -30.49468 -29.86144 40.68476 1.000 53.61240 108 ARG L O 1
ATOM 2607 N N . THR B 2 108 ? -32.64792 -30.34992 41.12169 1.000 45.03637 109 THR L N 1
ATOM 2608 C CA . THR B 2 108 ? -32.91968 -30.68510 39.73339 1.000 45.53497 109 THR L CA 1
ATOM 2609 C C . THR B 2 108 ? -32.88079 -29.43027 38.86621 1.000 45.36879 109 THR L C 1
ATOM 2610 O O . THR B 2 108 ? -33.08812 -28.30456 39.33124 1.000 42.37495 109 THR L O 1
ATOM 2614 N N . VAL B 2 109 ? -32.60402 -29.64177 37.58103 1.000 51.62185 110 VAL L N 1
ATOM 2615 C CA . VAL B 2 109 ? -32.59521 -28.53857 36.63261 1.000 39.12990 110 VAL L CA 1
ATOM 2616 C C . VAL B 2 109 ? -33.98688 -27.93033 36.55844 1.000 40.10806 110 VAL L C 1
ATOM 2617 O O . VAL B 2 109 ? -34.99244 -28.64472 36.46070 1.000 45.64628 110 VAL L O 1
ATOM 2621 N N . ALA B 2 110 ? -34.05046 -26.60198 36.62262 1.000 38.97335 111 ALA L N 1
ATOM 2622 C CA . ALA B 2 110 ? -35.30073 -25.85719 36.53934 1.000 38.21258 111 ALA L CA 1
ATOM 2623 C C . ALA B 2 110 ? -35.15166 -24.79335 35.46464 1.000 43.99836 111 ALA L C 1
ATOM 2624 O O . ALA B 2 110 ? -34.30089 -23.90552 35.58582 1.000 48.11151 111 ALA L O 1
ATOM 2626 N N . ALA B 2 111 ? -35.96776 -24.88400 34.41820 1.000 44.27807 112 ALA L N 1
ATOM 2627 C CA . ALA B 2 111 ? -35.88058 -23.91931 33.33293 1.000 41.48532 112 ALA L CA 1
ATOM 2628 C C . ALA B 2 111 ? -36.43675 -22.56918 33.78187 1.000 43.38225 112 ALA L C 1
ATOM 2629 O O . ALA B 2 111 ? -37.40686 -22.51709 34.54390 1.000 47.09599 112 ALA L O 1
ATOM 2631 N N . PRO B 2 112 ? -35.85011 -21.46545 33.32989 1.000 48.28831 113 PRO L N 1
ATOM 2632 C CA . PRO B 2 112 ? -36.31647 -20.14683 33.76489 1.000 47.09588 113 PRO L CA 1
ATOM 2633 C C . PRO B 2 112 ? -37.60407 -19.72966 33.07819 1.000 46.59898 113 PRO L C 1
ATOM 2634 O O . PRO B 2 112 ? -37.91224 -20.14641 31.96032 1.000 48.20936 113 PRO L O 1
ATOM 2638 N N . SER B 2 113 ? -38.36799 -18.90134 33.78237 1.000 50.81621 114 SER L N 1
ATOM 2639 C CA . SER B 2 113 ? -39.51994 -18.22215 33.20352 1.000 48.15262 114 SER L CA 1
ATOM 2640 C C . SER B 2 113 ? -39.06645 -16.82793 32.79405 1.000 43.66348 114 SER L C 1
ATOM 2641 O O . SER B 2 113 ? -38.62719 -16.04087 33.63794 1.000 42.02458 114 SER L O 1
ATOM 2644 N N . VAL B 2 114 ? -39.14913 -16.52887 31.50135 1.000 47.62446 115 VAL L N 1
ATOM 2645 C CA . VAL B 2 114 ? -38.65807 -15.26227 30.97358 1.000 46.76922 115 VAL L CA 1
ATOM 2646 C C . VAL B 2 114 ? -39.81585 -14.28229 30.87214 1.000 43.27803 115 VAL L C 1
ATOM 2647 O O . VAL B 2 114 ? -40.85544 -14.58860 30.27958 1.000 44.41724 115 VAL L O 1
ATOM 2651 N N . PHE B 2 115 ? -39.63751 -13.10515 31.45643 1.000 49.04260 116 PHE L N 1
ATOM 2652 C CA . PHE B 2 115 ? -40.60243 -12.02222 31.36652 1.000 48.76341 116 PHE L CA 1
ATOM 2653 C C . PHE B 2 115 ? -39.87215 -10.76521 30.92515 1.000 44.31042 116 PHE L C 1
ATOM 2654 O O . PHE B 2 115 ? -38.71369 -10.54998 31.29185 1.000 47.40266 116 PHE L O 1
ATOM 2662 N N . ILE B 2 116 ? -40.54390 -9.93942 30.13776 1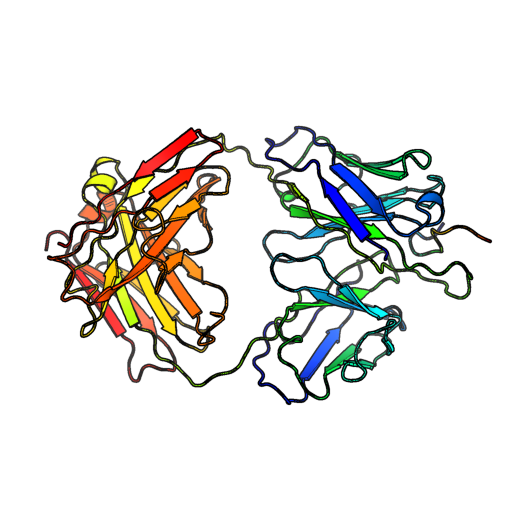.000 43.69286 117 ILE L N 1
ATOM 2663 C CA . ILE B 2 116 ? -39.94541 -8.70524 29.65436 1.000 44.80022 117 ILE L CA 1
ATOM 2664 C C . ILE B 2 116 ? -40.87556 -7.54925 29.99241 1.000 41.48140 117 ILE L C 1
ATOM 2665 O O . ILE B 2 116 ? -42.10010 -7.70215 30.04629 1.000 53.39607 117 ILE L O 1
ATOM 2670 N N . PHE B 2 117 ? -40.27923 -6.38801 30.24904 1.000 42.78054 118 PHE L N 1
ATOM 2671 C CA . PHE B 2 117 ? -41.02230 -5.19555 30.64337 1.000 42.08016 118 PHE L CA 1
ATOM 2672 C C . PHE B 2 117 ? -40.51824 -4.01902 29.81600 1.000 45.98866 118 PHE L C 1
ATOM 2673 O O . PHE B 2 117 ? -39.30981 -3.70853 29.85836 1.000 53.89258 118 PHE L O 1
ATOM 2681 N N . PRO B 2 118 ? -41.37495 -3.34790 29.05623 1.000 56.90924 119 PRO L N 1
ATOM 2682 C CA . PRO B 2 118 ? -40.94779 -2.14464 28.34997 1.000 54.26225 119 PRO L CA 1
ATOM 2683 C C . PRO B 2 118 ? -40.90340 -0.96774 29.30605 1.000 51.80316 119 PRO L C 1
ATOM 2684 O O . PRO B 2 118 ? -41.54694 -0.99830 30.36580 1.000 54.06905 119 PRO L O 1
ATOM 2688 N N . PRO B 2 119 ? -40.14628 0.07915 28.98558 1.000 58.92221 120 PRO L N 1
ATOM 2689 C CA . PRO B 2 119 ? -40.02744 1.20297 29.92275 1.000 48.72324 120 PRO L CA 1
ATOM 2690 C C . PRO B 2 119 ? -41.35824 1.91665 30.10028 1.000 50.75277 120 PRO L C 1
ATOM 2691 O O . PRO B 2 119 ? -42.14954 2.04258 29.16253 1.000 56.16111 120 PRO L O 1
ATOM 2695 N N . SER B 2 120 ? -41.60317 2.37304 31.32450 1.000 55.08601 121 SER L N 1
ATOM 2696 C CA . SER B 2 120 ? -42.82979 3.09476 31.62709 1.000 55.24843 121 SER L CA 1
ATOM 2697 C C . SER B 2 120 ? -42.81853 4.47370 30.97695 1.000 59.44934 121 SER L C 1
ATOM 2698 O O . SER B 2 120 ? -41.76073 5.04331 30.69231 1.000 57.90685 121 SER L O 1
ATOM 2701 N N . ASP B 2 121 ? -44.01962 5.01676 30.75285 1.000 68.65850 122 ASP L N 1
ATOM 2702 C CA . ASP B 2 121 ? -44.12729 6.35947 30.18963 1.000 64.66038 122 ASP L CA 1
ATOM 2703 C C . ASP B 2 121 ? -43.56331 7.40516 31.13922 1.000 62.12169 122 ASP L C 1
ATOM 2704 O O . ASP B 2 121 ? -43.11476 8.46991 30.69820 1.000 64.60957 122 ASP L O 1
ATOM 2709 N N . GLU B 2 122 ? -43.58315 7.12079 32.44279 1.000 63.41310 1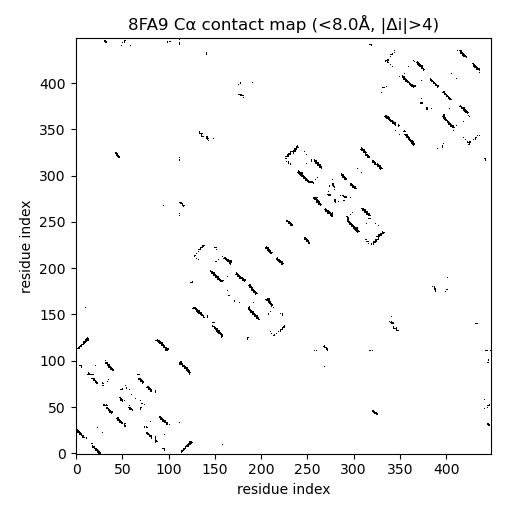23 GLU L N 1
ATOM 2710 C CA . GLU B 2 122 ? -43.04339 8.05724 33.42119 1.000 64.08899 123 GLU L CA 1
ATOM 2711 C C . GLU B 2 122 ? -41.53095 8.17903 33.29098 1.000 68.22662 123 GLU L C 1
ATOM 2712 O O . GLU B 2 122 ? -40.98320 9.28468 33.37498 1.000 71.85554 123 GLU L O 1
ATOM 2718 N N . GLN B 2 123 ? -40.83820 7.05657 33.07776 1.000 62.63935 124 GLN L N 1
ATOM 2719 C CA . GLN B 2 123 ? -39.38620 7.11210 32.94922 1.000 60.68976 124 GLN L CA 1
ATOM 2720 C C . GLN B 2 123 ? -38.97191 7.82491 31.66837 1.000 59.30983 124 GLN L C 1
ATOM 2721 O O . GLN B 2 123 ? -37.96983 8.55000 31.65279 1.000 66.75324 124 GLN L O 1
ATOM 2727 N N . LEU B 2 124 ? -39.73150 7.63021 30.58584 1.000 57.21642 125 LEU L N 1
ATOM 2728 C CA . LEU B 2 124 ? -39.41738 8.29198 29.32322 1.000 60.24092 125 LEU L CA 1
ATOM 2729 C C . LEU B 2 124 ? -39.55153 9.80586 29.43943 1.000 62.52927 125 LEU L C 1
ATOM 2730 O O . LEU B 2 124 ? -38.76356 10.54986 28.84416 1.000 64.34760 125 LEU L O 1
ATOM 2735 N N . LYS B 2 125 ? -40.53615 10.28274 30.20719 1.000 63.42576 126 LYS L N 1
ATOM 2736 C CA . LYS B 2 125 ? -40.67407 11.71909 30.42402 1.000 63.99624 126 LYS L CA 1
ATOM 2737 C C . LYS B 2 125 ? -39.47005 12.30653 31.15110 1.000 59.02282 126 LYS L C 1
ATOM 2738 O O . LYS B 2 125 ? -39.28014 13.52626 31.12800 1.000 60.14969 126 LYS L O 1
ATOM 2740 N N . SER B 2 126 ? -38.65145 11.46890 31.78549 1.000 68.54186 127 SER L N 1
ATOM 2741 C CA . SER B 2 126 ? -37.43439 11.90444 32.45615 1.000 72.68176 127 SER L CA 1
ATOM 2742 C C . SER B 2 126 ? -36.20434 11.82851 31.55873 1.000 75.10926 127 SER L C 1
ATOM 2743 O O . SER B 2 126 ? -35.11710 12.23325 31.98202 1.000 84.38248 127 SER L O 1
ATOM 2745 N N . GLY B 2 127 ? -36.34399 11.32375 30.33724 1.000 69.15096 128 GLY L N 1
ATOM 2746 C CA . GLY B 2 127 ? -35.25359 11.31393 29.38362 1.000 66.97949 128 GLY L CA 1
ATOM 2747 C C . GLY B 2 127 ? -34.41159 10.05727 29.32960 1.000 65.45531 128 GLY L C 1
ATOM 2748 O O . GLY B 2 127 ? -33.38563 10.05556 28.64457 1.000 69.50803 128 GLY L O 1
ATOM 2749 N N . THR B 2 128 ? -34.80913 8.99083 30.01256 1.000 61.93481 129 THR L N 1
ATOM 2750 C CA A THR B 2 128 ? -34.06720 7.73832 30.01743 0.556 63.02505 129 THR L CA 1
ATOM 2751 C CA B THR B 2 128 ? -34.06774 7.73939 30.00506 0.444 63.02052 129 THR L CA 1
ATOM 2752 C C . THR B 2 128 ? -35.03440 6.57727 29.81947 1.000 64.69977 129 THR L C 1
ATOM 2753 O O . THR B 2 128 ? -36.21644 6.66439 30.16804 1.000 62.32757 129 THR L O 1
ATOM 2760 N N . ALA B 2 129 ? -34.53090 5.48750 29.24178 1.000 57.91565 130 ALA L N 1
ATOM 2761 C CA . ALA B 2 129 ? -35.34425 4.30453 28.99357 1.000 56.31164 130 ALA L CA 1
ATOM 2762 C C . ALA B 2 129 ? -34.62552 3.07315 29.51752 1.000 52.82341 130 ALA L C 1
ATOM 2763 O O . ALA B 2 129 ? -33.42972 2.88850 29.26538 1.000 57.76098 130 ALA L O 1
ATOM 2765 N N . SER B 2 130 ? -35.36033 2.24269 30.25384 1.000 55.35042 131 SER L N 1
ATOM 2766 C CA . SER B 2 130 ? -34.84102 1.00748 30.82617 1.000 45.93548 131 SER L CA 1
ATOM 2767 C C . SER B 2 130 ? -35.78026 -0.12522 30.45293 1.000 43.34248 131 SER L C 1
ATOM 2768 O O . SER B 2 130 ? -36.98320 -0.04966 30.72028 1.000 44.04919 131 SER L O 1
ATOM 2771 N N . VAL B 2 131 ? -35.23730 -1.16782 29.83668 1.000 42.95039 132 VAL L N 1
ATOM 2772 C CA . VAL B 2 131 ? -35.98257 -2.38270 29.53678 1.000 40.99586 132 VAL L CA 1
ATOM 2773 C C . VAL B 2 131 ? -35.43866 -3.48654 30.42999 1.000 47.69870 132 VAL L C 1
ATOM 2774 O O . VAL B 2 131 ? -34.22078 -3.68672 30.50714 1.000 52.72865 132 VAL L O 1
ATOM 2778 N N . VAL B 2 132 ? -36.33347 -4.19263 31.11281 1.000 46.34703 133 VAL L N 1
ATOM 2779 C CA . VAL B 2 132 ? -35.95538 -5.20054 32.09544 1.000 47.27799 133 VAL L CA 1
ATOM 2780 C C . VAL B 2 132 ? -36.37035 -6.56538 31.57059 1.000 45.69837 133 VAL L C 1
ATOM 2781 O O . VAL B 2 132 ? -37.49538 -6.73234 31.08638 1.000 45.60995 133 VAL L O 1
ATOM 2785 N N . CYS B 2 133 ? -35.45769 -7.53063 31.65609 1.000 48.35551 134 CYS L N 1
ATOM 2786 C CA . CYS B 2 133 ? -35.72837 -8.92586 31.33347 1.000 52.28281 134 CYS L CA 1
ATOM 2787 C C . CYS B 2 133 ? -35.54580 -9.74224 32.60597 1.000 48.85122 134 CYS L C 1
ATOM 2788 O O . CYS B 2 133 ? -34.48137 -9.68977 33.23035 1.000 46.90135 134 CYS L O 1
ATOM 2791 N N . LEU B 2 134 ? -36.58231 -10.47961 32.99350 1.000 52.93773 135 LEU L N 1
ATOM 2792 C CA . LEU B 2 134 ? -36.60389 -11.21419 34.25170 1.000 49.70093 135 LEU L CA 1
ATOM 2793 C C . LEU B 2 134 ? -36.57674 -12.71544 33.98983 1.000 44.90691 135 LEU L C 1
ATOM 2794 O O . LEU B 2 134 ? -37.39568 -13.23421 33.22399 1.000 45.31668 135 LEU L O 1
ATOM 2799 N N . LEU B 2 135 ? -35.62628 -13.40115 34.62146 1.000 43.87784 136 LEU L N 1
ATOM 2800 C CA . LEU B 2 135 ? -35.54114 -14.85816 34.63492 1.000 42.02501 136 LEU L CA 1
ATOM 2801 C C . LEU B 2 135 ? -35.87143 -15.29834 36.05165 1.000 43.21736 136 LEU L C 1
ATOM 2802 O O . LEU B 2 135 ? -35.09776 -15.04354 36.98015 1.000 44.11217 136 LEU L O 1
ATOM 2807 N N . ASN B 2 136 ? -37.01243 -15.94841 36.22496 1.000 41.59366 137 ASN L N 1
ATOM 2808 C CA . ASN B 2 136 ? -37.51755 -16.26648 37.55052 1.000 46.60700 137 ASN L CA 1
ATOM 2809 C C . ASN B 2 136 ? -37.41312 -17.76273 37.80201 1.000 48.90548 137 ASN L C 1
ATOM 2810 O O . ASN B 2 136 ? -37.77777 -18.56440 36.93649 1.000 48.64090 137 ASN L O 1
ATOM 2815 N N . ASN B 2 137 ? -36.90575 -18.12688 38.98327 1.000 50.90487 138 ASN L N 1
ATOM 2816 C CA . ASN B 2 137 ? -36.91972 -19.49991 39.47658 1.000 44.38969 138 ASN L CA 1
ATOM 2817 C C . ASN B 2 137 ? -36.25570 -20.47486 38.51558 1.000 49.80404 138 ASN L C 1
ATOM 2818 O O . ASN B 2 137 ? -36.94548 -21.20936 37.79846 1.000 50.09009 138 ASN L O 1
ATOM 2823 N N . PHE B 2 138 ? -34.92413 -20.49754 38.49271 1.000 46.12508 139 PHE L N 1
ATOM 2824 C CA . PHE B 2 138 ? -34.20639 -21.42048 37.62867 1.000 43.97762 139 PHE L CA 1
ATOM 2825 C C . PHE B 2 138 ? -33.00462 -21.99127 38.36608 1.000 43.18947 139 PHE L C 1
ATOM 2826 O O . PHE B 2 138 ? -32.49018 -21.39441 39.31432 1.000 42.43127 139 PHE L O 1
ATOM 2834 N N . TYR B 2 139 ? -32.57678 -23.17279 37.92724 1.000 41.98799 140 TYR L N 1
ATOM 2835 C CA . TYR B 2 139 ? -31.37031 -23.81544 38.40906 1.000 43.92321 140 TYR L CA 1
ATOM 2836 C C . TYR B 2 139 ? -30.88035 -24.66343 37.24715 1.000 45.45843 140 TYR L C 1
ATOM 2837 O O . TYR B 2 139 ? -31.70541 -25.27947 36.55720 1.000 46.73713 140 TYR L O 1
ATOM 2846 N N . PRO B 2 140 ? -29.56395 -24.72042 36.99486 1.000 47.79874 141 PRO L N 1
ATOM 2847 C CA . PRO B 2 140 ? -28.47299 -24.08549 37.74195 1.000 47.73907 141 PRO L CA 1
ATOM 2848 C C . PRO B 2 140 ? -28.36198 -22.58296 37.51165 1.000 49.12055 141 PRO L C 1
ATOM 2849 O O . PRO B 2 140 ? -29.16038 -21.99795 36.78081 1.000 48.84263 141 PRO L O 1
ATOM 2853 N N . ARG B 2 141 ? -27.35234 -21.97963 38.14128 1.000 53.06795 142 ARG L N 1
ATOM 2854 C CA . ARG B 2 141 ? -27.19920 -20.53029 38.12041 1.000 49.40606 142 ARG L CA 1
ATOM 2855 C C . ARG B 2 141 ? -26.77511 -20.01901 36.74953 1.000 56.46105 142 ARG L C 1
ATOM 2856 O O . ARG B 2 141 ? -27.11094 -18.88676 36.38275 1.000 55.83512 142 ARG L O 1
ATOM 2864 N N . GLU B 2 142 ? -26.04552 -20.82827 35.98479 1.000 57.31503 143 GLU L N 1
ATOM 2865 C CA . GLU B 2 142 ? -25.51884 -20.39116 34.69692 1.000 53.16362 143 GLU L CA 1
ATOM 2866 C C . GLU B 2 142 ? -26.65352 -20.16559 33.70606 1.000 50.65526 143 GLU L C 1
ATOM 2867 O O . GLU B 2 142 ? -27.42624 -21.08416 33.41293 1.000 53.71246 143 GLU L O 1
ATOM 2873 N N . ALA B 2 143 ? -26.74564 -18.94376 33.18682 1.000 51.02622 144 ALA L N 1
ATOM 2874 C CA . ALA B 2 143 ? -27.68038 -18.61552 32.12290 1.000 48.90713 144 ALA L CA 1
ATOM 2875 C C . ALA B 2 143 ? -27.08827 -17.47748 31.30911 1.000 51.61044 144 ALA L C 1
ATOM 2876 O O . ALA B 2 143 ? -26.31073 -16.67204 31.82599 1.000 52.14744 144 ALA L O 1
ATOM 2878 N N . LYS B 2 144 ? -27.44598 -17.42531 30.02889 1.000 58.31555 145 LYS L N 1
ATOM 2879 C CA . LYS B 2 144 ? -26.97851 -16.37987 29.12497 1.000 59.91518 145 LYS L CA 1
ATOM 2880 C C . LYS B 2 144 ? -28.16743 -15.52739 28.70195 1.000 59.87240 145 LYS L C 1
ATOM 2881 O O . LYS B 2 144 ? -29.16799 -16.05808 28.20727 1.000 62.91286 145 LYS L O 1
ATOM 2887 N N . VAL B 2 145 ? -28.06372 -14.21526 28.90744 1.000 55.09012 146 VAL L N 1
ATOM 2888 C CA . VAL B 2 145 ? -29.09386 -13.26529 28.49269 1.000 62.66039 146 VAL L CA 1
ATOM 2889 C C . VAL B 2 145 ? -28.47613 -12.31899 27.47412 1.000 61.70591 146 VAL L C 1
ATOM 2890 O O . VAL B 2 145 ? -27.66593 -11.45332 27.83111 1.000 57.49579 146 VAL L O 1
ATOM 2894 N N . GLN B 2 146 ? -28.86462 -12.47458 26.21130 1.000 55.32875 147 GLN L N 1
ATOM 2895 C CA . GLN B 2 146 ? -28.40461 -11.62465 25.12159 1.000 58.12620 147 GLN L CA 1
ATOM 2896 C C . GLN B 2 146 ? -29.50303 -10.63802 24.75608 1.000 57.90165 147 GLN L C 1
ATOM 2897 O O . GLN B 2 146 ? -30.66493 -11.02874 24.60033 1.000 61.86418 147 GLN L O 1
ATOM 2903 N N . TRP B 2 147 ? -29.13751 -9.36674 24.62352 1.000 50.09212 148 TRP L N 1
ATOM 2904 C CA . TRP B 2 147 ? -30.06272 -8.33403 24.17971 1.000 51.93783 148 TRP L CA 1
ATOM 2905 C C . TRP B 2 147 ? -29.88042 -8.09969 22.68617 1.000 59.46089 148 TRP L C 1
ATOM 2906 O O . TRP B 2 147 ? -28.75054 -7.97358 22.20227 1.000 56.28217 148 TRP L O 1
ATOM 2917 N N . LYS B 2 148 ? -30.99198 -8.05962 21.96032 1.000 58.01090 149 LYS L N 1
ATOM 2918 C CA . LYS B 2 148 ? -30.99533 -7.76551 20.53598 1.000 58.46117 149 LYS L CA 1
ATOM 2919 C C . LYS B 2 148 ? -31.92179 -6.58566 20.29158 1.000 58.13433 149 LYS L C 1
ATOM 2920 O O . LYS B 2 148 ? -33.05463 -6.56816 20.78393 1.000 62.34222 149 LYS L O 1
ATOM 2926 N N . VAL B 2 149 ? -31.42924 -5.59508 19.55441 1.000 60.05516 150 VAL L N 1
ATOM 2927 C CA . VAL B 2 149 ? -32.18033 -4.38893 19.23444 1.000 57.56676 150 VAL L CA 1
ATOM 2928 C C . VAL B 2 149 ? -32.14173 -4.23307 17.72110 1.000 59.33888 150 VAL L C 1
ATOM 2929 O O . VAL B 2 149 ? -31.09483 -3.89738 17.15471 1.000 54.18712 150 VAL L O 1
ATOM 2933 N N . ASP B 2 150 ? -33.27592 -4.48061 17.06895 1.000 61.44551 151 ASP L N 1
ATOM 2934 C CA . ASP B 2 150 ? -33.36587 -4.51099 15.60949 1.000 69.88162 151 ASP L CA 1
ATOM 2935 C C . ASP B 2 150 ? -32.32094 -5.45819 15.01919 1.000 72.20148 151 ASP L C 1
ATOM 2936 O O . ASP B 2 150 ? -31.56574 -5.10645 14.10735 1.000 69.22845 151 ASP L O 1
ATOM 2941 N N . ASN B 2 151 ? -32.28162 -6.67831 15.56951 1.000 67.39755 152 ASN L N 1
ATOM 2942 C CA . ASN B 2 151 ? -31.40385 -7.75633 15.09736 1.000 64.01938 152 ASN L CA 1
ATOM 2943 C C . ASN B 2 151 ? -29.92868 -7.43070 15.30892 1.000 62.42426 152 ASN L C 1
ATOM 2944 O O . ASN B 2 151 ? -29.06080 -7.96030 14.60992 1.000 69.06031 152 ASN L O 1
ATOM 2949 N N . ALA B 2 152 ? -29.63262 -6.56293 16.27331 1.000 62.33008 153 ALA L N 1
ATOM 2950 C CA . ALA B 2 152 ? -28.26990 -6.14872 16.57683 1.000 58.58790 153 ALA L CA 1
ATOM 2951 C C . ALA B 2 152 ? -27.93296 -6.56224 18.00058 1.000 55.21341 153 ALA L C 1
ATOM 2952 O O . ALA B 2 152 ? -28.66902 -6.23248 18.93550 1.000 60.85551 153 ALA L O 1
ATOM 2954 N N . LEU B 2 153 ? -26.82792 -7.28713 18.15815 1.000 52.04132 154 LEU L N 1
ATOM 2955 C CA . LEU B 2 153 ? -26.39885 -7.74957 19.47285 1.000 60.95928 154 LEU L CA 1
ATOM 2956 C C . LEU B 2 153 ? -25.80995 -6.58938 20.26406 1.000 61.46680 154 LEU L C 1
ATOM 2957 O O . LEU B 2 153 ? -24.80787 -5.99476 19.85463 1.000 62.72540 154 LEU L O 1
ATOM 2962 N N . GLN B 2 154 ? -26.42603 -6.27153 21.39677 1.000 58.61523 155 GLN L N 1
ATOM 2963 C CA . GLN B 2 154 ? -25.95256 -5.18291 22.23578 1.000 63.83676 155 GLN L CA 1
ATOM 2964 C C . GLN B 2 154 ? -24.76967 -5.63098 23.08730 1.000 63.08039 155 GLN L C 1
ATOM 2965 O O . GLN B 2 154 ? -24.59316 -6.81881 23.37145 1.000 58.95409 155 GLN L O 1
ATOM 2971 N N . SER B 2 155 ? -23.94985 -4.66073 23.48779 1.000 75.90130 156 SER L N 1
ATOM 2972 C CA . SER B 2 155 ? -22.77190 -4.92952 24.30271 1.000 74.33823 156 SER L CA 1
ATOM 2973 C C . SER B 2 155 ? -22.42067 -3.68193 25.09806 1.000 74.36567 156 SER L C 1
ATOM 2974 O O . SER B 2 155 ? -22.25090 -2.60417 24.51987 1.000 72.80062 156 SER L O 1
ATOM 2977 N N . GLY B 2 156 ? -22.30955 -3.83268 26.41670 1.000 71.08445 157 GLY L N 1
ATOM 2978 C CA . GLY B 2 156 ? -21.89501 -2.74753 27.27954 1.000 68.08604 157 GLY L CA 1
ATOM 2979 C C . GLY B 2 156 ? -23.00575 -1.86497 27.80476 1.000 68.16788 157 GLY L C 1
ATOM 2980 O O . GLY B 2 156 ? -22.72378 -0.94353 28.58267 1.000 73.34910 157 GLY L O 1
ATOM 2981 N N . ASN B 2 157 ? -24.25564 -2.10963 27.40960 1.000 63.52507 158 ASN L N 1
ATOM 2982 C CA . ASN B 2 157 ? -25.39158 -1.31659 27.86298 1.000 67.58095 158 ASN L CA 1
ATOM 2983 C C . ASN B 2 157 ? -26.37248 -2.12987 28.70404 1.000 70.27199 158 ASN L C 1
ATOM 2984 O O . ASN B 2 157 ? -27.53522 -1.73543 28.84976 1.000 64.00960 158 ASN L O 1
ATOM 2989 N N . SER B 2 158 ? -25.92678 -3.25099 29.26996 1.000 59.34962 159 SER L N 1
ATOM 2990 C CA . SER B 2 158 ? -26.78007 -4.10636 30.08209 1.000 55.20960 159 SER L CA 1
ATOM 2991 C C . SER B 2 158 ? -26.10977 -4.39560 31.41649 1.000 54.19986 159 SER L C 1
ATOM 2992 O O . SER B 2 158 ? -24.88360 -4.51152 31.49434 1.000 53.20897 159 SER L O 1
ATOM 2995 N N . GLN B 2 159 ? -26.92384 -4.51175 32.46340 1.000 53.88791 160 GLN L N 1
ATOM 2996 C CA . GLN B 2 159 ? -26.45598 -4.85258 33.80014 1.000 49.44895 160 GLN L CA 1
ATOM 2997 C C . GLN B 2 159 ? -27.32265 -5.97060 34.35414 1.000 41.72552 160 GLN L C 1
ATOM 2998 O O . GLN B 2 159 ? -28.55249 -5.87243 34.33384 1.000 55.30441 160 GLN L O 1
ATOM 3004 N N . GLU B 2 160 ? -26.69030 -7.02708 34.84613 1.000 41.44023 161 GLU L N 1
ATOM 3005 C CA . GLU B 2 160 ? -27.41069 -8.16304 35.39741 1.000 44.32566 161 GLU L CA 1
ATOM 3006 C C . GLU B 2 160 ? -27.26139 -8.20975 36.91093 1.000 45.28373 161 GLU L C 1
ATOM 3007 O O . GLU B 2 160 ? -26.26430 -7.74444 37.47101 1.000 41.89534 161 GLU L O 1
ATOM 3013 N N . SER B 2 161 ? -28.27461 -8.77286 37.56508 1.000 44.25445 162 SER L N 1
ATOM 3014 C CA . SER B 2 161 ? -28.29076 -8.92192 39.01208 1.000 45.37626 162 SER L CA 1
ATOM 3015 C C . SER B 2 161 ? -28.97198 -10.23905 39.34732 1.000 38.23719 162 SER L C 1
ATOM 3016 O O . SER B 2 161 ? -30.03741 -10.53887 38.80200 1.000 41.04242 162 SER L O 1
ATOM 3019 N N . VAL B 2 162 ? -28.35663 -11.02763 40.22697 1.000 39.29626 163 VAL L N 1
ATOM 3020 C CA . VAL B 2 162 ? -28.83647 -12.36573 40.55537 1.000 38.92201 163 VAL L CA 1
ATOM 3021 C C . VAL B 2 162 ? -29.08164 -12.45409 42.05353 1.000 41.35096 163 VAL L C 1
ATOM 3022 O O . VAL B 2 162 ? -28.29030 -11.94557 42.85492 1.000 43.25654 163 VAL L O 1
ATOM 3026 N N . THR B 2 163 ? -30.17058 -13.11556 42.42919 1.000 39.89636 164 THR L N 1
ATOM 3027 C CA . THR B 2 163 ? -30.47721 -13.32462 43.83437 1.000 44.64847 164 THR L CA 1
ATOM 3028 C C . THR B 2 163 ? -29.65217 -14.47714 44.40161 1.000 49.33663 164 THR L C 1
ATOM 3029 O O . THR B 2 163 ? -29.04844 -15.26926 43.67045 1.000 45.54268 164 THR L O 1
ATOM 3033 N N . GLU B 2 164 ? -29.61906 -14.55872 45.72817 1.000 51.49826 165 GLU L N 1
ATOM 3034 C CA A GLU B 2 164 ? -29.05423 -15.73025 46.37386 0.565 51.12366 165 GLU L CA 1
ATOM 3035 C CA B GLU B 2 164 ? -29.04500 -15.73510 46.35490 0.435 51.13844 165 GLU L CA 1
ATOM 3036 C C . GLU B 2 164 ? -29.98745 -16.92346 46.17668 1.000 48.77871 165 GLU L C 1
ATOM 3037 O O . GLU B 2 164 ? -31.15560 -16.77669 45.80701 1.000 50.03099 165 GLU L O 1
ATOM 3048 N N . GLN B 2 165 ? -29.45970 -18.11847 46.41934 1.000 48.75701 166 GLN L N 1
ATOM 3049 C CA . GLN B 2 165 ? -30.27858 -19.31487 46.29075 1.000 51.31345 166 GLN L CA 1
ATOM 3050 C C . GLN B 2 165 ? -31.45914 -19.23271 47.25355 1.000 50.85677 166 GLN L C 1
ATOM 3051 O O . GLN B 2 165 ? -31.28636 -18.94124 48.43979 1.000 55.57372 166 GLN L O 1
ATOM 3057 N N . ASP B 2 166 ? -32.66518 -19.45106 46.72794 1.000 50.26635 167 ASP L N 1
ATOM 3058 C CA . ASP B 2 166 ? -33.87694 -19.31759 47.53057 1.000 55.47653 167 ASP L CA 1
ATOM 3059 C C . ASP B 2 166 ? -33.91528 -20.38996 48.61342 1.000 59.94844 167 ASP L C 1
ATOM 3060 O O . ASP B 2 166 ? -33.53249 -21.54016 48.38618 1.000 58.44320 167 ASP L O 1
ATOM 3065 N N . SER B 2 167 ? -34.37286 -20.00308 49.80677 1.000 61.02980 168 SER L N 1
ATOM 3066 C CA . SER B 2 167 ? -34.33829 -20.91567 50.94451 1.000 68.48559 168 SER L CA 1
ATOM 3067 C C . SER B 2 167 ? -35.36227 -22.03786 50.83186 1.000 63.68634 168 SER L C 1
ATOM 3068 O O . SER B 2 167 ? -35.18926 -23.08151 51.46988 1.000 66.85291 168 SER L O 1
ATOM 3071 N N . LYS B 2 168 ? -36.41849 -21.85292 50.04212 1.000 63.42490 169 LYS L N 1
ATOM 3072 C CA . LYS B 2 168 ? -37.45758 -22.86857 49.92133 1.000 67.05643 169 LYS L CA 1
ATOM 3073 C C . LYS B 2 168 ? -37.15296 -23.88976 48.82814 1.000 65.24563 169 LYS L C 1
ATOM 3074 O O . LYS B 2 168 ? -37.13258 -25.09622 49.09360 1.000 61.68909 169 LYS L O 1
ATOM 3076 N N . ASP B 2 169 ? -36.91869 -23.42575 47.59965 1.000 62.70831 170 ASP L N 1
ATOM 3077 C CA . ASP B 2 169 ? -36.77508 -24.30370 46.44602 1.000 55.18922 170 ASP L CA 1
ATOM 3078 C C . ASP B 2 169 ? -35.35982 -24.33847 45.88050 1.000 55.36193 170 ASP L C 1
ATOM 3079 O O . ASP B 2 169 ? -35.12426 -25.03580 44.88709 1.000 54.17510 170 ASP L O 1
ATOM 3084 N N . SER B 2 170 ? -34.42347 -23.59046 46.47061 1.000 54.91596 171 SER L N 1
ATOM 3085 C CA . SER B 2 170 ? -33.01489 -23.57581 46.06119 1.000 50.06266 171 SER L CA 1
ATOM 3086 C C . SER B 2 170 ? -32.81859 -23.09320 44.62219 1.000 46.12675 171 SER L C 1
ATOM 3087 O O . SER B 2 170 ? -31.87664 -23.51144 43.94369 1.000 46.12418 171 SER L O 1
ATOM 3090 N N . THR B 2 171 ? -33.67685 -22.19871 44.14101 1.000 46.46731 172 THR L N 1
ATOM 3091 C CA . THR B 2 171 ? -33.53562 -21.66141 42.79403 1.000 53.06820 172 THR L CA 1
ATOM 3092 C C . THR B 2 171 ? -32.91757 -20.26818 42.82871 1.000 48.35937 172 THR L C 1
ATOM 3093 O O . THR B 2 171 ? -32.78081 -19.63880 43.88136 1.000 43.42522 172 THR L O 1
ATOM 3097 N N . TYR B 2 172 ? -32.52306 -19.80367 41.64720 1.000 42.28896 173 TYR L N 1
ATOM 3098 C CA . TYR B 2 172 ? -31.99334 -18.46656 41.43929 1.000 40.76185 173 TYR L CA 1
ATOM 3099 C C . TYR B 2 172 ? -32.94953 -17.66941 40.56637 1.000 43.09611 173 TYR L C 1
ATOM 3100 O O . TYR B 2 172 ? -33.70841 -18.22423 39.76753 1.000 46.71331 173 TYR L O 1
ATOM 3109 N N . SER B 2 173 ? -32.90300 -16.35324 40.72347 1.000 41.51199 174 SER L N 1
ATOM 3110 C CA . SER B 2 173 ? -33.62307 -15.45181 39.84144 1.000 39.35743 174 SER L CA 1
ATOM 3111 C C . SER B 2 173 ? -32.66812 -14.38073 39.34245 1.000 39.92872 174 SER L C 1
ATOM 3112 O O . SER B 2 173 ? -31.68186 -14.05207 40.00662 1.000 37.13818 174 SER L O 1
ATOM 3115 N N . LEU B 2 174 ? -32.96845 -13.84682 38.15821 1.000 46.39635 175 LEU L N 1
ATOM 3116 C CA . LEU B 2 174 ? -32.04627 -12.97905 37.44337 1.000 38.09223 175 LEU L CA 1
ATOM 3117 C C . LEU B 2 174 ? -32.81771 -11.85892 36.76594 1.000 42.01812 175 LEU L C 1
ATOM 3118 O O . LEU B 2 174 ? -33.91094 -12.07003 36.23682 1.000 40.60861 175 LEU L O 1
ATOM 3123 N N . SER B 2 175 ? -32.23124 -10.66331 36.78395 1.000 45.95070 176 SER L N 1
ATOM 3124 C CA . SER B 2 175 ? -32.75433 -9.51937 36.05101 1.000 42.45021 176 SER L CA 1
ATOM 3125 C C . SER B 2 175 ? -31.63187 -8.93335 35.21425 1.000 45.32768 176 SER L C 1
ATOM 3126 O O . SER B 2 175 ? -30.52621 -8.71862 35.71911 1.000 46.54329 176 SER L O 1
ATOM 3129 N N . SER B 2 176 ? -31.90989 -8.70047 33.93749 1.000 46.85982 177 SER L N 1
ATOM 3130 C CA . SER B 2 176 ? -30.99418 -8.01348 33.03876 1.000 48.49651 177 SER L CA 1
ATOM 3131 C C . SER B 2 176 ? -31.69188 -6.75328 32.55649 1.000 50.22992 177 SER L C 1
ATOM 3132 O O . SER B 2 176 ? -32.78540 -6.82761 31.98558 1.000 52.84823 177 SER L O 1
ATOM 3135 N N . THR B 2 177 ? -31.07472 -5.60363 32.80794 1.000 47.37285 178 THR L N 1
ATOM 3136 C CA . THR B 2 177 ? -31.67547 -4.30922 32.51909 1.000 48.08457 178 THR L CA 1
ATOM 3137 C C . THR B 2 177 ? -30.86220 -3.62560 31.43188 1.000 50.36089 178 THR L C 1
ATOM 3138 O O . THR B 2 177 ? -29.66107 -3.39340 31.60228 1.000 53.46867 178 THR L O 1
ATOM 3142 N N . LEU B 2 178 ? -31.50998 -3.32637 30.31342 1.000 46.12530 179 LEU L N 1
ATOM 3143 C CA . LEU B 2 178 ? -30.89470 -2.55778 29.24241 1.000 50.47290 179 LEU L CA 1
ATOM 3144 C C . LEU B 2 178 ? -31.25029 -1.09077 29.44443 1.000 48.94316 179 LEU L C 1
ATOM 3145 O O . LEU B 2 178 ? -32.43295 -0.73441 29.48170 1.000 49.99351 179 LEU L O 1
ATOM 3150 N N . THR B 2 179 ? -30.23650 -0.24710 29.59649 1.000 45.87612 180 THR L N 1
ATOM 3151 C CA . THR B 2 179 ? -30.43902 1.17542 29.83743 1.000 54.34750 180 THR L CA 1
ATOM 3152 C C . THR B 2 179 ? -30.00146 1.95648 28.60671 1.000 52.90593 180 THR L C 1
ATOM 3153 O O . THR B 2 179 ? -28.84797 1.84994 28.17600 1.000 54.34463 180 THR L O 1
ATOM 3157 N N . LEU B 2 180 ? -30.92233 2.73485 28.04645 1.000 53.86536 181 LEU L N 1
ATOM 3158 C CA . LEU B 2 180 ? -30.65100 3.59469 26.90633 1.000 56.08292 181 LEU L CA 1
ATOM 3159 C C . LEU B 2 180 ? -31.22786 4.97561 27.17629 1.000 62.23874 181 LEU L C 1
ATOM 3160 O O . LEU B 2 180 ? -32.00471 5.17823 28.11299 1.000 60.19743 181 LEU L O 1
ATOM 3165 N N . SER B 2 181 ? -30.85010 5.92929 26.33247 1.000 63.85112 182 SER L N 1
ATOM 3166 C CA . SER B 2 181 ? -31.48062 7.23565 26.37296 1.000 64.68050 182 SER L CA 1
ATOM 3167 C C . SER B 2 181 ? -32.83432 7.18030 25.67047 1.000 64.59962 182 SER L C 1
ATOM 3168 O O . SER B 2 181 ? -33.10755 6.28483 24.86650 1.000 68.98503 182 SER L O 1
ATOM 3171 N N . LYS B 2 182 ? -33.69361 8.15219 25.99029 1.000 61.25478 183 LYS L N 1
ATOM 3172 C CA . LYS B 2 182 ? -35.00000 8.21402 25.34057 1.000 70.11725 183 LYS L CA 1
ATOM 3173 C C . LYS B 2 182 ? -34.85335 8.40041 23.83613 1.000 71.59594 183 LYS L C 1
ATOM 3174 O O . LYS B 2 182 ? -35.62619 7.83623 23.05249 1.000 72.91486 183 LYS L O 1
ATOM 3180 N N . ALA B 2 183 ? -33.85633 9.18061 23.41387 1.000 62.84893 184 ALA L N 1
ATOM 3181 C CA . ALA B 2 183 ? -33.62293 9.37552 21.98784 1.000 66.57338 184 ALA L CA 1
ATOM 3182 C C . ALA B 2 183 ? -33.20745 8.07271 21.31775 1.000 72.95136 184 ALA L C 1
ATOM 3183 O O . ALA B 2 183 ? -33.76635 7.68858 20.28361 1.000 73.33229 184 ALA L O 1
ATOM 3185 N N . ASP B 2 184 ? -32.22530 7.37384 21.89701 1.000 68.22041 185 ASP L N 1
ATOM 3186 C CA . ASP B 2 184 ? -31.77229 6.12043 21.30242 1.000 68.40590 185 ASP L CA 1
ATOM 3187 C C . ASP B 2 184 ? -32.85118 5.04975 21.37132 1.000 64.53166 185 ASP L C 1
ATOM 3188 O O . ASP B 2 184 ? -32.89594 4.15913 20.51513 1.000 70.69239 185 ASP L O 1
ATOM 3193 N N . TYR B 2 185 ? -33.72377 5.11855 22.37798 1.000 63.73336 186 TYR L N 1
ATOM 3194 C CA . TYR B 2 185 ? -34.82861 4.17215 22.46424 1.000 65.37119 186 TYR L CA 1
ATOM 3195 C C . TYR B 2 185 ? -35.85725 4.41036 21.36594 1.000 63.86694 186 TYR L C 1
ATOM 3196 O O . TYR B 2 185 ? -36.48464 3.45644 20.89168 1.000 66.39648 186 TYR L O 1
ATOM 3205 N N . GLU B 2 186 ? -36.03667 5.66071 20.94048 1.000 63.41510 187 GLU L N 1
ATOM 3206 C CA . GLU B 2 186 ? -37.02112 5.98115 19.91384 1.000 69.16965 187 GLU L CA 1
ATOM 3207 C C . GLU B 2 186 ? -36.49103 5.81185 18.49642 1.000 68.40585 187 GLU L C 1
ATOM 3208 O O . GLU B 2 186 ? -37.22666 6.09174 17.54355 1.000 74.72873 187 GLU L O 1
ATOM 3214 N N . LYS B 2 187 ? -35.24732 5.36684 18.33002 1.000 66.76661 188 LYS L N 1
ATOM 3215 C CA . LYS B 2 187 ? -34.68387 5.14040 17.00596 1.000 64.68601 188 LYS L CA 1
ATOM 3216 C C . LYS B 2 187 ? -34.83909 3.70257 16.53335 1.000 67.02185 188 LYS L C 1
ATOM 3217 O O . LYS B 2 187 ? -34.62327 3.42988 15.34760 1.000 70.26262 188 LYS L O 1
ATOM 3223 N N . HIS B 2 188 ? -35.20373 2.78422 17.42339 1.000 69.66883 189 HIS L N 1
ATOM 3224 C CA . HIS B 2 188 ? -35.36183 1.38051 17.08571 1.000 64.08404 189 HIS L CA 1
ATOM 3225 C C . HIS B 2 188 ? -36.77998 0.92672 17.39927 1.000 61.85663 189 HIS L C 1
ATOM 3226 O O . HIS B 2 188 ? -37.48258 1.53087 18.21407 1.000 61.46189 189 HIS L O 1
ATOM 3233 N N . LYS B 2 189 ? -37.20134 -0.14548 16.73009 1.000 53.80343 190 LYS L N 1
ATOM 3234 C CA . LYS B 2 189 ? -38.54878 -0.67100 16.90586 1.000 62.64717 190 LYS L CA 1
ATOM 3235 C C . LYS B 2 189 ? -38.58394 -1.93740 17.75331 1.000 63.94543 190 LYS L C 1
ATOM 3236 O O . LYS B 2 189 ? -39.33989 -2.00661 18.72738 1.000 62.40834 190 LYS L O 1
ATOM 3242 N N . VAL B 2 190 ? -37.77481 -2.93828 17.40862 1.000 60.52886 191 VAL L N 1
ATOM 3243 C CA . VAL B 2 190 ? -37.83818 -4.25945 18.02729 1.000 59.68984 191 VAL L CA 1
ATOM 3244 C C . VAL B 2 190 ? -36.79859 -4.35035 19.13598 1.000 58.28615 191 VAL L C 1
ATOM 3245 O O . VAL B 2 190 ? -35.61876 -4.04639 18.91993 1.000 63.91274 191 VAL L O 1
ATOM 3249 N N . TYR B 2 191 ? -37.23408 -4.77373 20.32143 1.000 56.12330 192 TYR L N 1
ATOM 3250 C CA . TYR B 2 191 ? -36.35236 -5.02429 21.45633 1.000 54.01947 192 TYR L CA 1
ATOM 3251 C C . TYR B 2 191 ? -36.60400 -6.43995 21.94945 1.000 53.64724 192 TYR L C 1
ATOM 3252 O O . TYR B 2 191 ? -37.73073 -6.77715 22.32701 1.000 60.02392 192 TYR L O 1
ATOM 3261 N N . ALA B 2 192 ? -35.55999 -7.26183 21.94956 1.000 56.48744 193 ALA L N 1
ATOM 3262 C CA . ALA B 2 192 ? -35.68992 -8.67724 22.24888 1.000 54.13870 193 ALA L CA 1
ATOM 3263 C C . ALA B 2 192 ? -34.72202 -9.07004 23.35605 1.000 55.07520 193 ALA L C 1
ATOM 3264 O O . ALA B 2 192 ? -33.68544 -8.43305 23.56205 1.000 56.44723 193 ALA L O 1
ATOM 3266 N N . CYS B 2 193 ? -35.08804 -10.13182 24.07433 1.000 53.25819 194 CYS L N 1
ATOM 3267 C CA . CYS B 2 193 ? -34.27247 -10.70949 25.13831 1.000 54.58046 194 CYS L CA 1
ATOM 3268 C C . CYS B 2 193 ? -34.13457 -12.19809 24.84938 1.000 60.31054 194 CYS L C 1
ATOM 3269 O O . CYS B 2 193 ? -35.12794 -12.93116 24.88304 1.000 63.14775 194 CYS L O 1
ATOM 3272 N N . GLU B 2 194 ? -32.91645 -12.64485 24.55472 1.000 58.42237 195 GLU L N 1
ATOM 3273 C CA . GLU B 2 194 ? -32.65218 -14.04382 24.23688 1.000 60.83620 195 GLU L CA 1
ATOM 3274 C C . GLU B 2 194 ? -32.04509 -14.73277 25.45180 1.000 55.29012 195 GLU L C 1
ATOM 3275 O O . GLU B 2 194 ? -31.00078 -14.30542 25.95408 1.000 59.85348 195 GLU L O 1
ATOM 3281 N N . VAL B 2 195 ? -32.69135 -15.79877 25.91547 1.000 52.82000 196 VAL L N 1
ATOM 3282 C CA . VAL B 2 195 ? -32.27626 -16.51207 27.11800 1.000 61.65169 196 VAL L CA 1
ATOM 3283 C C . VAL B 2 195 ? -31.83580 -17.91517 26.73082 1.000 57.52852 196 VAL L C 1
ATOM 3284 O O . VAL B 2 195 ? -32.57363 -18.64469 26.05860 1.000 54.84365 196 VAL L O 1
ATOM 3288 N N . THR B 2 196 ? -30.63389 -18.28799 27.15749 1.000 59.92868 197 THR L N 1
ATOM 3289 C CA . THR B 2 196 ? -30.09293 -19.62440 26.95855 1.000 56.12726 197 THR L CA 1
ATOM 3290 C C . THR B 2 196 ? -29.83191 -20.23705 28.32652 1.000 57.55802 197 THR L C 1
ATOM 3291 O O . THR B 2 196 ? -29.05822 -19.69018 29.12100 1.000 55.82223 197 THR L O 1
ATOM 3295 N N . HIS B 2 197 ? -30.49444 -21.35469 28.60448 1.000 57.41804 198 HIS L N 1
ATOM 3296 C CA . HIS B 2 197 ? -30.32984 -22.08004 29.85332 1.000 54.92692 198 HIS L CA 1
ATOM 3297 C C . HIS B 2 197 ? -30.41181 -23.56738 29.54837 1.000 54.79259 198 HIS L C 1
ATOM 3298 O O . HIS B 2 197 ? -31.10040 -23.98184 28.61120 1.000 52.84825 198 HIS L O 1
ATOM 3305 N N . GLN B 2 198 ? -29.69984 -24.37112 30.34286 1.000 49.33854 199 GLN L N 1
ATOM 3306 C CA . GLN B 2 198 ? -29.65245 -25.80248 30.07032 1.000 52.56523 199 GLN L CA 1
ATOM 3307 C C . GLN B 2 198 ? -30.95851 -26.50786 30.40589 1.000 49.08480 199 GLN L C 1
ATOM 3308 O O . GLN B 2 198 ? -31.09635 -27.69674 30.10071 1.000 54.44596 199 GLN L O 1
ATOM 3314 N N . GLY B 2 199 ? -31.91204 -25.81272 31.02130 1.000 51.22769 200 GLY L N 1
ATOM 3315 C CA . GLY B 2 199 ? -33.24268 -26.34958 31.21434 1.000 50.54717 200 GLY L CA 1
ATOM 3316 C C . GLY B 2 199 ? -34.20238 -26.10161 30.07403 1.000 51.67732 200 GLY L C 1
ATOM 3317 O O . GLY B 2 199 ? -35.32857 -26.60523 30.09660 1.000 52.99389 200 GLY L O 1
ATOM 3318 N N . LEU B 2 200 ? -33.79023 -25.33184 29.07396 1.000 49.36508 201 LEU L N 1
ATOM 3319 C CA . LEU B 2 200 ? -34.61161 -25.05773 27.90544 1.000 60.72072 201 LEU L CA 1
ATOM 3320 C C . LEU B 2 200 ? -34.16368 -25.93541 26.74398 1.000 57.99827 201 LEU L C 1
ATOM 3321 O O . LEU B 2 200 ? -32.96471 -26.14482 26.53561 1.000 61.03367 201 LEU L O 1
ATOM 3326 N N . SER B 2 201 ? -35.13295 -26.45806 25.99292 1.000 58.03119 202 SER L N 1
ATOM 3327 C CA . SER B 2 201 ? -34.79312 -27.21843 24.79445 1.000 67.39566 202 SER L CA 1
ATOM 3328 C C . SER B 2 201 ? -34.13273 -26.31861 23.75766 1.000 69.00544 202 SER L C 1
ATOM 3329 O O . SER B 2 201 ? -33.01536 -26.58840 23.30329 1.000 74.60073 202 SER L O 1
ATOM 3331 N N . SER B 2 202 ? -34.80507 -25.23234 23.38443 1.000 66.88186 203 SER L N 1
ATOM 3332 C CA . SER B 2 202 ? -34.25220 -24.20174 22.52265 1.000 65.46682 203 SER L CA 1
ATOM 3333 C C . SER B 2 202 ? -34.23772 -22.86626 23.26118 1.000 65.24766 203 SER L C 1
ATOM 3334 O O . SER B 2 202 ? -35.01735 -22.67080 24.19904 1.000 62.30934 203 SER L O 1
ATOM 3337 N N . PRO B 2 203 ? -33.34877 -21.94144 22.88930 1.000 68.66690 204 PRO L N 1
ATOM 3338 C CA . PRO B 2 203 ? -33.33213 -20.63506 23.55830 1.000 59.30534 204 PRO L CA 1
ATOM 3339 C C . PRO B 2 203 ? -34.66158 -19.91403 23.39643 1.000 60.54008 204 PRO L C 1
ATOM 3340 O O . PRO B 2 203 ? -35.36514 -20.07354 22.39669 1.000 59.24516 204 PRO L O 1
ATOM 3344 N N . VAL B 2 204 ? -35.00474 -19.12276 24.40596 1.000 56.85752 205 VAL L N 1
ATOM 3345 C CA . VAL B 2 204 ? -36.27477 -18.40689 24.46180 1.000 60.35179 205 VAL L CA 1
ATOM 3346 C C . VAL B 2 204 ? -36.03483 -16.95190 24.09240 1.000 56.83408 205 VAL L C 1
ATOM 3347 O O . VAL B 2 204 ? -35.00952 -16.36536 24.46090 1.000 60.61224 205 VAL L O 1
ATOM 3351 N N . THR B 2 205 ? -36.98047 -16.36604 23.36092 1.000 64.60850 206 THR L N 1
ATOM 3352 C CA . THR B 2 205 ? -36.89954 -14.97333 22.93914 1.000 67.48153 206 THR L CA 1
ATOM 3353 C C . THR B 2 205 ? -38.20330 -14.27260 23.29262 1.000 68.55193 206 THR L C 1
ATOM 3354 O O . THR B 2 205 ? -39.27367 -14.67770 22.82723 1.000 66.90606 206 THR L O 1
ATOM 3358 N N . LYS B 2 206 ? -38.11461 -13.23589 24.12154 1.000 56.09553 207 LYS L N 1
ATOM 3359 C CA . LYS B 2 206 ? -39.24018 -12.36070 24.42602 1.000 62.02926 207 LYS L CA 1
ATOM 3360 C C . LYS B 2 206 ? -38.97816 -11.01331 23.76804 1.000 59.27957 207 LYS L C 1
ATOM 3361 O O . LYS B 2 206 ? -38.00202 -10.33618 24.10660 1.000 60.65294 207 LYS L O 1
ATOM 3367 N N . SER B 2 207 ? -39.83797 -10.63090 22.82869 1.000 57.68127 208 SER L N 1
ATOM 3368 C CA . SER B 2 207 ? -39.66053 -9.40629 22.06476 1.000 59.10636 208 SER L CA 1
ATOM 3369 C C . SER B 2 207 ? -40.88563 -8.51161 22.20466 1.000 63.98970 208 SER L C 1
ATOM 3370 O O . SER B 2 207 ? -42.00690 -8.98835 22.40606 1.000 69.28454 208 SER L O 1
ATOM 3373 N N . PHE B 2 208 ? -40.65539 -7.20323 22.10990 1.000 60.55650 209 PHE L N 1
ATOM 3374 C CA . PHE B 2 208 ? -41.72711 -6.22022 22.10107 1.000 57.15580 209 PHE L CA 1
ATOM 3375 C C . PHE B 2 208 ? -41.36218 -5.10848 21.13096 1.000 58.36663 209 PHE L C 1
ATOM 3376 O O . PHE B 2 208 ? -40.18828 -4.76491 20.96724 1.000 57.91587 209 PHE L O 1
ATOM 3384 N N . ASN B 2 209 ? -42.38070 -4.55255 20.48596 1.000 60.71302 210 ASN L N 1
ATOM 3385 C CA . ASN B 2 209 ? -42.21057 -3.42746 19.57888 1.000 64.18542 210 ASN L CA 1
ATOM 3386 C C . ASN B 2 209 ? -42.58158 -2.14658 20.31021 1.000 59.93636 210 ASN L C 1
ATOM 3387 O O . ASN B 2 209 ? -43.59450 -2.10258 21.01400 1.000 60.19388 210 ASN L O 1
ATOM 3392 N N . ARG B 2 210 ? -41.75577 -1.11614 20.15554 1.000 58.80768 211 ARG L N 1
ATOM 3393 C CA . ARG B 2 210 ? -42.01337 0.15262 20.82366 1.000 61.41456 211 ARG L CA 1
ATOM 3394 C C . ARG B 2 210 ? -43.31005 0.76452 20.30637 1.000 67.33482 211 ARG L C 1
ATOM 3395 O O . ARG B 2 210 ? -43.46329 0.99135 19.10170 1.000 66.42362 211 ARG L O 1
ATOM 3403 N N . GLY B 2 211 ? -44.24694 1.01880 21.22021 1.000 72.89345 212 GLY L N 1
ATOM 3404 C CA . GLY B 2 211 ? -45.54039 1.56105 20.85325 1.000 73.89201 212 GLY L CA 1
ATOM 3405 C C . GLY B 2 211 ? -46.56094 0.49546 20.50630 1.000 82.10795 212 GLY L C 1
ATOM 3406 O O . GLY B 2 211 ? -47.32135 0.64956 19.54552 1.000 93.69360 212 GLY L O 1
ATOM 3407 N N . GLU B 2 212 ? -46.59067 -0.58682 21.28010 1.000 73.16191 213 GLU L N 1
ATOM 3408 C CA . GLU B 2 212 ? -47.50617 -1.69395 21.02402 1.000 71.45932 213 GLU L CA 1
ATOM 3409 C C . GLU B 2 212 ? -48.44398 -1.90862 22.20641 1.000 78.58158 213 GLU L C 1
ATOM 3410 O O . GLU B 2 212 ? -49.66648 -1.88883 22.05449 1.000 86.10539 213 GLU L O 1
ATOM 3416 N N . PRO C 3 2 ? 10.01870 -6.69662 65.50072 1.000 66.27912 2 PRO P N 1
ATOM 3417 C CA . PRO C 3 2 ? 9.55121 -8.08570 65.46751 1.000 62.31674 2 PRO P CA 1
ATOM 3418 C C . PRO C 3 2 ? 8.93173 -8.46643 64.13209 1.000 62.68046 2 PRO P C 1
ATOM 3419 O O . PRO C 3 2 ? 8.44466 -7.60093 63.40582 1.000 64.43107 2 PRO P O 1
ATOM 3423 N N . ASP C 3 3 ? 8.97719 -9.74913 63.80876 1.000 58.87950 3 ASP P N 1
ATOM 3424 C CA . ASP C 3 3 ? 8.19378 -10.26260 62.69750 1.000 50.29930 3 ASP P CA 1
ATOM 3425 C C . ASP C 3 3 ? 6.71476 -10.03391 62.99305 1.000 52.41110 3 ASP P C 1
ATOM 3426 O O . ASP C 3 3 ? 6.23645 -10.42235 64.06482 1.000 54.42367 3 ASP P O 1
ATOM 3431 N N . PRO C 3 4 ? 5.96730 -9.38369 62.09999 1.000 46.50848 4 PRO P N 1
ATOM 3432 C CA . PRO C 3 4 ? 4.54420 -9.14262 62.38471 1.000 44.12632 4 PRO P CA 1
ATOM 3433 C C . PRO C 3 4 ? 3.75315 -10.40076 62.67585 1.000 42.26575 4 PRO P C 1
ATOM 3434 O O . PRO C 3 4 ? 2.73126 -10.30477 63.36235 1.000 39.71547 4 PRO P O 1
ATOM 3438 N N . ASN C 3 5 ? 4.18441 -11.57158 62.20031 1.000 43.08019 5 ASN P N 1
ATOM 3439 C CA . ASN C 3 5 ? 3.46932 -12.81165 62.47534 1.000 41.77594 5 ASN P CA 1
ATOM 3440 C C . ASN C 3 5 ? 3.92935 -13.49276 63.75643 1.000 44.00528 5 ASN P C 1
ATOM 3441 O O . ASN C 3 5 ? 3.53668 -14.64048 64.00677 1.000 44.67144 5 ASN P O 1
ATOM 3446 N N . ALA C 3 6 ? 4.76335 -12.83103 64.55672 1.000 42.94868 6 ALA P N 1
ATOM 3447 C CA . ALA C 3 6 ? 5.17848 -13.40191 65.82592 1.000 44.11170 6 ALA P CA 1
ATOM 3448 C C . ALA C 3 6 ? 4.04836 -13.27081 66.83980 1.000 45.98746 6 ALA P C 1
ATOM 3449 O O . ALA C 3 6 ? 2.97218 -12.74418 66.54519 1.000 48.42727 6 ALA P O 1
ATOM 3451 N N . ASN C 3 7 ? 4.29899 -13.75778 68.05185 1.000 47.71434 7 ASN P N 1
ATOM 3452 C CA . ASN C 3 7 ? 3.31455 -13.72309 69.12357 1.000 50.61923 7 ASN P CA 1
ATOM 3453 C C . ASN C 3 7 ? 2.91391 -12.28463 69.43077 1.000 47.67410 7 ASN P C 1
ATOM 3454 O O . ASN C 3 7 ? 3.72512 -11.51104 69.95730 1.000 48.82818 7 ASN P O 1
ATOM 3459 N N . PRO C 3 8 ? 1.68366 -11.88289 69.11946 1.000 44.83538 8 PRO P N 1
ATOM 3460 C CA . PRO C 3 8 ? 1.20929 -10.55303 69.51439 1.000 43.71283 8 PRO P CA 1
ATOM 3461 C C . PRO C 3 8 ? 0.51293 -10.52043 70.86649 1.000 40.29811 8 PRO P C 1
ATOM 3462 O O . PRO C 3 8 ? -0.02334 -9.47264 71.23431 1.000 44.54186 8 PRO P O 1
ATOM 3466 N N . ASN C 3 9 ? 0.51990 -11.62200 71.60912 1.000 44.09422 9 ASN P N 1
ATOM 3467 C CA . ASN C 3 9 ? -0.22224 -11.75006 72.85551 1.000 46.74744 9 ASN P CA 1
ATOM 3468 C C . ASN C 3 9 ? 0.72104 -11.62090 74.05093 1.000 41.39439 9 ASN P C 1
ATOM 3469 O O . ASN C 3 9 ? 1.93871 -11.50722 73.90666 1.000 50.55382 9 ASN P O 1
ATOM 3474 N N . VAL C 3 10 ? 0.13523 -11.63749 75.24836 1.000 45.14260 10 VAL P N 1
ATOM 3475 C CA . VAL C 3 10 ? 0.89702 -11.47801 76.48263 1.000 39.58986 10 VAL P CA 1
ATOM 3476 C C . VAL C 3 10 ? 1.66408 -12.76123 76.79885 1.000 49.56982 10 VAL P C 1
ATOM 3477 O O . VAL C 3 10 ? 1.29465 -13.86725 76.38978 1.000 54.76102 10 VAL P O 1
ATOM 3481 N N . ASP C 3 11 ? 2.76798 -12.60249 77.53495 1.000 60.15613 11 ASP P N 1
ATOM 3482 C CA . ASP C 3 11 ? 3.51113 -13.72892 78.08373 1.000 64.02744 11 ASP P CA 1
ATOM 3483 C C . ASP C 3 11 ? 3.10504 -13.92490 79.53598 1.000 64.76888 11 ASP P C 1
ATOM 3484 O O . ASP C 3 11 ? 3.44525 -13.08225 80.38105 1.000 73.60726 11 ASP P O 1
ATOM 3486 N N . PRO C 3 12 ? 2.37480 -14.99730 79.87904 1.000 69.53985 12 PRO P N 1
ATOM 3487 C CA . PRO C 3 12 ? 1.92741 -15.27414 81.24936 1.000 75.65793 12 PRO P CA 1
ATOM 3488 C C . PRO C 3 12 ? 3.02435 -15.89604 82.11215 1.000 76.05162 12 PRO P C 1
ATOM 3489 O O . PRO C 3 12 ? 3.74793 -15.17592 82.80069 1.000 74.18391 12 PRO P O 1
#